Protein AF-A0A848L942-F1 (afdb_monomer_lite)

Secondary structure (DSSP, 8-state):
--PPPPPPPPPPPPPPP--------------------PPPP----------------------------------------PPPPPPPPPPPPPPPPPPPPHHHHHHHHHSPBTTB-S--HHHHHHHHHHHHH-TTHHHHHHHHHHTT-HHHHHHH--SHHHHHHHHHHHHHHS-HHHHHHHHHHHHHH-HHHHHHHHHHHTT--SPPPP---GGGGGGS-S-TTSTT-SHHHH---GGG----HHHHHHHHTT-HHHHHHTS-SS-S-HHHHHHHS-HHHHHHHHHHHHHSBP--S-GGGGTT-PPBHHHHHHHHHHHTTS-HHHHHHHHHHHHHT--HHHHHHHHHHHTTT---EETTTTEEHHHHHHTTTTTTTS-HHHHHT--HHHHHHHHTSHHHHHHHHHHHHHHHHHHHTTS-TTS-HHHHHH-TT--GGGGGS-GGGS-HHHHHHHHHHHHSSTTSS-PPTTHHHHHHHHHHHHHHHT-SPPP-

Foldseek 3Di:
DDDDDDDDDDDDDDDDFDDPPPDDDDDDDDDDDDDDDDDDDDDDDDDDDDDDDDDDDDDDDDDDDDDDDDDDDDDDDDDDDDDDDDDDDDPDPDPDDPDDDLLRLLCVQLDADPPRDARDPVSLVVNLVSCVPDPCNQVSLVVCVVVVNLLSNQVRNPDLVSNLSVLLSQLQRHDPVSNVSNQVSQVVVHLLSLQSNLCSVLPNQFAFDDDDCVVLVVLADPQLQAFLNACLQPVDFLVNAADPPVLVVCVVVPPVVSCSSQFFSDGDDLVVVVVVDDLVSLLSSLVSRFRDFWSAPCVVSCVNRGYTLVSLLCSLQVVLLEDSLLLSLQLSLVRRRDGNSNSNCQLVCQLVPHQWQHARNRHTLVNCLVLVQQVSRHPPVNSVPDDSNNSSNLCSTSNSVSNSSSSVLLVLLVVLLPDDPVLQVLLCVVQVQADSVCSVHRHVSGDLSVQLSSQQCSSHPRSPNDGDPCRSVSSSSSSVSNVVSCPDPDDD

Structure (mmCIF, N/CA/C/O backbone):
data_AF-A0A848L942-F1
#
_entry.id   AF-A0A848L942-F1
#
loop_
_atom_site.group_PDB
_atom_site.id
_atom_site.type_symbol
_atom_site.label_atom_id
_atom_site.label_alt_id
_atom_site.label_comp_id
_atom_site.label_asym_id
_atom_site.label_entity_id
_atom_site.label_seq_id
_atom_site.pdbx_PDB_ins_code
_atom_site.Cartn_x
_atom_site.Cartn_y
_atom_site.Cartn_z
_atom_site.occupancy
_atom_site.B_iso_or_equiv
_atom_site.auth_seq_id
_atom_site.auth_comp_id
_atom_site.auth_asym_id
_atom_site.auth_atom_id
_atom_site.pdbx_PDB_model_num
ATOM 1 N N . MET A 1 1 ? 39.544 2.926 -69.503 1.00 38.66 1 MET A N 1
ATOM 2 C CA . MET A 1 1 ? 38.314 3.565 -68.987 1.00 38.66 1 MET A CA 1
ATOM 3 C C . MET A 1 1 ? 37.320 2.468 -68.625 1.00 38.66 1 MET A C 1
ATOM 5 O O . MET A 1 1 ? 36.736 1.870 -69.515 1.00 38.66 1 MET A O 1
ATOM 9 N N . ARG A 1 2 ? 37.223 2.120 -67.337 1.00 27.94 2 ARG A N 1
ATOM 10 C CA . ARG A 1 2 ? 36.252 1.162 -66.784 1.00 27.94 2 ARG A CA 1
ATOM 11 C C . ARG A 1 2 ? 35.469 1.904 -65.707 1.00 27.94 2 ARG A C 1
ATOM 13 O O . ARG A 1 2 ? 36.078 2.445 -64.792 1.00 27.94 2 ARG A O 1
ATOM 20 N N . ILE A 1 3 ? 34.155 1.966 -65.875 1.00 29.98 3 ILE A N 1
ATOM 21 C CA . ILE A 1 3 ? 33.211 2.578 -64.941 1.00 29.98 3 ILE A CA 1
ATOM 22 C C . ILE A 1 3 ? 32.825 1.494 -63.932 1.00 29.98 3 ILE A C 1
ATOM 24 O O . ILE A 1 3 ? 32.291 0.457 -64.318 1.00 29.98 3 ILE A O 1
ATOM 28 N N . THR A 1 4 ? 33.135 1.707 -62.655 1.00 34.00 4 THR A N 1
ATOM 29 C CA . THR A 1 4 ? 32.689 0.867 -61.536 1.00 34.00 4 THR A CA 1
ATOM 30 C C . THR A 1 4 ? 31.561 1.576 -60.797 1.00 34.00 4 THR A C 1
ATOM 32 O O . THR A 1 4 ? 31.763 2.667 -60.268 1.00 34.00 4 THR A O 1
ATOM 35 N N . SER A 1 5 ? 30.380 0.958 -60.766 1.00 30.81 5 SER A N 1
ATOM 36 C CA . SER A 1 5 ? 29.227 1.397 -59.973 1.00 30.81 5 SER A CA 1
ATOM 37 C C . SER A 1 5 ? 29.474 1.219 -58.466 1.00 30.81 5 SER A C 1
ATOM 39 O O . SER A 1 5 ? 30.086 0.220 -58.076 1.00 30.81 5 SER A O 1
ATOM 41 N N . PRO A 1 6 ? 28.979 2.120 -57.598 1.00 35.72 6 PRO A N 1
ATOM 42 C CA . PRO A 1 6 ? 29.057 1.940 -56.153 1.00 35.72 6 PRO A CA 1
ATOM 43 C C . PRO A 1 6 ? 27.929 1.037 -55.626 1.00 35.72 6 PRO A C 1
ATOM 45 O O . PRO A 1 6 ? 26.775 1.138 -56.039 1.00 35.72 6 PRO A O 1
ATOM 48 N N . ARG A 1 7 ? 28.299 0.148 -54.695 1.00 34.59 7 ARG A N 1
ATOM 49 C CA . ARG A 1 7 ? 27.409 -0.718 -53.907 1.00 34.59 7 ARG A CA 1
ATOM 50 C C . ARG A 1 7 ? 26.598 0.102 -52.898 1.00 34.59 7 ARG A C 1
ATOM 52 O O . ARG A 1 7 ? 27.156 0.909 -52.161 1.00 34.59 7 ARG A O 1
ATOM 59 N N . THR A 1 8 ? 25.305 -0.186 -52.829 1.00 33.72 8 THR A N 1
ATOM 60 C CA . THR A 1 8 ? 24.359 0.255 -51.797 1.00 33.72 8 THR A CA 1
ATOM 61 C C . THR A 1 8 ? 24.663 -0.433 -50.456 1.00 33.72 8 THR A C 1
ATOM 63 O O . THR A 1 8 ? 24.925 -1.640 -50.466 1.00 33.72 8 THR A O 1
ATOM 66 N N . PRO A 1 9 ? 24.611 0.260 -49.303 1.00 33.66 9 PRO A N 1
ATOM 67 C CA . PRO A 1 9 ? 24.676 -0.397 -48.006 1.00 33.66 9 PRO A CA 1
ATOM 68 C C . PRO A 1 9 ? 23.317 -1.003 -47.638 1.00 33.66 9 PRO A C 1
ATOM 70 O O . PRO A 1 9 ? 22.269 -0.367 -47.744 1.00 33.66 9 PRO A O 1
ATOM 73 N N . THR A 1 10 ? 23.365 -2.260 -47.210 1.00 32.97 10 THR A N 1
ATOM 74 C CA . THR A 1 10 ? 22.269 -3.027 -46.620 1.00 32.97 10 THR A CA 1
ATOM 75 C C . THR A 1 10 ? 21.755 -2.367 -45.342 1.00 32.97 10 THR A C 1
ATOM 77 O O . THR A 1 10 ? 22.527 -2.045 -44.442 1.00 32.97 10 THR A O 1
ATOM 80 N N . SER A 1 11 ? 20.434 -2.193 -45.296 1.00 31.36 11 SER A N 1
ATOM 81 C CA . SER A 1 11 ? 19.639 -1.740 -44.155 1.00 31.36 11 SER A CA 1
ATOM 82 C C . SER A 1 11 ? 19.926 -2.588 -42.911 1.00 31.36 11 SER A C 1
ATOM 84 O O . SER A 1 11 ? 19.785 -3.810 -42.934 1.00 31.36 11 SER A O 1
ATOM 86 N N . GLY A 1 12 ? 20.366 -1.922 -41.841 1.00 28.55 12 GLY A N 1
ATOM 87 C CA . GLY A 1 12 ? 20.470 -2.500 -40.507 1.00 28.55 12 GLY A CA 1
ATOM 88 C C . GLY A 1 12 ? 19.081 -2.680 -39.900 1.00 28.55 12 GLY A C 1
ATOM 89 O O . GLY A 1 12 ? 18.244 -1.780 -39.972 1.00 28.55 12 GLY A O 1
ATOM 90 N N . ALA A 1 13 ? 18.852 -3.858 -39.328 1.00 29.73 13 ALA A N 1
ATOM 91 C CA . ALA A 1 13 ? 17.647 -4.197 -38.594 1.00 29.73 13 ALA A CA 1
ATOM 92 C C . ALA A 1 13 ? 17.473 -3.269 -37.380 1.00 29.73 13 ALA A C 1
ATOM 94 O O . ALA A 1 13 ? 18.386 -3.100 -36.573 1.00 29.73 13 ALA A O 1
ATOM 95 N N . ILE A 1 14 ? 16.287 -2.674 -37.271 1.00 29.91 14 ILE A N 1
ATOM 96 C CA . ILE A 1 14 ? 15.827 -1.930 -36.098 1.00 29.91 14 ILE A CA 1
ATOM 97 C C . ILE A 1 14 ? 15.456 -2.970 -35.025 1.00 29.91 14 ILE A C 1
ATOM 99 O O . ILE A 1 14 ? 14.676 -3.871 -35.340 1.00 29.91 14 ILE A O 1
ATOM 103 N N . PRO A 1 15 ? 15.982 -2.898 -33.788 1.00 29.86 15 PRO A N 1
ATOM 104 C CA . PRO A 1 15 ? 15.550 -3.792 -32.722 1.00 29.86 15 PRO A CA 1
ATOM 105 C C . PRO A 1 15 ? 14.092 -3.500 -32.344 1.00 29.86 15 PRO A C 1
ATOM 107 O O . PRO A 1 15 ? 13.698 -2.346 -32.159 1.00 29.86 15 PRO A O 1
ATOM 110 N N . SER A 1 16 ? 13.295 -4.566 -32.267 1.00 28.12 16 SER A N 1
ATOM 111 C CA . SER A 1 16 ? 11.893 -4.549 -31.855 1.00 28.12 16 SER A CA 1
ATOM 112 C C . SER A 1 16 ? 11.737 -3.919 -30.470 1.00 28.12 16 SER A C 1
ATOM 114 O O . SER A 1 16 ? 12.422 -4.304 -29.526 1.00 28.12 16 SER A O 1
ATOM 116 N N . ARG A 1 17 ? 10.829 -2.945 -30.364 1.00 30.34 17 ARG A N 1
ATOM 117 C CA . ARG A 1 17 ? 10.390 -2.339 -29.103 1.00 30.34 17 ARG A CA 1
ATOM 118 C C . ARG A 1 17 ? 9.562 -3.362 -28.318 1.00 30.34 17 ARG A C 1
ATOM 120 O O . ARG A 1 17 ? 8.595 -3.883 -28.863 1.00 30.34 17 ARG A O 1
ATOM 127 N N . GLU A 1 18 ? 9.919 -3.619 -27.062 1.00 33.38 18 GLU A N 1
ATOM 128 C CA . GLU A 1 18 ? 9.020 -4.255 -26.093 1.00 33.38 18 GLU A CA 1
ATOM 129 C C . GLU A 1 18 ? 7.966 -3.220 -25.674 1.00 33.38 18 GLU A C 1
ATOM 131 O O . GLU A 1 18 ? 8.236 -2.324 -24.877 1.00 33.38 18 GLU A O 1
ATOM 136 N N . SER A 1 19 ? 6.768 -3.304 -26.254 1.00 29.98 19 SER A N 1
ATOM 137 C CA . SER A 1 19 ? 5.558 -2.785 -25.623 1.00 29.98 19 SER A CA 1
ATOM 138 C C . SER A 1 19 ? 5.062 -3.837 -24.631 1.00 29.98 19 SER A C 1
ATOM 140 O O . SER A 1 19 ? 4.997 -5.025 -24.955 1.00 29.98 19 SER A O 1
ATOM 142 N N . LYS A 1 20 ? 4.687 -3.421 -23.415 1.00 42.94 20 LYS A N 1
ATOM 143 C CA . LYS A 1 20 ? 3.905 -4.251 -22.482 1.00 42.94 20 LYS A CA 1
ATOM 144 C C . LYS A 1 20 ? 2.461 -4.376 -23.001 1.00 42.94 20 LYS A C 1
ATOM 146 O O . LYS A 1 20 ? 1.516 -3.951 -22.345 1.00 42.94 20 LYS A O 1
ATOM 151 N N . ASP A 1 21 ? 2.280 -4.939 -24.195 1.00 28.84 21 ASP A N 1
ATOM 152 C CA . ASP A 1 21 ? 0.962 -5.292 -24.719 1.00 28.84 21 ASP A CA 1
ATOM 153 C C . ASP A 1 21 ? 0.519 -6.610 -24.087 1.00 28.84 21 ASP A C 1
ATOM 155 O O . ASP A 1 21 ? 0.788 -7.709 -24.576 1.00 28.84 21 ASP A O 1
ATOM 159 N N . ILE A 1 22 ? -0.186 -6.504 -22.963 1.00 30.95 22 ILE A N 1
ATOM 160 C CA . ILE A 1 22 ? -0.970 -7.616 -22.433 1.00 30.95 22 ILE A CA 1
ATOM 161 C C . ILE A 1 22 ? -2.201 -7.757 -23.332 1.00 30.95 22 ILE A C 1
ATOM 163 O O . ILE A 1 22 ? -3.232 -7.121 -23.116 1.00 30.95 22 ILE A O 1
ATOM 167 N N . THR A 1 23 ? -2.104 -8.603 -24.356 1.00 25.77 23 THR A N 1
ATOM 168 C CA . THR A 1 23 ? -3.260 -9.005 -25.167 1.00 25.77 23 THR A CA 1
ATOM 169 C C . THR A 1 23 ? -4.305 -9.713 -24.291 1.00 25.77 23 THR A C 1
ATOM 171 O O . THR A 1 23 ? -3.969 -10.722 -23.657 1.00 25.77 23 THR A O 1
ATOM 174 N N . PRO A 1 24 ? -5.573 -9.265 -24.261 1.00 28.75 24 PRO A N 1
ATOM 175 C CA . PRO A 1 24 ? -6.647 -10.023 -23.635 1.00 28.75 24 PRO A CA 1
ATOM 176 C C . PRO A 1 24 ? -7.012 -11.230 -24.509 1.00 28.75 24 PRO A C 1
ATOM 178 O O . PRO A 1 24 ? -7.315 -11.096 -25.692 1.00 28.75 24 PRO A O 1
ATOM 181 N N . ASN A 1 25 ? -6.992 -12.423 -23.915 1.00 28.73 25 ASN A N 1
ATOM 182 C CA . ASN A 1 25 ? -7.432 -13.653 -24.566 1.00 28.73 25 ASN A CA 1
ATOM 183 C C . ASN A 1 25 ? -8.971 -13.715 -24.518 1.00 28.73 25 ASN A C 1
ATOM 185 O O . ASN A 1 25 ? -9.550 -14.021 -23.473 1.00 28.73 25 ASN A O 1
ATOM 189 N N . SER A 1 26 ? -9.644 -13.383 -25.622 1.00 27.41 26 SER A N 1
ATOM 190 C CA . SER A 1 26 ? -11.090 -13.545 -25.775 1.00 27.41 26 SER A CA 1
ATOM 191 C C . SER A 1 26 ? -11.410 -15.000 -26.120 1.00 27.41 26 SER A C 1
ATOM 193 O O . SER A 1 26 ? -11.186 -15.465 -27.233 1.00 27.41 26 SER A O 1
ATOM 195 N N . THR A 1 27 ? -11.967 -15.730 -25.154 1.00 28.88 27 THR A N 1
ATOM 196 C CA . THR A 1 27 ? -12.647 -17.001 -25.440 1.00 28.88 27 THR A CA 1
ATOM 197 C C . THR A 1 27 ? -14.135 -16.684 -25.529 1.00 28.88 27 THR A C 1
ATOM 199 O O . THR A 1 27 ? -14.777 -16.410 -24.517 1.00 28.88 27 THR A O 1
ATOM 202 N N . THR A 1 28 ? -14.669 -16.629 -26.747 1.00 30.30 28 THR A N 1
ATOM 203 C CA . THR A 1 28 ? -16.097 -16.457 -27.017 1.00 30.30 28 THR A CA 1
ATOM 204 C C . THR A 1 28 ? -16.840 -17.746 -26.675 1.00 30.30 28 THR A C 1
ATOM 206 O O . THR A 1 28 ? -16.764 -18.734 -27.398 1.00 30.30 28 THR A O 1
ATOM 209 N N . GLY A 1 29 ? -17.551 -17.726 -25.547 1.00 28.45 29 GLY A N 1
ATOM 210 C CA . GLY A 1 29 ? -18.659 -18.633 -25.271 1.00 28.45 29 GLY A CA 1
ATOM 211 C C . GLY A 1 29 ? -19.936 -18.046 -25.864 1.00 28.45 29 GLY A C 1
ATOM 212 O O . GLY A 1 29 ? -20.387 -16.981 -25.452 1.00 28.45 29 GLY A O 1
ATOM 213 N N . GLU A 1 30 ? -20.461 -18.733 -26.865 1.00 29.89 30 GLU A N 1
ATOM 214 C CA . GLU A 1 30 ? -21.723 -18.484 -27.553 1.00 29.89 30 GLU A CA 1
ATOM 215 C C . GLU A 1 30 ? -22.900 -18.723 -26.585 1.00 29.89 30 GLU A C 1
ATOM 217 O O . GLU A 1 30 ? -23.051 -19.827 -26.061 1.00 29.89 30 GLU A O 1
ATOM 222 N N . VAL A 1 31 ? -23.716 -17.697 -26.314 1.00 33.66 31 VAL A N 1
ATOM 223 C CA . VAL A 1 31 ? -25.042 -17.856 -25.692 1.00 33.66 31 VAL A CA 1
ATOM 224 C C . VAL A 1 31 ? -26.017 -16.885 -26.352 1.00 33.66 31 VAL A C 1
ATOM 226 O O . VAL A 1 31 ? -25.844 -15.666 -26.303 1.00 33.66 31 VAL A O 1
ATOM 229 N N . ASP A 1 32 ? -27.038 -17.462 -26.976 1.00 29.61 32 ASP A N 1
ATOM 230 C CA . ASP A 1 32 ? -28.147 -16.787 -27.635 1.00 29.61 32 ASP A CA 1
ATOM 231 C C . ASP A 1 32 ? -29.039 -15.984 -26.671 1.00 29.61 32 ASP A C 1
ATOM 233 O O . ASP A 1 32 ? -29.473 -16.472 -25.630 1.00 29.61 32 ASP A O 1
ATOM 237 N N . GLY A 1 33 ? -29.398 -14.778 -27.122 1.00 30.16 33 GLY A N 1
ATOM 238 C CA . GLY A 1 33 ? -30.782 -14.296 -27.171 1.00 30.16 33 GLY A CA 1
ATOM 239 C C . GLY A 1 33 ? -31.478 -13.845 -25.881 1.00 30.16 33 GLY A C 1
ATOM 240 O O . GLY A 1 33 ? -32.120 -14.642 -25.211 1.00 30.16 33 GLY A O 1
ATOM 241 N N . ALA A 1 34 ? -31.560 -12.524 -25.672 1.00 30.39 34 ALA A N 1
ATOM 242 C CA . ALA A 1 34 ? -32.806 -11.859 -25.258 1.00 30.39 34 ALA A CA 1
ATOM 243 C C . ALA A 1 34 ? -32.746 -10.339 -25.503 1.00 30.39 34 ALA A C 1
ATOM 245 O O . ALA A 1 34 ? -31.807 -9.653 -25.113 1.00 30.39 34 ALA A O 1
ATOM 246 N N . GLN A 1 35 ? -33.782 -9.833 -26.169 1.00 31.67 35 GLN A N 1
ATOM 247 C CA . GLN A 1 35 ? -34.043 -8.429 -26.483 1.00 31.67 35 GLN A CA 1
ATOM 248 C C . GLN A 1 35 ? -34.415 -7.608 -25.236 1.00 31.67 35 GLN A C 1
ATOM 250 O O . GLN A 1 35 ? -35.121 -8.113 -24.366 1.00 31.67 35 GLN A O 1
ATOM 255 N N . GLY A 1 36 ? -34.102 -6.304 -25.237 1.00 30.22 36 GLY A N 1
ATOM 256 C CA . GLY A 1 36 ? -34.938 -5.320 -24.536 1.00 30.22 36 GLY A CA 1
ATOM 257 C C . GLY A 1 36 ? -34.248 -4.056 -24.012 1.00 30.22 36 GLY A C 1
ATOM 258 O O . GLY A 1 36 ? -33.551 -4.105 -23.010 1.00 30.22 36 GLY A O 1
ATOM 259 N N . GLY A 1 37 ? -34.582 -2.908 -24.616 1.00 30.02 37 GLY A N 1
ATOM 260 C CA . GLY A 1 37 ? -34.811 -1.650 -23.886 1.00 30.02 37 GLY A CA 1
ATOM 261 C C . GLY A 1 37 ? -33.633 -0.687 -23.705 1.00 30.02 37 GLY A C 1
ATOM 262 O O . GLY A 1 37 ? -32.889 -0.771 -22.736 1.00 30.02 37 GLY A O 1
ATOM 263 N N . ALA A 1 38 ? -33.549 0.323 -24.574 1.00 32.69 38 ALA A N 1
ATOM 264 C CA . ALA A 1 38 ? -32.736 1.521 -24.357 1.00 32.69 38 ALA A CA 1
ATOM 265 C C . ALA A 1 38 ? -33.410 2.485 -23.354 1.00 32.69 38 ALA A C 1
ATOM 267 O O . ALA A 1 38 ? -34.608 2.744 -23.501 1.00 32.69 38 ALA A O 1
ATOM 268 N N . PRO A 1 39 ? -32.674 3.096 -22.404 1.00 39.06 39 PRO A N 1
ATOM 269 C CA . PRO A 1 39 ? -33.159 4.253 -21.666 1.00 39.06 39 PRO A CA 1
ATOM 270 C C . PRO A 1 39 ? -32.547 5.568 -22.178 1.00 39.06 39 PRO A C 1
ATOM 272 O O . PRO A 1 39 ? -31.338 5.731 -22.319 1.00 39.06 39 PRO A O 1
ATOM 275 N N . THR A 1 40 ? -33.440 6.521 -22.428 1.00 37.06 40 THR A N 1
ATOM 276 C CA . THR A 1 40 ? -33.212 7.947 -22.707 1.00 37.06 40 THR A CA 1
ATOM 277 C C . THR A 1 40 ? -32.487 8.691 -21.571 1.00 37.06 40 THR A C 1
ATOM 279 O O . THR A 1 40 ? -32.704 8.360 -20.402 1.00 37.06 40 THR A O 1
ATOM 282 N N . PRO A 1 41 ? -31.715 9.756 -21.872 1.00 34.84 41 PRO A N 1
ATOM 283 C CA . PRO A 1 41 ? -30.955 10.513 -20.879 1.00 34.84 41 PRO A CA 1
ATOM 284 C C . PRO A 1 41 ? -31.831 11.512 -20.103 1.00 34.84 41 PRO A C 1
ATOM 286 O O . PRO A 1 41 ? -32.735 12.135 -20.663 1.00 34.84 41 PRO A O 1
ATOM 289 N N . ARG A 1 42 ? -31.532 11.699 -18.811 1.00 32.25 42 ARG A N 1
ATOM 290 C CA . ARG A 1 42 ? -32.052 12.798 -17.978 1.00 32.25 42 ARG A CA 1
ATOM 291 C C . ARG A 1 42 ? -30.967 13.861 -17.738 1.00 32.25 42 ARG A C 1
ATOM 293 O O . ARG A 1 42 ? -29.787 13.523 -17.779 1.00 32.25 42 ARG A O 1
ATOM 300 N N . PRO A 1 43 ? -31.364 15.131 -17.537 1.00 32.66 43 PRO A N 1
ATOM 301 C CA . PRO A 1 43 ? -30.491 16.288 -17.701 1.00 32.66 43 PRO A CA 1
ATOM 302 C C . PRO A 1 43 ? -29.625 16.588 -16.473 1.00 32.66 43 PRO A C 1
ATOM 304 O O . PRO A 1 43 ? -29.968 16.243 -15.343 1.00 32.66 43 PRO A O 1
ATOM 307 N N . ALA A 1 44 ? -28.512 17.269 -16.748 1.00 31.22 44 ALA A N 1
ATOM 308 C CA . ALA A 1 44 ? -27.552 17.791 -15.788 1.00 31.22 44 ALA A CA 1
ATOM 309 C C . ALA A 1 44 ? -28.179 18.842 -14.859 1.00 31.22 44 ALA A C 1
ATOM 311 O O . ALA A 1 44 ? -28.912 19.722 -15.309 1.00 31.22 44 ALA A O 1
ATOM 312 N N . THR A 1 45 ? -27.848 18.763 -13.572 1.00 29.44 45 THR A N 1
ATOM 313 C CA . THR A 1 45 ? -28.100 19.821 -12.591 1.00 29.44 45 THR A CA 1
ATOM 314 C C . THR A 1 45 ? -26.783 20.485 -12.217 1.00 29.44 45 THR A C 1
ATOM 316 O O . THR A 1 45 ? -25.863 19.818 -11.744 1.00 29.44 45 THR A O 1
ATOM 319 N N . ASP A 1 46 ? -26.740 21.797 -12.439 1.00 27.56 46 ASP A N 1
ATOM 320 C CA . ASP A 1 46 ? -25.718 22.737 -11.993 1.00 27.56 46 ASP A CA 1
ATOM 321 C C . ASP A 1 46 ? -25.462 22.645 -10.484 1.00 27.56 46 ASP A C 1
ATOM 323 O O . ASP A 1 46 ? -26.396 22.609 -9.681 1.00 27.56 46 ASP A O 1
ATOM 327 N N . PHE A 1 47 ? -24.188 22.694 -10.096 1.00 26.14 47 PHE A N 1
ATOM 328 C CA . PHE A 1 47 ? -23.779 22.968 -8.722 1.00 26.14 47 PHE A CA 1
ATOM 329 C C . PHE A 1 47 ? -22.715 24.070 -8.729 1.00 26.14 47 PHE A C 1
ATOM 331 O O . PHE A 1 47 ? -21.557 23.850 -9.082 1.00 26.14 47 PHE A O 1
ATOM 338 N N . SER A 1 48 ? -23.134 25.285 -8.366 1.00 24.11 48 SER A N 1
ATOM 339 C CA . SER A 1 48 ? -22.247 26.406 -8.054 1.00 24.11 48 SER A CA 1
ATOM 340 C C . SER A 1 48 ? -21.593 26.190 -6.689 1.00 24.11 48 SER A C 1
ATOM 342 O O . SER A 1 48 ? -22.281 25.920 -5.708 1.00 24.11 48 SER A O 1
ATOM 344 N N . VAL A 1 49 ? -20.274 26.374 -6.613 1.00 27.62 49 VAL A N 1
ATOM 345 C CA . VAL A 1 49 ? -19.530 26.463 -5.350 1.00 27.62 49 VAL A CA 1
ATOM 346 C C . VAL A 1 49 ? -19.032 27.894 -5.198 1.00 27.62 49 VAL A C 1
ATOM 348 O O . VAL A 1 49 ? -18.203 28.366 -5.973 1.00 27.62 49 VAL A O 1
ATOM 351 N N . SER A 1 50 ? -19.569 28.591 -4.202 1.00 25.66 50 SER A N 1
ATOM 352 C CA . SER A 1 50 ? -19.115 29.901 -3.750 1.00 25.66 50 SER A CA 1
ATOM 353 C C . SER A 1 50 ? -18.136 29.755 -2.584 1.00 25.66 50 SER A C 1
ATOM 355 O O . SER A 1 50 ? -18.472 29.129 -1.585 1.00 25.66 50 SER A O 1
ATOM 357 N N . GLY A 1 51 ? -16.962 30.368 -2.766 1.00 25.22 51 GLY A N 1
ATOM 358 C CA . GLY A 1 51 ? -16.097 31.052 -1.796 1.00 25.22 51 GLY A CA 1
ATOM 359 C C . GLY A 1 51 ? -15.976 30.537 -0.361 1.00 25.22 51 GLY A C 1
ATOM 360 O O . GLY A 1 51 ? -16.935 30.581 0.400 1.00 25.22 51 GLY A O 1
ATOM 361 N N . PHE A 1 52 ? -14.740 30.244 0.049 1.00 26.81 52 PHE A N 1
ATOM 362 C CA . PHE A 1 52 ? -14.314 30.473 1.428 1.00 26.81 52 PHE A CA 1
ATOM 363 C C . PHE A 1 52 ? -12.948 31.158 1.470 1.00 26.81 52 PHE A C 1
ATOM 365 O O . PHE A 1 52 ? -12.024 30.798 0.742 1.00 26.81 52 PHE A O 1
ATOM 372 N N . GLU A 1 53 ? -12.915 32.197 2.296 1.00 28.64 53 GLU A N 1
ATOM 373 C CA . GLU A 1 53 ? -11.862 33.178 2.512 1.00 28.64 53 GLU A CA 1
ATOM 374 C C . GLU A 1 53 ? -10.629 32.600 3.223 1.00 28.64 53 GLU A C 1
ATOM 376 O O . GLU A 1 53 ? -10.715 31.717 4.077 1.00 28.64 53 GLU A O 1
ATOM 381 N N . GLU A 1 54 ? -9.474 33.169 2.879 1.00 26.53 54 GLU A N 1
ATOM 382 C CA . GLU A 1 54 ? -8.215 33.073 3.613 1.00 26.53 54 GLU A CA 1
ATOM 383 C C . GLU A 1 54 ? -8.251 33.892 4.916 1.00 26.53 54 GLU A C 1
ATOM 385 O O . GLU A 1 54 ? -8.945 34.907 4.980 1.00 26.53 54 GLU A O 1
ATOM 390 N N . THR A 1 55 ? -7.408 33.512 5.896 1.00 27.41 55 THR A N 1
ATOM 391 C CA . THR A 1 55 ? -6.474 34.348 6.719 1.00 27.41 55 THR A CA 1
ATOM 392 C C . THR A 1 55 ? -6.207 33.708 8.122 1.00 27.41 55 THR A C 1
ATOM 394 O O . THR A 1 55 ? -6.819 32.689 8.435 1.00 27.41 55 THR A O 1
ATOM 397 N N . PRO A 1 56 ? -5.183 34.119 8.923 1.00 37.69 56 PRO A N 1
ATOM 398 C CA . PRO A 1 56 ? -3.954 33.322 9.063 1.00 37.69 56 PRO A CA 1
ATOM 399 C C . PRO A 1 56 ? -3.473 33.147 10.537 1.00 37.69 56 PRO A C 1
ATOM 401 O O . PRO A 1 56 ? -4.094 33.620 11.481 1.00 37.69 56 PRO A O 1
ATOM 404 N N . SER A 1 57 ? -2.257 32.595 10.696 1.00 26.64 57 SER A N 1
ATOM 405 C CA . SER A 1 57 ? -1.317 32.820 11.820 1.00 26.64 57 SER A CA 1
ATOM 406 C C . SER A 1 57 ? -1.530 32.057 13.140 1.00 26.64 57 SER A C 1
ATOM 408 O O . SER A 1 57 ? -2.511 32.251 13.845 1.00 26.64 57 SER A O 1
ATOM 410 N N . ALA A 1 58 ? -0.508 31.298 13.562 1.00 27.80 58 ALA A N 1
ATOM 411 C CA . ALA A 1 58 ? 0.345 31.703 14.690 1.00 27.80 58 ALA A CA 1
ATOM 412 C C . ALA A 1 58 ? 1.453 30.671 14.968 1.00 27.80 58 ALA A C 1
ATOM 414 O O . ALA A 1 58 ? 1.208 29.506 15.268 1.00 27.80 58 ALA A O 1
ATOM 415 N N . ALA A 1 59 ? 2.693 31.154 14.932 1.00 27.48 59 ALA A N 1
ATOM 416 C CA . ALA A 1 59 ? 3.864 30.499 15.489 1.00 27.48 59 ALA A CA 1
ATOM 417 C C . ALA A 1 59 ? 3.809 30.492 17.027 1.00 27.48 59 ALA A C 1
ATOM 419 O O . ALA A 1 59 ? 3.389 31.484 17.627 1.00 27.48 59 ALA A O 1
ATOM 420 N N . ARG A 1 60 ? 4.325 29.434 17.671 1.00 31.02 60 ARG A N 1
ATOM 421 C CA . ARG A 1 60 ? 4.873 29.534 19.033 1.00 31.02 60 ARG A CA 1
ATOM 422 C C . ARG A 1 60 ? 5.927 28.463 19.346 1.00 31.02 60 ARG A C 1
ATOM 424 O O . ARG A 1 60 ? 5.692 27.262 19.318 1.00 31.02 60 ARG A O 1
ATOM 431 N N . THR A 1 61 ? 7.091 29.017 19.643 1.00 27.11 61 THR A N 1
ATOM 432 C CA . THR A 1 61 ? 8.323 28.572 20.294 1.00 27.11 61 THR A CA 1
ATOM 433 C C . THR A 1 61 ? 8.139 27.559 21.433 1.00 27.11 61 THR A C 1
ATOM 435 O O . THR A 1 61 ? 7.312 27.780 22.313 1.00 27.11 61 THR A O 1
ATOM 438 N N . TRP A 1 62 ? 8.998 26.535 21.495 1.00 27.12 62 TRP A N 1
ATOM 439 C CA . TRP A 1 62 ? 9.257 25.761 22.718 1.00 27.12 62 TRP A CA 1
ATOM 440 C C . TRP A 1 62 ? 10.732 25.863 23.101 1.00 27.12 62 TRP A C 1
ATOM 442 O O . TRP A 1 62 ? 11.626 25.561 22.310 1.00 27.12 62 TRP A O 1
ATOM 452 N N . ALA A 1 63 ? 10.961 26.342 24.323 1.00 29.66 63 ALA A N 1
ATOM 453 C CA . ALA A 1 63 ? 12.261 26.485 24.952 1.00 29.66 63 ALA A CA 1
ATOM 454 C C . ALA A 1 63 ? 12.587 25.262 25.822 1.00 29.66 63 ALA A C 1
ATOM 456 O O . ALA A 1 63 ? 11.712 24.644 26.425 1.00 29.66 63 ALA A O 1
ATOM 457 N N . ARG A 1 64 ? 13.886 24.963 25.863 1.00 31.53 64 ARG A N 1
ATOM 458 C CA . ARG A 1 64 ? 14.578 23.962 26.681 1.00 31.53 64 ARG A CA 1
ATOM 459 C C . ARG A 1 64 ? 14.258 24.090 28.173 1.00 31.53 64 ARG A C 1
ATOM 461 O O . ARG A 1 64 ? 14.313 25.195 28.700 1.00 31.53 64 ARG A O 1
ATOM 468 N N . PHE A 1 65 ? 14.142 22.953 28.856 1.00 30.83 65 PHE A N 1
ATOM 469 C CA . PHE A 1 65 ? 14.625 22.804 30.229 1.00 30.83 65 PHE A CA 1
ATOM 470 C C . PHE A 1 65 ? 15.244 21.415 30.407 1.00 30.83 65 PHE A C 1
ATOM 472 O O . PHE A 1 65 ? 14.568 20.392 30.352 1.00 30.83 65 PHE A O 1
ATOM 479 N N . SER A 1 66 ? 16.561 21.415 30.571 1.00 33.72 66 SER A N 1
ATOM 480 C CA . SER A 1 66 ? 17.396 20.317 31.045 1.00 33.72 66 SER A CA 1
ATOM 481 C C . SER A 1 66 ? 17.631 20.509 32.543 1.00 33.72 66 SER A C 1
ATOM 483 O O . SER A 1 66 ? 17.912 21.626 32.978 1.00 33.72 66 SER A O 1
ATOM 485 N N . GLY A 1 67 ? 17.531 19.430 33.316 1.00 30.81 67 GLY A N 1
ATOM 486 C CA . GLY A 1 67 ? 17.804 19.417 34.750 1.00 30.81 67 GLY A CA 1
ATOM 487 C C . GLY A 1 67 ? 18.123 18.002 35.220 1.00 30.81 67 GLY A C 1
ATOM 488 O O . GLY A 1 67 ? 17.223 17.240 35.552 1.00 30.81 67 GLY A O 1
ATOM 489 N N . GLU A 1 68 ? 19.411 17.669 35.191 1.00 32.62 68 GLU A N 1
ATOM 490 C CA . GLU A 1 68 ? 20.043 16.533 35.872 1.00 32.62 68 GLU A CA 1
ATOM 491 C C . GLU A 1 68 ? 19.930 16.715 37.401 1.00 32.62 68 GLU A C 1
ATOM 493 O O . GLU A 1 68 ? 19.973 17.841 37.894 1.00 32.62 68 GLU A O 1
ATOM 498 N N . THR A 1 69 ? 19.731 15.673 38.214 1.00 36.81 69 THR A N 1
ATOM 499 C CA . THR A 1 69 ? 20.748 14.893 38.978 1.00 36.81 69 THR A CA 1
ATOM 500 C C . THR A 1 69 ? 20.036 14.282 40.226 1.00 36.81 69 THR A C 1
ATOM 502 O O . THR A 1 69 ? 18.856 14.564 40.430 1.00 36.81 69 THR A O 1
ATOM 505 N N . PRO A 1 70 ? 20.691 13.531 41.138 1.00 46.81 70 PRO A N 1
ATOM 506 C CA . PRO A 1 70 ? 21.224 12.176 41.000 1.00 46.81 70 PRO A CA 1
ATOM 507 C C . PRO A 1 70 ? 20.691 11.223 42.106 1.00 46.81 70 PRO A C 1
ATOM 509 O O . PRO A 1 70 ? 19.956 11.615 43.010 1.00 46.81 70 PRO A O 1
ATOM 512 N N . GLY A 1 71 ? 21.074 9.946 42.025 1.00 34.38 71 GLY A N 1
ATOM 513 C CA . GLY A 1 71 ? 20.622 8.877 42.918 1.00 34.38 71 GLY A CA 1
ATOM 514 C C . GLY A 1 71 ? 21.092 8.944 44.375 1.00 34.38 71 GLY A C 1
ATOM 515 O O . GLY A 1 71 ? 22.084 9.585 44.708 1.00 34.38 71 GLY A O 1
ATOM 516 N N . LEU A 1 72 ? 20.397 8.176 45.220 1.00 33.31 72 LEU A N 1
ATOM 517 C CA . LEU A 1 72 ? 20.854 7.725 46.534 1.00 33.31 72 LEU A CA 1
ATOM 518 C C . LEU A 1 72 ? 20.350 6.294 46.775 1.00 33.31 72 LEU A C 1
ATOM 520 O O . LEU A 1 72 ? 19.188 6.058 47.095 1.00 33.31 72 LEU A O 1
ATOM 524 N N . THR A 1 73 ? 21.253 5.334 46.607 1.00 39.34 73 THR A N 1
ATOM 525 C CA . THR A 1 73 ? 21.164 3.981 47.162 1.00 39.34 73 THR A CA 1
ATOM 526 C C . THR A 1 73 ? 21.610 4.011 48.620 1.00 39.34 73 THR A C 1
ATOM 528 O O . THR A 1 73 ? 22.744 4.396 48.901 1.00 39.34 73 THR A O 1
ATOM 531 N N . LEU A 1 74 ? 20.761 3.544 49.535 1.00 37.34 74 LEU A N 1
ATOM 532 C CA . LEU A 1 74 ? 21.153 3.179 50.895 1.00 37.34 74 LEU A CA 1
ATOM 533 C C . LEU A 1 74 ? 20.592 1.795 51.217 1.00 37.34 74 LEU A C 1
ATOM 535 O O . LEU A 1 74 ? 19.392 1.609 51.403 1.00 37.34 74 LEU A O 1
ATOM 539 N N . ALA A 1 75 ? 21.505 0.828 51.253 1.00 41.16 75 ALA A N 1
ATOM 540 C CA . ALA A 1 75 ? 21.327 -0.441 51.931 1.00 41.16 75 ALA A CA 1
ATOM 541 C C . ALA A 1 75 ? 21.486 -0.219 53.442 1.00 41.16 75 ALA A C 1
ATOM 543 O O . ALA A 1 75 ? 22.410 0.474 53.868 1.00 41.16 75 ALA A O 1
ATOM 544 N N . ALA A 1 76 ? 20.619 -0.833 54.245 1.00 39.47 76 ALA A N 1
ATOM 545 C CA . ALA A 1 76 ? 20.859 -1.027 55.668 1.00 39.47 76 ALA A CA 1
ATOM 546 C C . ALA A 1 76 ? 20.193 -2.325 56.141 1.00 39.47 76 ALA A C 1
ATOM 548 O O . ALA A 1 76 ? 18.973 -2.482 56.107 1.00 39.47 76 ALA A O 1
ATOM 549 N N . GLU A 1 77 ? 21.043 -3.250 56.574 1.00 38.38 77 GLU A N 1
ATOM 550 C CA . GLU A 1 77 ? 20.729 -4.394 57.422 1.00 38.38 77 GLU A CA 1
ATOM 551 C C . GLU A 1 77 ? 20.080 -3.944 58.743 1.00 38.38 77 GLU A C 1
ATOM 553 O O . GLU A 1 77 ? 20.520 -2.952 59.325 1.00 38.38 77 GLU A O 1
ATOM 558 N N . ARG A 1 78 ? 19.148 -4.737 59.300 1.00 35.91 78 ARG A N 1
ATOM 559 C CA . ARG A 1 78 ? 19.357 -5.456 60.579 1.00 35.91 78 ARG A CA 1
ATOM 560 C C . ARG A 1 78 ? 18.095 -6.116 61.157 1.00 35.91 78 ARG A C 1
ATOM 562 O O . ARG A 1 78 ? 17.056 -5.494 61.314 1.00 35.91 78 ARG A O 1
ATOM 569 N N . ALA A 1 79 ? 18.351 -7.343 61.614 1.00 39.78 79 ALA A N 1
ATOM 570 C CA . ALA A 1 79 ? 17.976 -7.949 62.895 1.00 39.78 79 ALA A CA 1
ATOM 571 C C . ALA A 1 79 ? 16.508 -8.310 63.190 1.00 39.78 79 ALA A C 1
ATOM 573 O O . ALA A 1 79 ? 15.651 -7.478 63.471 1.00 39.78 79 ALA A O 1
ATOM 574 N N . ALA A 1 80 ? 16.308 -9.627 63.271 1.00 45.88 80 ALA A N 1
ATOM 575 C CA . ALA A 1 80 ? 15.206 -10.296 63.937 1.00 45.88 80 ALA A CA 1
ATOM 576 C C . ALA A 1 80 ? 15.218 -10.040 65.458 1.00 45.88 80 ALA A C 1
ATOM 578 O O . ALA A 1 80 ? 16.256 -10.166 66.111 1.00 45.88 80 ALA A O 1
ATOM 579 N N . GLY A 1 81 ? 14.041 -9.742 66.010 1.00 40.25 81 GLY A N 1
ATOM 580 C CA . GLY A 1 81 ? 13.739 -9.711 67.442 1.00 40.25 81 GLY A CA 1
ATOM 581 C C . GLY A 1 81 ? 12.450 -10.502 67.734 1.00 40.25 81 GLY A C 1
ATOM 582 O O . GLY A 1 81 ? 11.629 -10.660 66.829 1.00 40.25 81 GLY A O 1
ATOM 583 N N . PRO A 1 82 ? 12.287 -11.055 68.950 1.00 55.16 82 PRO A N 1
ATOM 584 C CA . PRO A 1 82 ? 11.359 -12.150 69.234 1.00 55.16 82 PRO A CA 1
ATOM 585 C C . PRO A 1 82 ? 9.907 -11.712 69.478 1.00 55.16 82 PRO A C 1
ATOM 587 O O . PRO A 1 82 ? 9.619 -10.579 69.859 1.00 55.16 82 PRO A O 1
ATOM 590 N N . ALA A 1 83 ? 9.003 -12.674 69.270 1.00 47.19 83 ALA A N 1
ATOM 591 C CA . ALA A 1 83 ? 7.552 -12.559 69.342 1.00 47.19 83 ALA A CA 1
ATOM 592 C C . ALA A 1 83 ? 7.024 -12.166 70.736 1.00 47.19 83 ALA A C 1
ATOM 594 O O . ALA A 1 83 ? 7.275 -12.852 71.728 1.00 47.19 83 ALA A O 1
ATOM 595 N N . GLY A 1 84 ? 6.233 -11.090 70.779 1.00 53.16 84 GLY A N 1
ATOM 596 C CA . GLY A 1 84 ? 5.348 -10.747 71.894 1.00 53.16 84 GLY A CA 1
ATOM 597 C C . GLY A 1 84 ? 3.946 -11.367 71.733 1.00 53.16 84 GLY A C 1
ATOM 598 O O . GLY A 1 84 ? 3.572 -11.756 70.625 1.00 53.16 84 GLY A O 1
ATOM 599 N N . PRO A 1 85 ? 3.165 -11.484 72.823 1.00 56.97 85 PRO A N 1
ATOM 600 C CA . PRO A 1 85 ? 1.879 -12.180 72.837 1.00 56.97 85 PRO A CA 1
ATOM 601 C C . PRO A 1 85 ? 0.766 -11.405 72.113 1.00 56.97 85 PRO A C 1
ATOM 603 O O . PRO A 1 85 ? 0.716 -10.176 72.132 1.00 56.97 85 PRO A O 1
ATOM 606 N N . ALA A 1 86 ? -0.133 -12.166 71.484 1.00 47.59 86 ALA A N 1
ATOM 607 C CA . ALA A 1 86 ? -1.219 -11.701 70.629 1.00 47.59 86 ALA A CA 1
ATOM 608 C C . ALA A 1 86 ? -2.208 -10.768 71.354 1.00 47.59 86 ALA A C 1
ATOM 610 O O . ALA A 1 86 ? -2.895 -11.172 72.292 1.00 47.59 86 ALA A O 1
ATOM 611 N N . GLY A 1 87 ? -2.300 -9.525 70.874 1.00 55.84 87 GLY A N 1
ATOM 612 C CA . GLY A 1 87 ? -3.401 -8.616 71.186 1.00 55.84 87 GLY A CA 1
ATOM 613 C C . GLY A 1 87 ? -4.695 -9.002 70.446 1.00 55.84 87 GLY A C 1
ATOM 614 O O . GLY A 1 87 ? -4.644 -9.753 69.468 1.00 55.84 87 GLY A O 1
ATOM 615 N N . PRO A 1 88 ? -5.859 -8.508 70.904 1.00 53.78 88 PRO A N 1
ATOM 616 C CA . PRO A 1 88 ? -7.163 -8.839 70.335 1.00 53.78 88 PRO A CA 1
ATOM 617 C C . PRO A 1 88 ? -7.242 -8.450 68.855 1.00 53.78 88 PRO A C 1
ATOM 619 O O . PRO A 1 88 ? -6.824 -7.362 68.459 1.00 53.78 88 PRO A O 1
ATOM 622 N N . ALA A 1 89 ? -7.766 -9.378 68.053 1.00 49.91 89 ALA A N 1
ATOM 623 C CA . ALA A 1 89 ? -7.853 -9.289 66.603 1.00 49.91 89 ALA A CA 1
ATOM 624 C C . ALA A 1 89 ? -8.486 -7.965 66.148 1.00 49.91 89 ALA A C 1
ATOM 626 O O . ALA A 1 89 ? -9.619 -7.644 66.511 1.00 49.91 89 ALA A O 1
ATOM 627 N N . ALA A 1 90 ? -7.746 -7.216 65.328 1.00 53.69 90 ALA A N 1
ATOM 628 C CA . ALA A 1 90 ? -8.286 -6.077 64.605 1.00 53.69 90 ALA A CA 1
ATOM 629 C C . ALA A 1 90 ? -9.479 -6.540 63.740 1.00 53.69 90 ALA A C 1
ATOM 631 O O . ALA A 1 90 ? -9.414 -7.630 63.159 1.00 53.69 90 ALA A O 1
ATOM 632 N N . PRO A 1 91 ? -10.563 -5.749 63.646 1.00 51.19 91 PRO A N 1
ATOM 633 C CA . PRO A 1 91 ? -11.698 -6.077 62.793 1.00 51.19 91 PRO A CA 1
ATOM 634 C C . PRO A 1 91 ? -11.213 -6.298 61.359 1.00 51.19 91 PRO A C 1
ATOM 636 O O . PRO A 1 91 ? -10.502 -5.461 60.800 1.00 51.19 91 PRO A O 1
ATOM 639 N N . GLN A 1 92 ? -11.564 -7.453 60.785 1.00 51.94 92 GLN A N 1
ATOM 640 C CA . GLN A 1 92 ? -11.225 -7.760 59.402 1.00 51.94 92 GLN A CA 1
ATOM 641 C C . GLN A 1 92 ? -11.813 -6.677 58.486 1.00 51.94 92 GLN A C 1
ATOM 643 O O . GLN A 1 92 ? -12.986 -6.330 58.648 1.00 51.94 92 GLN A O 1
ATOM 648 N N . PRO A 1 93 ? -11.031 -6.128 57.539 1.00 55.28 93 PRO A N 1
ATOM 649 C CA . PRO A 1 93 ? -11.566 -5.195 56.562 1.00 55.28 93 PRO A CA 1
ATOM 650 C C . PRO A 1 93 ? -12.683 -5.894 55.785 1.00 55.28 93 PRO A C 1
ATOM 652 O O . PRO A 1 93 ? -12.487 -6.995 55.268 1.00 55.28 93 PRO A O 1
ATOM 655 N N . SER A 1 94 ? -13.860 -5.265 55.735 1.00 60.28 94 SER A N 1
ATOM 656 C CA . SER A 1 94 ? -14.978 -5.716 54.907 1.00 60.28 94 SER A CA 1
ATOM 657 C C . SER A 1 94 ? -14.482 -6.031 53.489 1.00 60.28 94 SER A C 1
ATOM 659 O O . SER A 1 94 ? -13.671 -5.262 52.963 1.00 60.28 94 SER A O 1
ATOM 661 N N . PRO A 1 95 ? -14.938 -7.130 52.858 1.00 57.59 95 PRO A N 1
ATOM 662 C CA . PRO A 1 95 ? -14.523 -7.468 51.503 1.00 57.59 95 PRO A CA 1
ATOM 663 C C . PRO A 1 95 ? -14.809 -6.279 50.583 1.00 57.59 95 PRO A C 1
ATOM 665 O O . PRO A 1 95 ? -15.931 -5.770 50.548 1.00 57.59 95 PRO A O 1
ATOM 668 N N . ALA A 1 96 ? -13.770 -5.805 49.891 1.00 55.50 96 ALA A N 1
ATOM 669 C CA . ALA A 1 96 ? -13.896 -4.736 48.913 1.00 55.50 96 ALA A CA 1
ATOM 670 C C . ALA A 1 96 ? -15.007 -5.103 47.920 1.00 55.50 96 ALA A C 1
ATOM 672 O O . ALA A 1 96 ? -15.072 -6.247 47.462 1.00 55.50 96 ALA A O 1
ATOM 673 N N . ALA A 1 97 ? -15.892 -4.148 47.624 1.00 56.81 97 ALA A N 1
ATOM 674 C CA . ALA A 1 97 ? -16.943 -4.343 46.634 1.00 56.81 97 ALA A CA 1
ATOM 675 C C . ALA A 1 97 ? -16.329 -4.905 45.336 1.00 56.81 97 ALA A C 1
ATOM 677 O O . ALA A 1 97 ? -15.239 -4.462 44.953 1.00 56.81 97 ALA A O 1
ATOM 678 N N . PRO A 1 98 ? -16.979 -5.882 44.675 1.00 66.62 98 PRO A N 1
ATOM 679 C CA . PRO A 1 98 ? -16.441 -6.479 43.463 1.00 66.62 98 PRO A CA 1
ATOM 680 C C . PRO A 1 98 ? -16.170 -5.375 42.441 1.00 66.62 98 PRO A C 1
ATOM 682 O O . PRO A 1 98 ? -17.059 -4.601 42.086 1.00 66.62 98 PRO A O 1
ATOM 685 N N . GLN A 1 99 ? -14.912 -5.269 42.019 1.00 79.38 99 GLN A N 1
ATOM 686 C CA . GLN A 1 99 ? -14.475 -4.258 41.071 1.00 79.38 99 GLN A CA 1
ATOM 687 C C . GLN A 1 99 ? -15.209 -4.493 39.742 1.00 79.38 99 GLN A C 1
ATOM 689 O O . GLN A 1 99 ? -15.075 -5.556 39.138 1.00 79.38 99 GLN A O 1
ATOM 694 N N . GLN A 1 100 ? -16.027 -3.525 39.320 1.00 86.19 100 GLN A N 1
ATOM 695 C CA . GLN A 1 100 ? -16.824 -3.604 38.091 1.00 86.19 100 GLN A CA 1
ATOM 696 C C . GLN A 1 100 ? -15.916 -3.860 36.874 1.00 86.19 100 GLN A C 1
ATOM 698 O O . GLN A 1 100 ? -14.862 -3.227 36.747 1.00 86.19 100 GLN A O 1
ATOM 703 N N . SER A 1 101 ? -16.320 -4.777 35.984 1.00 95.50 101 SER A N 1
ATOM 704 C CA . SER A 1 101 ? -15.561 -5.110 34.770 1.00 95.50 101 SER A CA 1
ATOM 705 C C . SER A 1 101 ? -15.430 -3.895 33.844 1.00 95.50 101 SER A C 1
ATOM 707 O O . SER A 1 101 ? -16.278 -2.995 33.839 1.00 95.50 101 SER A O 1
ATOM 709 N N . THR A 1 102 ? -14.373 -3.857 33.024 1.00 97.56 102 THR A N 1
ATOM 710 C CA . THR A 1 102 ? -14.211 -2.811 31.999 1.00 97.56 102 THR A CA 1
ATOM 711 C C . THR A 1 102 ? -15.421 -2.772 31.066 1.00 97.56 102 THR A C 1
ATOM 713 O O . THR A 1 102 ? -15.928 -1.688 30.784 1.00 97.56 102 THR A O 1
ATOM 716 N N . ALA A 1 103 ? -15.928 -3.934 30.639 1.00 97.56 103 ALA A N 1
ATOM 717 C CA . ALA A 1 103 ? -17.110 -4.035 29.786 1.00 97.56 103 ALA A CA 1
ATOM 718 C C . ALA A 1 103 ? -18.353 -3.411 30.434 1.00 97.56 103 ALA A C 1
ATOM 720 O O . ALA A 1 103 ? -19.042 -2.636 29.777 1.00 97.56 103 ALA A O 1
ATOM 721 N N . ALA A 1 104 ? -18.605 -3.670 31.721 1.00 97.25 104 ALA A N 1
ATOM 722 C CA . ALA A 1 104 ? -19.735 -3.081 32.435 1.00 97.25 104 ALA A CA 1
ATOM 723 C C . ALA A 1 104 ? -19.621 -1.550 32.553 1.00 97.25 104 ALA A C 1
ATOM 725 O O . ALA A 1 104 ? -20.618 -0.851 32.394 1.00 97.25 104 ALA A O 1
ATOM 726 N N . ARG A 1 105 ? -18.411 -1.013 32.767 1.00 97.25 105 ARG A N 1
ATOM 727 C CA . ARG A 1 105 ? -18.174 0.445 32.789 1.00 97.25 105 ARG A CA 1
ATOM 728 C C . ARG A 1 105 ? -18.341 1.082 31.410 1.00 97.25 105 ARG A C 1
ATOM 730 O O . ARG A 1 105 ? -18.901 2.165 31.295 1.00 97.25 105 ARG A O 1
ATOM 737 N N . VAL A 1 106 ? -17.860 0.418 30.359 1.00 97.56 106 VAL A N 1
ATOM 738 C CA . VAL A 1 106 ? -18.065 0.866 28.973 1.00 97.56 106 VAL A CA 1
ATOM 739 C C . VAL A 1 106 ? -19.550 0.845 28.630 1.00 97.56 106 VAL A C 1
ATOM 741 O O . VAL A 1 106 ? -20.044 1.816 28.072 1.00 97.56 106 VAL A O 1
ATOM 744 N N . GLN A 1 107 ? -20.266 -0.219 29.001 1.00 96.75 107 GLN A N 1
ATOM 745 C CA . GLN A 1 107 ? -21.705 -0.346 28.799 1.00 96.75 107 GLN A CA 1
ATOM 746 C C . GLN A 1 107 ? -22.474 0.802 29.456 1.00 96.75 107 GLN A C 1
ATOM 748 O O . GLN A 1 107 ? -23.360 1.355 28.813 1.00 96.75 107 GLN A O 1
ATOM 753 N N . GLU A 1 108 ? -22.135 1.179 30.689 1.00 95.44 108 GLU A N 1
ATOM 754 C CA . GLU A 1 108 ? -22.744 2.320 31.382 1.00 95.44 108 GLU A CA 1
ATOM 755 C C . GLU A 1 108 ? -22.560 3.625 30.595 1.00 95.44 108 GLU A C 1
ATOM 757 O O . GLU A 1 108 ? -23.541 4.305 30.317 1.00 95.44 108 GLU A O 1
ATOM 762 N N . LEU A 1 109 ? -21.336 3.910 30.136 1.00 96.12 109 LEU A N 1
ATOM 763 C CA . LEU A 1 109 ? -21.006 5.135 29.394 1.00 96.12 109 LEU A CA 1
ATOM 764 C C . LEU A 1 109 ? -21.638 5.227 28.003 1.00 96.12 109 LEU A C 1
ATOM 766 O O . LEU A 1 109 ? -21.772 6.322 27.468 1.00 96.12 109 LEU A O 1
ATOM 770 N N . ILE A 1 110 ? -21.957 4.094 27.373 1.00 95.81 110 ILE A N 1
ATOM 771 C CA . ILE A 1 110 ? -22.546 4.088 26.027 1.00 95.81 110 ILE A CA 1
ATOM 772 C C . ILE A 1 110 ? -24.052 3.837 26.037 1.00 95.81 110 ILE A C 1
ATOM 774 O O . ILE A 1 110 ? -24.649 3.813 24.963 1.00 95.81 110 ILE A O 1
ATOM 778 N N . SER A 1 111 ? -24.670 3.574 27.189 1.00 93.25 111 SER A N 1
ATOM 779 C CA . SER A 1 111 ? -26.110 3.307 27.292 1.00 93.25 111 SER A CA 1
ATOM 780 C C . SER A 1 111 ? -26.904 4.605 27.367 1.00 93.25 111 SER A C 1
ATOM 782 O O . SER A 1 111 ? -26.492 5.547 28.023 1.00 93.25 111 SER A O 1
ATOM 784 N N . TYR A 1 112 ? -28.068 4.642 26.717 1.00 89.56 112 TYR A N 1
ATOM 785 C CA . TYR A 1 112 ? -28.950 5.807 26.775 1.00 89.56 112 TYR A CA 1
ATOM 786 C C . TYR A 1 112 ? -29.807 5.802 28.040 1.00 89.56 112 TYR A C 1
ATOM 788 O O . TYR A 1 112 ? -30.347 4.765 28.434 1.00 89.56 112 TYR A O 1
ATOM 796 N N . GLY A 1 113 ? -29.971 6.981 28.635 1.00 81.00 113 GLY A N 1
ATOM 797 C CA . GLY A 1 113 ? -30.918 7.250 29.710 1.00 81.00 113 GLY A CA 1
ATOM 798 C C . GLY A 1 113 ? -32.197 7.916 29.199 1.00 81.00 113 GLY A C 1
ATOM 799 O O . GLY A 1 113 ? -32.294 8.338 28.050 1.00 81.00 113 GLY A O 1
ATOM 800 N N . VAL A 1 114 ? -33.189 8.084 30.079 1.00 72.69 114 VAL A N 1
ATOM 801 C CA . VAL A 1 114 ? -34.459 8.765 29.741 1.00 72.69 114 VAL A CA 1
ATOM 802 C C . VAL A 1 114 ? -34.225 10.200 29.246 1.00 72.69 114 VAL A C 1
ATOM 804 O O . VAL A 1 114 ? -34.965 10.683 28.394 1.00 72.69 114 VAL A O 1
ATOM 807 N N . THR A 1 115 ? -33.171 10.855 29.734 1.00 75.38 115 THR A N 1
ATOM 808 C CA . THR A 1 115 ? -32.783 12.230 29.382 1.00 75.38 115 THR A CA 1
ATOM 809 C C . THR A 1 115 ? -31.469 12.317 28.605 1.00 75.38 115 THR A C 1
ATOM 811 O O . THR A 1 115 ? -31.009 13.423 28.341 1.00 75.38 115 THR A O 1
ATOM 814 N N . ASP A 1 116 ? -30.854 11.181 28.271 1.00 78.81 116 ASP A N 1
ATOM 815 C CA . ASP A 1 116 ? -29.532 11.124 27.648 1.00 78.81 116 ASP A CA 1
ATOM 816 C C . ASP A 1 116 ? -29.550 10.199 26.430 1.00 78.81 116 ASP A C 1
ATOM 818 O O . ASP A 1 116 ? -29.544 8.973 26.547 1.00 78.81 116 ASP A O 1
ATOM 822 N N . TRP A 1 117 ? -29.686 10.808 25.253 1.00 85.00 117 TRP A N 1
ATOM 823 C CA . TRP A 1 117 ? -29.919 10.105 23.990 1.00 85.00 117 TRP A CA 1
ATOM 824 C C . TRP A 1 117 ? -28.688 10.139 23.070 1.00 85.00 117 TRP A C 1
ATOM 826 O O . TRP A 1 117 ? -28.788 9.756 21.903 1.00 85.00 117 TRP A O 1
ATOM 836 N N . ALA A 1 118 ? -27.530 10.609 23.554 1.00 91.19 118 ALA A N 1
ATOM 837 C CA . ALA A 1 118 ? -26.313 10.710 22.754 1.00 91.19 118 ALA A CA 1
ATOM 838 C C . ALA A 1 118 ? -25.047 10.590 23.610 1.00 91.19 118 ALA A C 1
ATOM 840 O O . ALA A 1 118 ? -24.878 11.325 24.570 1.00 91.19 118 ALA A O 1
ATOM 841 N N . VAL A 1 119 ? -24.104 9.745 23.179 1.00 93.69 119 VAL A N 1
ATOM 842 C CA . VAL A 1 119 ? -22.799 9.620 23.842 1.00 93.69 119 VAL A CA 1
ATOM 843 C C . VAL A 1 119 ? -21.922 10.812 23.462 1.00 93.69 119 VAL A C 1
ATOM 845 O O . VAL A 1 119 ? -21.516 10.971 22.305 1.00 93.69 119 VAL A O 1
ATOM 848 N N . THR A 1 120 ? -21.617 11.652 24.440 1.00 95.25 120 THR A N 1
ATOM 849 C CA . THR A 1 120 ? -20.818 12.867 24.287 1.00 95.25 120 THR A CA 1
ATOM 850 C C . THR A 1 120 ? -19.360 12.561 23.938 1.00 95.25 120 THR A C 1
ATOM 852 O O . THR A 1 120 ? -18.838 11.472 24.178 1.00 95.25 120 THR A O 1
ATOM 855 N N . SER A 1 121 ? -18.640 13.555 23.410 1.00 95.62 121 SER A N 1
ATOM 856 C CA . SER A 1 121 ? -17.201 13.414 23.133 1.00 95.62 121 SER A CA 1
ATOM 857 C C . SER A 1 121 ? -16.379 13.111 24.403 1.00 95.62 121 SER A C 1
ATOM 859 O O . SER A 1 121 ? -15.407 12.351 24.354 1.00 95.62 121 SER A O 1
ATOM 861 N N . ALA A 1 122 ? -16.806 13.634 25.561 1.00 96.75 122 ALA A N 1
ATOM 862 C CA . ALA A 1 122 ? -16.182 13.355 26.854 1.00 96.75 122 ALA A CA 1
ATOM 863 C C . ALA A 1 122 ? -16.368 11.888 27.283 1.00 96.75 122 ALA A C 1
ATOM 865 O O . ALA A 1 122 ? -15.402 11.240 27.688 1.00 96.75 122 ALA A O 1
ATOM 866 N N . GLU A 1 123 ? -17.570 11.331 27.124 1.00 97.19 123 GLU A N 1
ATOM 867 C CA . GLU A 1 123 ? -17.839 9.916 27.411 1.00 97.19 123 GLU A CA 1
ATOM 868 C C . GLU A 1 123 ? -17.094 8.995 26.447 1.00 97.19 123 GLU A C 1
ATOM 870 O O . GLU A 1 123 ? -16.486 8.021 26.883 1.00 97.19 123 GLU A O 1
ATOM 875 N N . GLN A 1 124 ? -17.039 9.331 25.153 1.00 97.88 124 GLN A N 1
ATOM 876 C CA . GLN A 1 124 ? -16.235 8.584 24.177 1.00 97.88 124 GLN A CA 1
ATOM 877 C C . GLN A 1 124 ? -14.744 8.582 24.558 1.00 97.88 124 GLN A C 1
ATOM 879 O O . GLN A 1 124 ? -14.095 7.535 24.523 1.00 97.88 124 GLN A O 1
ATOM 884 N N . SER A 1 125 ? -14.211 9.725 25.005 1.00 97.88 125 SER A N 1
ATOM 885 C CA . SER A 1 125 ? -12.837 9.827 25.520 1.00 97.88 125 SER A CA 1
ATOM 886 C C . SER A 1 125 ? -12.623 8.938 26.750 1.00 97.88 125 SER A C 1
ATOM 888 O O . SER A 1 125 ? -11.585 8.281 26.883 1.00 97.88 125 SER A O 1
ATOM 890 N N . GLN A 1 126 ? -13.611 8.880 27.647 1.00 98.00 126 GLN A N 1
ATOM 891 C CA . GLN A 1 126 ? -13.575 8.031 28.834 1.00 98.00 126 GLN A CA 1
ATOM 892 C C . GLN A 1 126 ? -13.634 6.541 28.472 1.00 98.00 126 GLN A C 1
ATOM 894 O O . GLN A 1 126 ? -12.841 5.766 29.008 1.00 98.00 126 GLN A O 1
ATOM 899 N N . VAL A 1 127 ? -14.491 6.144 27.527 1.00 98.31 127 VAL A N 1
ATOM 900 C CA . VAL A 1 127 ? -14.543 4.780 26.973 1.00 98.31 127 VAL A CA 1
ATOM 901 C C . VAL A 1 127 ? -13.174 4.376 26.431 1.00 98.31 127 VAL A C 1
ATOM 903 O O . VAL A 1 127 ? -12.643 3.337 26.821 1.00 98.31 127 VAL A O 1
ATOM 906 N N . LEU A 1 128 ? -12.549 5.212 25.599 1.00 98.19 128 LEU A N 1
ATOM 907 C CA . LEU A 1 128 ? -11.217 4.927 25.060 1.00 98.19 128 LEU A CA 1
ATOM 908 C C . LEU A 1 128 ? -10.153 4.825 26.153 1.00 98.19 128 LEU A C 1
ATOM 910 O O . LEU A 1 128 ? -9.296 3.948 26.085 1.00 98.19 128 LEU A O 1
ATOM 914 N N . SER A 1 129 ? -10.216 5.674 27.180 1.00 98.19 129 SER A N 1
ATOM 915 C CA . SER A 1 129 ? -9.312 5.598 28.332 1.00 98.19 129 SER A CA 1
ATOM 916 C C . SER A 1 129 ? -9.428 4.257 29.068 1.00 98.19 129 SER A C 1
ATOM 918 O O . SER A 1 129 ? -8.409 3.633 29.376 1.00 98.19 129 SER A O 1
ATOM 920 N N . LEU A 1 130 ? -10.656 3.768 29.278 1.00 98.25 130 LEU A N 1
ATOM 921 C CA . LEU A 1 130 ? -10.915 2.461 29.889 1.00 98.25 130 LEU A CA 1
ATOM 922 C C . LEU A 1 130 ? -10.347 1.317 29.048 1.00 98.25 130 LEU A C 1
ATOM 924 O O . LEU A 1 130 ? -9.596 0.493 29.566 1.00 98.25 130 LEU A O 1
ATOM 928 N N . LEU A 1 131 ? -10.650 1.298 27.748 1.00 98.12 131 LEU A N 1
ATOM 929 C CA . LEU A 1 131 ? -10.164 0.262 26.833 1.00 98.12 131 LEU A CA 1
ATOM 930 C C . LEU A 1 131 ? -8.634 0.299 26.693 1.00 98.12 131 LEU A C 1
ATOM 932 O O . LEU A 1 131 ? -7.983 -0.745 26.600 1.00 98.12 131 LEU A O 1
ATOM 936 N N . ARG A 1 132 ? -8.019 1.487 26.737 1.00 97.44 132 ARG A N 1
ATOM 937 C CA . ARG A 1 132 ? -6.558 1.649 26.710 1.00 97.44 132 ARG A CA 1
ATOM 938 C C . ARG A 1 132 ? -5.899 1.028 27.941 1.00 97.44 132 ARG A C 1
ATOM 940 O O . ARG A 1 132 ? -4.898 0.332 27.802 1.00 97.44 132 ARG A O 1
ATOM 947 N N . ALA A 1 133 ? -6.479 1.237 29.121 1.00 97.69 133 ALA A N 1
ATOM 948 C CA . ALA A 1 133 ? -5.978 0.690 30.382 1.00 97.69 133 ALA A CA 1
ATOM 949 C C . ALA A 1 133 ? -6.261 -0.815 30.567 1.00 97.69 133 ALA A C 1
ATOM 951 O O . ALA A 1 133 ? -5.668 -1.450 31.441 1.00 97.69 133 ALA A O 1
ATOM 952 N N . ASP A 1 134 ? -7.151 -1.393 29.759 1.00 97.81 134 ASP A N 1
ATOM 953 C CA . ASP A 1 134 ? -7.587 -2.777 29.899 1.00 97.81 134 ASP A CA 1
ATOM 954 C C . ASP A 1 134 ? -6.504 -3.790 29.501 1.00 97.81 134 ASP A C 1
ATOM 956 O O . ASP A 1 134 ? -6.087 -3.863 28.346 1.00 97.81 134 ASP A O 1
ATOM 960 N N . ARG A 1 135 ? -6.067 -4.622 30.448 1.00 97.19 135 ARG A N 1
ATOM 961 C CA . ARG A 1 135 ? -5.080 -5.684 30.191 1.00 97.19 135 ARG A CA 1
ATOM 962 C C . ARG A 1 135 ? -5.672 -6.901 29.476 1.00 97.19 135 ARG A C 1
ATOM 964 O O . ARG A 1 135 ? -4.908 -7.691 28.933 1.00 97.19 135 ARG A O 1
ATOM 971 N N . ASN A 1 136 ? -6.996 -7.057 29.467 1.00 97.62 136 ASN A N 1
ATOM 972 C CA . ASN A 1 136 ? -7.707 -8.167 28.839 1.00 97.62 136 ASN A CA 1
ATOM 973 C C . ASN A 1 136 ? -8.774 -7.656 27.857 1.00 97.62 136 ASN A C 1
ATOM 975 O O . ASN A 1 136 ? -9.949 -8.019 27.937 1.00 97.62 136 ASN A O 1
ATOM 979 N N . LEU A 1 137 ? -8.349 -6.830 26.896 1.00 98.38 137 LEU A N 1
ATOM 980 C CA . LEU A 1 137 ? -9.254 -6.236 25.911 1.00 98.38 137 LEU A CA 1
ATOM 981 C C . LEU A 1 137 ? -10.061 -7.296 25.135 1.00 98.38 137 LEU A C 1
ATOM 983 O O . LEU A 1 137 ? -11.248 -7.097 24.893 1.00 98.38 137 LEU A O 1
ATOM 987 N N . SER A 1 138 ? -9.462 -8.447 24.800 1.00 98.62 138 SER A N 1
ATOM 988 C CA . SER A 1 138 ? -10.188 -9.563 24.172 1.00 98.62 138 SER A CA 1
ATOM 989 C C . SER A 1 138 ? -11.332 -10.091 25.043 1.00 98.62 138 SER A C 1
ATOM 991 O O . SER A 1 138 ? -12.403 -10.403 24.528 1.00 98.62 138 SER A O 1
ATOM 993 N N . GLY A 1 139 ? -11.122 -10.219 26.358 1.00 98.38 139 GLY A N 1
ATOM 994 C CA . GLY A 1 139 ? -12.171 -10.602 27.305 1.00 98.38 139 GLY A CA 1
ATOM 995 C C . GLY A 1 139 ? -13.307 -9.583 27.333 1.00 98.38 139 GLY A C 1
ATOM 996 O O . GLY A 1 139 ? -14.466 -9.962 27.184 1.00 98.38 139 GLY A O 1
ATOM 997 N N . THR A 1 140 ? -12.965 -8.296 27.401 1.00 98.56 140 THR A N 1
ATOM 998 C CA . THR A 1 140 ? -13.932 -7.190 27.357 1.00 98.56 140 THR A CA 1
ATOM 999 C C . THR A 1 140 ? -14.749 -7.179 26.067 1.00 98.56 140 THR A C 1
ATOM 1001 O O . THR A 1 140 ? -15.962 -6.999 26.124 1.00 98.56 140 THR A O 1
ATOM 1004 N N . VAL A 1 141 ? -14.139 -7.438 24.905 1.00 98.62 141 VAL A N 1
ATOM 1005 C CA . VAL A 1 141 ? -14.872 -7.563 23.630 1.00 98.62 141 VAL A CA 1
ATOM 1006 C C . VAL A 1 141 ? -15.883 -8.709 23.671 1.00 98.62 141 VAL A C 1
ATOM 1008 O O . VAL A 1 141 ? -17.023 -8.523 23.251 1.00 98.62 141 VAL A O 1
ATOM 1011 N N . ARG A 1 142 ? -15.501 -9.879 24.200 1.00 98.62 142 ARG A N 1
ATOM 1012 C CA . ARG A 1 142 ? -16.414 -11.030 24.316 1.00 98.62 142 ARG A CA 1
ATOM 1013 C C . ARG A 1 142 ? -17.576 -10.753 25.267 1.00 98.62 142 ARG A C 1
ATOM 1015 O O . ARG A 1 142 ? -18.699 -11.132 24.955 1.00 98.62 142 ARG A O 1
ATOM 1022 N N . GLU A 1 143 ? -17.323 -10.076 26.385 1.00 98.44 143 GLU A N 1
ATOM 1023 C CA . GLU A 1 143 ? -18.361 -9.685 27.350 1.00 98.44 143 GLU A CA 1
ATOM 1024 C C . GLU A 1 143 ? -19.319 -8.637 26.756 1.00 98.44 143 GLU A C 1
ATOM 1026 O O . GLU A 1 143 ? -20.540 -8.769 26.850 1.00 98.44 143 GLU A O 1
ATOM 1031 N N . LEU A 1 144 ? -18.794 -7.632 26.045 1.00 98.44 144 LEU A N 1
ATOM 1032 C CA . LEU A 1 144 ? -19.623 -6.679 25.301 1.00 98.44 144 LEU A CA 1
ATOM 1033 C C . LEU A 1 144 ? -20.454 -7.379 24.220 1.00 98.44 144 LEU A C 1
ATOM 1035 O O . LEU A 1 144 ? -21.614 -7.020 24.020 1.00 98.44 144 LEU A O 1
ATOM 1039 N N . GLN A 1 145 ? -19.896 -8.381 23.540 1.00 98.06 145 GLN A N 1
ATOM 1040 C CA . GLN A 1 145 ? -20.630 -9.183 22.564 1.00 98.06 145 GLN A CA 1
ATOM 1041 C C . GLN A 1 145 ? -21.744 -10.004 23.227 1.00 98.06 145 GLN A C 1
ATOM 1043 O O . GLN A 1 145 ? -22.874 -9.969 22.743 1.00 98.06 145 GLN A O 1
ATOM 1048 N N . SER A 1 146 ? -21.478 -10.701 24.341 1.00 97.88 146 SER A N 1
ATOM 1049 C CA . SER A 1 146 ? -22.501 -11.487 25.053 1.00 97.88 146 SER A CA 1
ATOM 1050 C C . SER A 1 146 ? -23.636 -10.624 25.599 1.00 97.88 146 SER A C 1
ATOM 1052 O O . SER A 1 146 ? -24.773 -11.082 25.683 1.00 97.88 146 SER A O 1
ATOM 1054 N N . ASN A 1 147 ? -23.342 -9.362 25.915 1.00 97.25 147 ASN A N 1
ATOM 1055 C CA . ASN A 1 147 ? -24.322 -8.391 26.395 1.00 97.25 147 ASN A CA 1
ATOM 1056 C C . ASN A 1 147 ? -25.032 -7.634 25.255 1.00 97.25 147 ASN A C 1
ATOM 1058 O O . ASN A 1 147 ? -25.815 -6.730 25.529 1.00 97.25 147 ASN A O 1
ATOM 1062 N N . ASN A 1 148 ? -24.777 -7.975 23.983 1.00 97.19 148 ASN A N 1
ATOM 1063 C CA . ASN A 1 148 ? -25.278 -7.266 22.794 1.00 97.19 148 ASN A CA 1
ATOM 1064 C C . ASN A 1 148 ? -24.884 -5.773 22.732 1.00 97.19 148 ASN A C 1
ATOM 1066 O O . ASN A 1 148 ? -25.558 -4.965 22.094 1.00 97.19 148 ASN A O 1
ATOM 1070 N N . MET A 1 149 ? -23.772 -5.401 23.369 1.00 97.81 149 MET A N 1
ATOM 1071 C CA . MET A 1 149 ? -23.271 -4.027 23.449 1.00 97.81 149 MET A CA 1
ATOM 1072 C C . MET A 1 149 ? -22.118 -3.732 22.484 1.00 97.81 149 MET A C 1
ATOM 1074 O O . MET A 1 149 ? -21.802 -2.563 22.278 1.00 97.81 149 MET A O 1
ATOM 1078 N N . LEU A 1 150 ? -21.502 -4.741 21.854 1.00 98.19 150 LEU A N 1
ATOM 1079 C CA . LEU A 1 150 ? -20.389 -4.514 20.920 1.00 98.19 150 LEU A CA 1
ATOM 1080 C C . LEU A 1 150 ? -20.810 -3.668 19.708 1.00 98.19 150 LEU A C 1
ATOM 1082 O O . LEU A 1 150 ? -20.131 -2.703 19.366 1.00 98.19 150 LEU A O 1
ATOM 1086 N N . GLY A 1 151 ? -21.961 -3.968 19.099 1.00 97.25 151 GLY A N 1
ATOM 1087 C CA . GLY A 1 151 ? -22.501 -3.147 18.011 1.00 97.25 151 GLY A CA 1
ATOM 1088 C C . GLY A 1 151 ? -22.769 -1.708 18.454 1.00 97.25 151 GLY A C 1
ATOM 1089 O O . GLY A 1 151 ? -22.353 -0.773 17.778 1.00 97.25 151 GLY A O 1
ATOM 1090 N N . ALA A 1 152 ? -23.362 -1.531 19.639 1.00 96.94 152 ALA A N 1
ATOM 1091 C CA . ALA A 1 152 ? -23.609 -0.212 20.212 1.00 96.94 152 ALA A CA 1
ATOM 1092 C C . ALA A 1 152 ? -22.311 0.568 20.475 1.00 96.94 152 ALA A 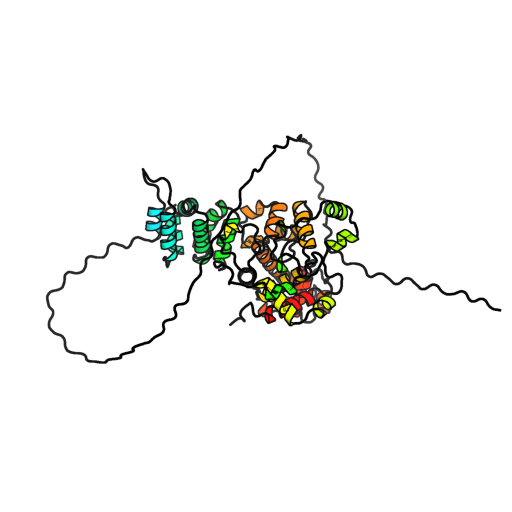C 1
ATOM 1094 O O . ALA A 1 152 ? -22.276 1.766 20.216 1.00 96.94 152 ALA A O 1
ATOM 1095 N N . LEU A 1 153 ? -21.238 -0.086 20.933 1.00 97.94 153 LEU A N 1
ATOM 1096 C CA . LEU A 1 153 ? -19.927 0.547 21.104 1.00 97.94 153 LEU A CA 1
ATOM 1097 C C . LEU A 1 153 ? -19.420 1.123 19.773 1.00 97.94 153 LEU A C 1
ATOM 1099 O O . LEU A 1 153 ? -19.023 2.286 19.716 1.00 97.94 153 LEU A O 1
ATOM 1103 N N . MET A 1 154 ? -19.475 0.329 18.703 1.00 97.69 154 MET A N 1
ATOM 1104 C CA . MET A 1 154 ? -19.003 0.733 17.372 1.00 97.69 154 MET A CA 1
ATOM 1105 C C . MET A 1 154 ? -19.858 1.857 16.772 1.00 97.69 154 MET A C 1
ATOM 1107 O O . MET A 1 154 ? -19.335 2.796 16.166 1.00 97.69 154 MET A O 1
ATOM 1111 N N . ASP A 1 155 ? -21.172 1.791 16.981 1.00 96.06 155 ASP A N 1
ATOM 1112 C CA . ASP A 1 155 ? -22.119 2.757 16.433 1.00 96.06 155 ASP A CA 1
ATOM 1113 C C . ASP A 1 155 ? -22.073 4.094 17.207 1.00 96.06 155 ASP A C 1
ATOM 1115 O O . ASP A 1 155 ? -22.138 5.159 16.588 1.00 96.06 155 ASP A O 1
ATOM 1119 N N . ARG A 1 156 ? -21.893 4.058 18.538 1.00 97.00 156 ARG A N 1
ATOM 1120 C CA . ARG A 1 156 ? -21.983 5.232 19.433 1.00 97.00 156 ARG A CA 1
ATOM 1121 C C . ARG A 1 156 ? -20.655 5.933 19.715 1.00 97.00 156 ARG A C 1
ATOM 1123 O O . ARG A 1 156 ? -20.668 7.121 20.023 1.00 97.00 156 ARG A O 1
ATOM 1130 N N . VAL A 1 157 ? -19.511 5.262 19.567 1.00 97.06 157 VAL A N 1
ATOM 1131 C CA . VAL A 1 157 ? -18.219 5.961 19.444 1.00 97.06 157 VAL A CA 1
ATOM 1132 C C . VAL A 1 157 ? -18.133 6.490 18.017 1.00 97.06 157 VAL A C 1
ATOM 1134 O O . VAL A 1 157 ? -17.651 5.817 17.103 1.00 97.06 157 VAL A O 1
ATOM 1137 N N . SER A 1 158 ? -18.734 7.660 17.812 1.00 95.00 158 SER A N 1
ATOM 1138 C CA . SER A 1 158 ? -19.031 8.216 16.493 1.00 95.00 158 SER A CA 1
ATOM 1139 C C . SER A 1 158 ? -18.144 9.380 16.082 1.00 95.00 158 SER A C 1
ATOM 1141 O O . SER A 1 158 ? -18.109 9.696 14.893 1.00 95.00 158 SER A O 1
ATOM 1143 N N . ASP A 1 159 ? -17.422 10.007 17.017 1.00 95.12 159 ASP A N 1
ATOM 1144 C CA . ASP A 1 159 ? -16.411 10.997 16.655 1.00 95.12 159 ASP A CA 1
ATOM 1145 C C . ASP A 1 159 ? -15.343 10.324 15.768 1.00 95.12 159 ASP A C 1
ATOM 1147 O O . ASP A 1 159 ? -14.810 9.281 16.157 1.00 95.12 159 ASP A O 1
ATOM 1151 N N . PRO A 1 160 ? -15.013 10.864 14.578 1.00 93.19 160 PRO A N 1
ATOM 1152 C CA . PRO A 1 160 ? -14.083 10.206 13.662 1.00 93.19 160 PRO A CA 1
ATOM 1153 C C . PRO A 1 160 ? -12.695 9.939 14.260 1.00 93.19 160 PRO A C 1
ATOM 1155 O O . PRO A 1 160 ? -12.070 8.928 13.931 1.00 93.19 160 PRO A O 1
ATOM 1158 N N . GLY A 1 161 ? -12.201 10.823 15.133 1.00 93.19 161 GLY A N 1
ATOM 1159 C CA . GLY A 1 161 ? -10.927 10.646 15.826 1.00 93.19 161 GLY A CA 1
ATOM 1160 C C . GLY A 1 161 ? -10.997 9.499 16.830 1.00 93.19 161 GLY A C 1
ATOM 1161 O O . GLY A 1 161 ? -10.164 8.590 16.784 1.00 93.19 161 GLY A O 1
ATOM 1162 N N . HIS A 1 162 ? -12.029 9.494 17.673 1.00 96.06 162 HIS A N 1
ATOM 1163 C CA . HIS A 1 162 ? -12.242 8.434 18.659 1.00 96.06 162 HIS A CA 1
ATOM 1164 C C . HIS A 1 162 ? -12.542 7.077 18.025 1.00 96.06 162 HIS A C 1
ATOM 1166 O O . HIS A 1 162 ? -11.992 6.061 18.447 1.00 96.06 162 HIS A O 1
ATOM 1172 N N . ARG A 1 163 ? -13.372 7.045 16.980 1.00 96.50 163 ARG A N 1
ATOM 1173 C CA . ARG A 1 163 ? -13.690 5.825 16.236 1.00 96.50 163 ARG A CA 1
ATOM 1174 C C . ARG A 1 163 ? -12.442 5.220 15.614 1.00 96.50 163 ARG A C 1
ATOM 1176 O O . ARG A 1 163 ? -12.276 4.006 15.663 1.00 96.50 163 ARG A O 1
ATOM 1183 N N . ARG A 1 164 ? -11.536 6.044 15.079 1.00 95.12 164 ARG A N 1
ATOM 1184 C CA . ARG A 1 164 ? -10.260 5.552 14.547 1.00 95.12 164 ARG A CA 1
ATOM 1185 C C . ARG A 1 164 ? -9.417 4.899 15.624 1.00 95.12 164 ARG A C 1
ATOM 1187 O O . ARG A 1 164 ? -8.929 3.791 15.419 1.00 95.12 164 ARG A O 1
ATOM 1194 N N . GLU A 1 165 ? -9.251 5.584 16.753 1.00 95.38 165 GLU A N 1
ATOM 1195 C CA . GLU A 1 165 ? -8.497 5.031 17.873 1.00 95.38 165 GLU A CA 1
ATOM 1196 C C . GLU A 1 165 ? -9.117 3.711 18.342 1.00 95.38 165 GLU A C 1
ATOM 1198 O O . GLU A 1 165 ? -8.391 2.737 18.534 1.00 95.38 165 GLU A O 1
ATOM 1203 N N . LEU A 1 166 ? -10.449 3.647 18.443 1.00 97.88 166 LEU A N 1
ATOM 1204 C CA . LEU A 1 166 ? -11.172 2.427 18.780 1.00 97.88 166 LEU A CA 1
ATOM 1205 C C . LEU A 1 166 ? -10.845 1.293 17.800 1.00 97.88 166 LEU A C 1
ATOM 1207 O O . LEU A 1 166 ? -10.389 0.239 18.236 1.00 97.88 166 LEU A O 1
ATOM 1211 N N . VAL A 1 167 ? -11.038 1.486 16.488 1.00 97.94 167 VAL A N 1
ATOM 1212 C CA . VAL A 1 167 ? -10.832 0.400 15.511 1.00 97.94 167 VAL A CA 1
ATOM 1213 C C . VAL A 1 167 ? -9.373 -0.046 15.432 1.00 97.94 167 VAL A C 1
ATOM 1215 O O . VAL A 1 167 ? -9.116 -1.246 15.378 1.00 97.94 167 VAL A O 1
ATOM 1218 N N . GLN A 1 168 ? -8.411 0.881 15.497 1.00 96.50 168 GLN A N 1
ATOM 1219 C CA . GLN A 1 168 ? -6.987 0.538 15.514 1.00 96.50 168 GLN A CA 1
ATOM 1220 C C . GLN A 1 168 ? -6.623 -0.241 16.781 1.00 96.50 168 GLN A C 1
ATOM 1222 O O . GLN A 1 168 ? -5.909 -1.239 16.706 1.00 96.50 168 GLN A O 1
ATOM 1227 N N . MET A 1 169 ? -7.132 0.183 17.942 1.00 97.38 169 MET A N 1
ATOM 1228 C CA . MET A 1 169 ? -6.885 -0.482 19.220 1.00 97.38 169 MET A CA 1
ATOM 1229 C C . MET A 1 169 ? -7.477 -1.890 19.241 1.00 97.38 169 MET A C 1
ATOM 1231 O O . MET A 1 169 ? -6.802 -2.825 19.672 1.00 97.38 169 MET A O 1
ATOM 1235 N N . LEU A 1 170 ? -8.710 -2.049 18.751 1.00 98.38 170 LEU A N 1
ATOM 1236 C CA . LEU A 1 170 ? -9.353 -3.354 18.619 1.00 98.38 170 LEU A CA 1
ATOM 1237 C C . LEU A 1 170 ? -8.562 -4.254 17.666 1.00 98.38 170 LEU A C 1
ATOM 1239 O O . LEU A 1 170 ? -8.305 -5.402 18.013 1.00 98.38 170 LEU A O 1
ATOM 1243 N N . GLY A 1 171 ? -8.106 -3.737 16.523 1.00 97.69 171 GLY A N 1
ATOM 1244 C CA . GLY A 1 171 ? -7.239 -4.477 15.605 1.00 97.69 171 GLY A CA 1
ATOM 1245 C C . GLY A 1 171 ? -5.938 -4.940 16.267 1.00 97.69 171 GLY A C 1
ATOM 1246 O O . GLY A 1 171 ? -5.606 -6.120 16.210 1.00 97.69 171 GLY A O 1
ATOM 1247 N N . ALA A 1 172 ? -5.234 -4.029 16.942 1.00 97.31 172 ALA A N 1
ATOM 1248 C CA . ALA A 1 172 ? -3.892 -4.257 17.479 1.00 97.31 172 ALA A CA 1
ATOM 1249 C C . ALA A 1 172 ? -3.838 -5.132 18.739 1.00 97.31 172 ALA A C 1
ATOM 1251 O O . ALA A 1 172 ? -2.856 -5.838 18.960 1.00 97.31 172 ALA A O 1
ATOM 1252 N N . ARG A 1 173 ? -4.845 -5.042 19.616 1.00 98.00 173 ARG A N 1
ATOM 1253 C CA . ARG A 1 173 ? -4.754 -5.563 20.995 1.00 98.00 173 ARG A CA 1
ATOM 1254 C C . ARG A 1 173 ? -5.710 -6.707 21.302 1.00 98.00 173 ARG A C 1
ATOM 1256 O O . ARG A 1 173 ? -5.726 -7.178 22.438 1.00 98.00 173 ARG A O 1
ATOM 1263 N N . THR A 1 174 ? -6.506 -7.146 20.330 1.00 98.25 174 THR A N 1
ATOM 1264 C CA . THR A 1 174 ? -7.384 -8.307 20.504 1.00 98.25 174 THR A CA 1
ATOM 1265 C C . THR A 1 174 ? -6.843 -9.538 19.778 1.00 98.25 174 THR A C 1
ATOM 1267 O O . THR A 1 174 ? -6.137 -9.447 18.769 1.00 98.25 174 THR A O 1
ATOM 1270 N N . ASP A 1 175 ? -7.146 -10.712 20.325 1.00 97.75 175 ASP A N 1
ATOM 1271 C CA . ASP A 1 175 ? -6.821 -12.000 19.708 1.00 97.75 175 ASP A CA 1
ATOM 1272 C C . ASP A 1 175 ? -7.734 -12.303 18.507 1.00 97.75 175 ASP A C 1
ATOM 1274 O O . ASP A 1 175 ? -8.722 -11.608 18.268 1.00 97.75 175 ASP A O 1
ATOM 1278 N N . ASP A 1 176 ? -7.414 -13.347 17.736 1.00 97.00 176 ASP A N 1
ATOM 1279 C CA . ASP A 1 176 ? -8.148 -13.690 16.508 1.00 97.00 176 ASP A CA 1
ATOM 1280 C C . ASP A 1 176 ? -9.646 -13.937 16.754 1.00 97.00 176 ASP A C 1
ATOM 1282 O O . ASP A 1 176 ? -10.491 -13.537 15.950 1.00 97.00 176 ASP A O 1
ATOM 1286 N N . SER A 1 177 ? -9.989 -14.550 17.891 1.00 97.94 177 SER A N 1
ATOM 1287 C CA . SER A 1 177 ? -11.376 -14.839 18.255 1.00 97.94 177 SER A CA 1
ATOM 1288 C C . SER A 1 177 ? -12.154 -13.550 18.519 1.00 97.94 177 SER A C 1
ATOM 1290 O O . SER A 1 177 ? -13.221 -13.360 17.937 1.00 97.94 177 SER A O 1
ATOM 1292 N N . ALA A 1 178 ? -11.622 -12.634 19.328 1.00 98.25 178 ALA A N 1
ATOM 1293 C CA . ALA A 1 178 ? -12.255 -11.340 19.571 1.00 98.25 178 ALA A CA 1
ATOM 1294 C C . ALA A 1 178 ? -12.288 -10.470 18.300 1.00 98.25 178 ALA A C 1
ATOM 1296 O O . ALA A 1 178 ? -13.317 -9.857 18.012 1.00 98.25 178 ALA A O 1
ATOM 1297 N N . ARG A 1 179 ? -11.228 -10.481 17.477 1.00 97.50 179 ARG A N 1
ATOM 1298 C CA . ARG A 1 179 ? -11.213 -9.781 16.180 1.00 97.50 179 ARG A CA 1
ATOM 1299 C C . ARG A 1 179 ? -12.336 -10.248 15.264 1.00 97.50 179 ARG A C 1
ATOM 1301 O O . ARG A 1 179 ? -13.020 -9.404 14.694 1.00 97.50 179 ARG A O 1
ATOM 1308 N N . SER A 1 180 ? -12.581 -11.557 15.184 1.00 97.50 180 SER A N 1
ATOM 1309 C CA . SER A 1 180 ? -13.661 -12.108 14.353 1.00 97.50 180 SER A CA 1
ATOM 1310 C C . SER A 1 180 ? -15.056 -11.596 14.743 1.00 97.50 180 SER A C 1
ATOM 1312 O O . SER A 1 180 ? -15.915 -11.457 13.876 1.00 97.50 180 SER A O 1
ATOM 1314 N N . MET A 1 181 ? -15.271 -11.249 16.020 1.00 98.44 181 MET A N 1
ATOM 1315 C CA . MET A 1 181 ? -16.521 -10.643 16.500 1.00 98.44 181 MET A CA 1
ATOM 1316 C C . MET A 1 181 ? -16.634 -9.165 16.105 1.00 98.44 181 MET A C 1
ATOM 1318 O O . MET A 1 181 ? -17.726 -8.678 15.831 1.00 98.44 181 MET A O 1
ATOM 1322 N N . VAL A 1 182 ? -15.510 -8.446 16.048 1.00 98.31 182 VAL A N 1
ATOM 1323 C CA . VAL A 1 182 ? -15.450 -7.019 15.691 1.00 98.31 182 VAL A CA 1
ATOM 1324 C C . VAL A 1 182 ? -15.586 -6.803 14.179 1.00 98.31 182 VAL A C 1
ATOM 1326 O O . VAL A 1 182 ? -16.209 -5.828 13.755 1.00 98.31 182 VAL A O 1
ATOM 1329 N N . THR A 1 183 ? -15.043 -7.708 13.357 1.00 97.69 183 THR A N 1
ATOM 1330 C CA . THR A 1 183 ? -14.972 -7.561 11.892 1.00 97.69 183 THR A CA 1
ATOM 1331 C C . THR A 1 183 ? -16.310 -7.209 11.226 1.00 97.69 183 THR A C 1
ATOM 1333 O O . THR A 1 183 ? -16.325 -6.244 10.458 1.00 97.69 183 THR A O 1
ATOM 1336 N N . PRO A 1 184 ? -17.447 -7.878 11.516 1.00 97.69 184 PRO A N 1
ATOM 1337 C CA . PRO A 1 184 ? -18.727 -7.518 10.905 1.00 97.69 184 PRO A CA 1
ATOM 1338 C C . PRO A 1 184 ? -19.166 -6.089 11.237 1.00 97.69 184 PRO A C 1
ATOM 1340 O O . PRO A 1 184 ? -19.745 -5.407 10.395 1.00 97.69 184 PRO A O 1
ATOM 1343 N N . HIS A 1 185 ? -18.874 -5.605 12.449 1.00 98.12 185 HIS A N 1
ATOM 1344 C CA . HIS A 1 185 ? -19.218 -4.243 12.843 1.00 98.12 185 HIS A CA 1
ATOM 1345 C C . HIS A 1 185 ? -18.351 -3.208 12.130 1.00 98.12 185 HIS A C 1
ATOM 1347 O O . HIS A 1 185 ? -18.886 -2.196 11.691 1.00 98.12 185 HIS A O 1
ATOM 1353 N N . VAL A 1 186 ? -17.053 -3.477 11.964 1.00 98.06 186 VAL A N 1
ATOM 1354 C CA . VAL A 1 186 ? -16.139 -2.597 11.220 1.00 98.06 186 VAL A CA 1
ATOM 1355 C C . VAL A 1 186 ? -16.522 -2.525 9.743 1.00 98.06 186 VAL A C 1
ATOM 1357 O O . VAL A 1 186 ? -16.588 -1.428 9.197 1.00 98.06 186 VAL A O 1
ATOM 1360 N N . ALA A 1 187 ? -16.855 -3.655 9.115 1.00 97.06 187 ALA A N 1
ATOM 1361 C CA . ALA A 1 187 ? -17.266 -3.690 7.710 1.00 97.06 187 ALA A CA 1
ATOM 1362 C C . ALA A 1 187 ? -18.509 -2.823 7.435 1.00 97.06 187 ALA A C 1
ATOM 1364 O O . ALA A 1 187 ? -18.566 -2.122 6.429 1.00 97.06 187 ALA A O 1
ATOM 1365 N N . ARG A 1 188 ? -19.478 -2.776 8.364 1.00 96.62 188 ARG A N 1
ATOM 1366 C CA . ARG A 1 188 ? -20.651 -1.883 8.249 1.00 96.62 188 ARG A CA 1
ATOM 1367 C C . ARG A 1 188 ? -20.296 -0.393 8.268 1.00 96.62 188 ARG A C 1
ATOM 1369 O O . ARG A 1 188 ? -21.101 0.412 7.811 1.00 96.62 188 ARG A O 1
ATOM 1376 N N . LEU A 1 189 ? -19.138 -0.016 8.815 1.00 95.94 189 LEU A N 1
ATOM 1377 C CA . LEU A 1 189 ? -18.695 1.379 8.858 1.00 95.94 189 LEU A CA 1
ATOM 1378 C C . LEU A 1 189 ? -18.078 1.831 7.524 1.00 95.94 189 LEU A C 1
ATOM 1380 O O . LEU A 1 189 ? -18.068 3.032 7.249 1.00 95.94 189 LEU A O 1
ATOM 1384 N N . GLY A 1 190 ? -17.570 0.898 6.712 1.00 95.62 190 GLY A N 1
ATOM 1385 C CA . GLY A 1 190 ? -16.989 1.149 5.390 1.00 95.62 190 GLY A CA 1
ATOM 1386 C C . GLY A 1 190 ? -15.496 0.823 5.273 1.00 95.62 190 GLY A C 1
ATOM 1387 O O . GLY A 1 190 ? -14.794 0.624 6.270 1.00 95.62 190 GLY A O 1
ATOM 1388 N N . ALA A 1 191 ? -15.012 0.815 4.027 1.00 96.12 191 ALA A N 1
ATOM 1389 C CA . ALA A 1 191 ? -13.671 0.375 3.633 1.00 96.12 191 ALA A CA 1
ATOM 1390 C C . ALA A 1 191 ? -12.540 1.054 4.420 1.00 96.12 191 ALA A C 1
ATOM 1392 O O . ALA A 1 191 ? -11.600 0.399 4.867 1.00 96.12 191 ALA A O 1
ATOM 1393 N N . GLN A 1 192 ? -12.654 2.360 4.663 1.00 95.94 192 GLN A N 1
ATOM 1394 C CA . GLN A 1 192 ? -11.638 3.114 5.386 1.00 95.94 192 GLN A CA 1
ATOM 1395 C C . GLN A 1 192 ? -11.469 2.647 6.838 1.00 95.94 192 GLN A C 1
ATOM 1397 O O . GLN A 1 192 ? -10.367 2.702 7.379 1.00 95.94 192 GLN A O 1
ATOM 1402 N N . TRP A 1 193 ? -12.529 2.151 7.480 1.00 97.50 193 TRP A N 1
ATOM 1403 C CA . TRP A 1 193 ? -12.449 1.634 8.848 1.00 97.50 193 TRP A CA 1
ATOM 1404 C C . TRP A 1 193 ? -11.929 0.202 8.883 1.00 97.50 193 TRP A C 1
ATOM 1406 O O . TRP A 1 193 ? -11.182 -0.140 9.798 1.00 97.50 193 TRP A O 1
ATOM 1416 N N . GLU A 1 194 ? -12.266 -0.609 7.878 1.00 98.19 194 GLU A N 1
ATOM 1417 C CA . GLU A 1 194 ? -11.670 -1.936 7.684 1.00 98.19 194 GLU A CA 1
ATOM 1418 C C . GLU A 1 194 ? -10.159 -1.836 7.501 1.00 98.19 194 GLU A C 1
ATOM 1420 O O . GLU A 1 194 ? -9.406 -2.528 8.187 1.00 98.19 194 GLU A O 1
ATOM 1425 N N . MET A 1 195 ? -9.715 -0.898 6.665 1.00 98.00 195 MET A N 1
ATOM 1426 C CA . MET A 1 195 ? -8.305 -0.593 6.478 1.00 98.00 195 MET A CA 1
ATOM 1427 C C . MET A 1 195 ? -7.638 -0.201 7.799 1.00 98.00 195 MET A C 1
ATOM 1429 O O . MET A 1 195 ? -6.628 -0.791 8.165 1.00 98.00 195 MET A O 1
ATOM 1433 N N . GLN A 1 196 ? -8.204 0.743 8.560 1.00 97.75 196 GLN A N 1
ATOM 1434 C CA . GLN A 1 196 ? -7.621 1.170 9.840 1.00 97.75 196 GLN A CA 1
ATOM 1435 C C . GLN A 1 196 ? -7.583 0.040 10.883 1.00 97.75 196 GLN A C 1
ATOM 1437 O O . GLN A 1 196 ? -6.597 -0.097 11.608 1.00 97.75 196 GLN A O 1
ATOM 1442 N N . PHE A 1 197 ? -8.618 -0.800 10.938 1.00 98.50 197 PHE A N 1
ATOM 1443 C CA . PHE A 1 197 ? -8.645 -1.989 11.790 1.00 98.50 197 PHE A CA 1
ATOM 1444 C C . PHE A 1 197 ? -7.547 -2.990 11.404 1.00 98.50 197 PHE A C 1
ATOM 1446 O O . PHE A 1 197 ? -6.818 -3.474 12.271 1.00 98.50 197 PHE A O 1
ATOM 1453 N N . ASN A 1 198 ? -7.390 -3.276 10.109 1.00 98.38 198 ASN A N 1
ATOM 1454 C CA . ASN A 1 198 ? -6.400 -4.232 9.614 1.00 98.38 198 ASN A CA 1
ATOM 1455 C C . ASN A 1 198 ? -4.962 -3.705 9.711 1.00 98.38 198 ASN A C 1
ATOM 1457 O O . ASN A 1 198 ? -4.072 -4.461 10.092 1.00 98.38 198 ASN A O 1
ATOM 1461 N N . LEU A 1 199 ? -4.734 -2.409 9.489 1.00 98.00 199 LEU A N 1
ATOM 1462 C CA . LEU A 1 199 ? -3.452 -1.764 9.778 1.00 98.00 199 LEU A CA 1
ATOM 1463 C C . LEU A 1 199 ? -3.107 -1.867 11.269 1.00 98.00 199 LEU A C 1
ATOM 1465 O O . LEU A 1 199 ? -1.990 -2.252 11.611 1.00 98.00 199 LEU A O 1
ATOM 1469 N N . GLY A 1 200 ? -4.080 -1.633 12.158 1.00 96.94 200 GLY A N 1
ATOM 1470 C CA . GLY A 1 200 ? -3.920 -1.860 13.596 1.00 96.94 200 GLY A CA 1
ATOM 1471 C C . GLY A 1 200 ? -3.541 -3.308 13.919 1.00 96.94 200 GLY A C 1
ATOM 1472 O O . GLY A 1 200 ? -2.564 -3.540 14.628 1.00 96.94 200 GLY A O 1
ATOM 1473 N N . ARG A 1 201 ? -4.247 -4.282 13.328 1.00 97.62 201 ARG A N 1
ATOM 1474 C CA . ARG A 1 201 ? -3.954 -5.727 13.438 1.00 97.62 201 ARG A CA 1
ATOM 1475 C C . ARG A 1 201 ? -2.526 -6.083 13.031 1.00 97.62 201 ARG A C 1
ATOM 1477 O O . ARG A 1 201 ? -1.958 -7.022 13.579 1.00 97.62 201 ARG A O 1
ATOM 1484 N N . MET A 1 202 ? -1.947 -5.340 12.096 1.00 97.12 202 MET A N 1
ATOM 1485 C CA . MET A 1 202 ? -0.593 -5.563 11.584 1.00 97.12 202 MET A CA 1
ATOM 1486 C C . MET A 1 202 ? 0.466 -4.666 12.249 1.00 97.12 202 MET A C 1
ATOM 1488 O O . MET A 1 202 ? 1.636 -4.711 11.870 1.00 97.12 202 MET A O 1
ATOM 1492 N N . GLY A 1 203 ? 0.080 -3.876 13.257 1.00 96.00 203 GLY A N 1
ATOM 1493 C CA . GLY A 1 203 ? 0.985 -3.037 14.049 1.00 96.00 203 GLY A CA 1
ATOM 1494 C C . GLY A 1 203 ? 1.242 -1.633 13.491 1.00 96.00 203 GLY A C 1
ATOM 1495 O O . GLY A 1 203 ? 2.082 -0.912 14.025 1.00 96.00 203 GLY A O 1
ATOM 1496 N N . VAL A 1 204 ? 0.520 -1.199 12.457 1.00 96.75 204 VAL A N 1
ATOM 1497 C CA . VAL A 1 204 ? 0.647 0.146 11.875 1.00 96.75 204 VAL A CA 1
ATOM 1498 C C . VAL A 1 204 ? -0.306 1.110 12.590 1.00 96.75 204 VAL A C 1
ATOM 1500 O O . VAL A 1 204 ? -1.407 1.395 12.124 1.00 96.75 204 VAL A O 1
ATOM 1503 N N . THR A 1 205 ? 0.106 1.600 13.763 1.00 93.06 205 THR A N 1
ATOM 1504 C CA . THR A 1 205 ? -0.720 2.482 14.624 1.00 93.06 205 THR A CA 1
ATOM 1505 C C . THR A 1 205 ? -0.092 3.851 14.914 1.00 93.06 205 THR A C 1
ATOM 1507 O O . THR A 1 205 ? -0.686 4.703 15.586 1.00 93.06 205 THR A O 1
ATOM 1510 N N . SER A 1 206 ? 1.142 4.083 14.476 1.00 93.81 206 SER A N 1
ATOM 1511 C CA . SER A 1 206 ? 1.882 5.325 14.710 1.00 93.81 206 SER A CA 1
ATOM 1512 C C . SER A 1 206 ? 1.994 6.163 13.439 1.00 93.81 206 SER A C 1
ATOM 1514 O O . SER A 1 206 ? 1.906 5.657 12.325 1.00 93.81 206 SER A O 1
ATOM 1516 N N . ALA A 1 207 ? 2.164 7.471 13.632 1.00 96.44 207 ALA A N 1
ATOM 1517 C CA . ALA A 1 207 ? 2.505 8.373 12.542 1.00 96.44 207 ALA A CA 1
ATOM 1518 C C . ALA A 1 207 ? 3.933 8.097 12.049 1.00 96.44 207 ALA A C 1
ATOM 1520 O O . ALA A 1 207 ? 4.752 7.542 12.791 1.00 96.44 207 ALA A O 1
ATOM 1521 N N . ALA A 1 208 ? 4.233 8.559 10.838 1.00 97.06 208 ALA A N 1
ATOM 1522 C CA . ALA A 1 208 ? 5.582 8.594 10.307 1.00 97.06 208 ALA A CA 1
ATOM 1523 C C . ALA A 1 208 ? 6.515 9.337 11.281 1.00 97.06 208 ALA A C 1
ATOM 1525 O O . ALA A 1 208 ? 6.156 10.413 11.780 1.00 97.06 208 ALA A O 1
ATOM 1526 N N . PRO A 1 209 ? 7.727 8.816 11.537 1.00 96.38 209 PRO A N 1
ATOM 1527 C CA . PRO A 1 209 ? 8.774 9.604 12.169 1.00 96.38 209 PRO A CA 1
ATOM 1528 C C . PRO A 1 209 ? 9.029 10.900 11.378 1.00 96.38 209 PRO A C 1
ATOM 1530 O O . PRO A 1 209 ? 8.920 10.889 10.148 1.00 96.38 209 PRO A O 1
ATOM 1533 N N . PRO A 1 210 ? 9.397 12.016 12.037 1.00 96.12 210 PRO A N 1
ATOM 1534 C CA . PRO A 1 210 ? 9.750 13.244 11.334 1.00 96.12 210 PRO A CA 1
ATOM 1535 C C . PRO A 1 210 ? 10.840 13.003 10.284 1.00 96.12 210 PRO A C 1
ATOM 1537 O O . PRO A 1 210 ? 11.879 12.414 10.583 1.00 96.12 210 PRO A O 1
ATOM 1540 N N . PHE A 1 211 ? 10.620 13.493 9.063 1.00 96.75 211 PHE A N 1
ATOM 1541 C CA . PHE A 1 211 ? 11.546 13.324 7.947 1.00 96.75 211 PHE A CA 1
ATOM 1542 C C . PHE A 1 211 ? 11.734 14.638 7.183 1.00 96.75 211 PHE A C 1
ATOM 1544 O O . PHE A 1 211 ? 10.767 15.291 6.792 1.00 96.75 211 PHE A O 1
ATOM 1551 N N . ASN A 1 212 ? 12.991 15.038 6.976 1.00 96.62 212 ASN A N 1
ATOM 1552 C CA . ASN A 1 212 ? 13.332 16.241 6.225 1.00 96.62 212 ASN A CA 1
ATOM 1553 C C . ASN A 1 212 ? 13.658 15.881 4.771 1.00 96.62 212 ASN A C 1
ATOM 1555 O O . ASN A 1 212 ? 14.753 15.410 4.479 1.00 96.62 212 ASN A O 1
ATOM 1559 N N . VAL A 1 213 ? 12.732 16.178 3.860 1.00 96.19 213 VAL A N 1
ATOM 1560 C CA . VAL A 1 213 ? 12.896 15.936 2.415 1.00 96.19 213 VAL A CA 1
ATOM 1561 C C . VAL A 1 213 ? 13.894 16.885 1.739 1.00 96.19 213 VAL A C 1
ATOM 1563 O O . VAL A 1 213 ? 14.333 16.622 0.624 1.00 96.19 213 VAL A O 1
ATOM 1566 N N . GLY A 1 214 ? 14.263 18.002 2.380 1.00 96.94 214 GLY A N 1
ATOM 1567 C CA . GLY A 1 214 ? 15.086 19.063 1.787 1.00 96.94 214 GLY A CA 1
ATOM 1568 C C . GLY A 1 214 ? 16.388 18.570 1.136 1.00 96.94 214 GLY A C 1
ATOM 1569 O O . GLY A 1 214 ? 16.598 18.864 -0.041 1.00 96.94 214 GLY A O 1
ATOM 1570 N N . PRO A 1 215 ? 17.228 17.786 1.840 1.00 97.25 215 PRO A N 1
ATOM 1571 C CA . PRO A 1 215 ? 18.470 17.231 1.294 1.00 97.25 215 PRO A CA 1
ATOM 1572 C C . PRO A 1 215 ? 18.287 16.276 0.106 1.00 97.25 215 PRO A C 1
ATOM 1574 O O . PRO A 1 215 ? 19.237 16.050 -0.637 1.00 97.25 215 PRO A O 1
ATOM 1577 N N . PHE A 1 216 ? 17.085 15.727 -0.079 1.00 97.75 216 PHE A N 1
ATOM 1578 C CA . PHE A 1 216 ? 16.773 14.756 -1.128 1.00 97.75 216 PHE A CA 1
ATOM 1579 C C . PHE A 1 216 ? 16.178 15.403 -2.382 1.00 97.75 216 PHE A C 1
ATOM 1581 O O . PHE A 1 216 ? 16.117 14.757 -3.421 1.00 97.75 216 PHE A O 1
ATOM 1588 N N . ARG A 1 217 ? 15.776 16.682 -2.324 1.00 95.25 217 ARG A N 1
ATOM 1589 C CA . ARG A 1 217 ? 15.196 17.402 -3.474 1.00 95.25 217 ARG A CA 1
ATOM 1590 C C . ARG A 1 217 ? 16.036 17.320 -4.756 1.00 95.25 217 ARG A C 1
ATOM 1592 O O . ARG A 1 217 ? 15.430 17.135 -5.802 1.00 95.25 217 ARG A O 1
ATOM 1599 N N . PRO A 1 218 ? 17.383 17.405 -4.722 1.00 97.12 218 PRO A N 1
ATOM 1600 C CA . PRO A 1 218 ? 18.188 17.282 -5.939 1.00 97.12 218 PRO A CA 1
ATOM 1601 C C . PRO A 1 218 ? 18.092 15.916 -6.639 1.00 97.12 218 PRO A C 1
ATOM 1603 O O . PRO A 1 218 ? 18.494 15.814 -7.792 1.00 97.12 218 PRO A O 1
ATOM 1606 N N . LEU A 1 219 ? 17.579 14.880 -5.962 1.00 96.44 219 LEU A N 1
ATOM 1607 C CA . LEU A 1 219 ? 17.395 13.538 -6.529 1.00 96.44 219 LEU A CA 1
ATOM 1608 C C . LEU A 1 219 ? 16.136 13.426 -7.395 1.00 96.44 219 LEU A C 1
ATOM 1610 O O . LEU A 1 219 ? 16.003 12.457 -8.137 1.00 96.44 219 LEU A O 1
ATOM 1614 N N . VAL A 1 220 ? 15.208 14.381 -7.277 1.00 97.56 220 VAL A N 1
ATOM 1615 C CA . VAL A 1 220 ? 13.938 14.391 -8.006 1.00 97.56 220 VAL A CA 1
ATOM 1616 C C . VAL A 1 220 ? 13.993 15.500 -9.045 1.00 97.56 220 VAL A C 1
ATOM 1618 O O . VAL A 1 220 ? 14.076 16.684 -8.717 1.00 97.56 220 VAL A O 1
ATOM 1621 N N . SER A 1 221 ? 13.968 15.112 -10.317 1.00 97.38 221 SER A N 1
ATOM 1622 C CA . SER A 1 221 ? 13.964 16.064 -11.425 1.00 97.38 221 SER A CA 1
ATOM 1623 C C . SER A 1 221 ? 12.672 16.888 -11.448 1.00 97.38 221 SER A C 1
ATOM 1625 O O . SER A 1 221 ? 11.595 16.392 -11.128 1.00 97.38 221 SER A O 1
ATOM 1627 N N . ASN A 1 222 ? 12.767 18.140 -11.902 1.00 96.50 222 ASN A N 1
ATOM 1628 C CA . ASN A 1 222 ? 11.593 18.971 -12.189 1.00 96.50 222 ASN A CA 1
ATOM 1629 C C . ASN A 1 222 ? 10.947 18.638 -13.548 1.00 96.50 222 ASN A C 1
ATOM 1631 O O . ASN A 1 222 ? 9.875 19.159 -13.850 1.00 96.50 222 ASN A O 1
ATOM 1635 N N . ASN A 1 223 ? 11.599 17.824 -14.387 1.00 97.62 223 ASN A N 1
ATOM 1636 C CA . ASN A 1 223 ? 11.011 17.346 -15.635 1.00 97.62 223 ASN A CA 1
ATOM 1637 C C . ASN A 1 223 ? 10.009 16.218 -15.322 1.00 97.62 223 ASN A C 1
ATOM 1639 O O . ASN A 1 223 ? 10.452 15.170 -14.849 1.00 97.62 223 ASN A O 1
ATOM 1643 N N . PRO A 1 224 ? 8.703 16.377 -15.607 1.00 97.56 224 PRO A N 1
ATOM 1644 C CA . PRO A 1 224 ? 7.701 15.364 -15.283 1.00 97.56 224 PRO A CA 1
ATOM 1645 C C . PRO A 1 224 ? 7.812 14.078 -16.120 1.00 97.56 224 PRO A C 1
ATOM 1647 O O . PRO A 1 224 ? 7.143 13.100 -15.805 1.00 97.56 224 PRO A O 1
ATOM 1650 N N . GLU A 1 225 ? 8.647 14.072 -17.161 1.00 97.50 225 GLU A N 1
ATOM 1651 C CA . GLU A 1 225 ? 8.965 12.901 -17.992 1.00 97.50 225 GLU A CA 1
ATOM 1652 C C . GLU A 1 225 ? 10.195 12.134 -17.483 1.00 97.50 225 GLU A C 1
ATOM 1654 O O . GLU A 1 225 ? 10.549 11.099 -18.033 1.00 97.50 225 GLU A O 1
ATOM 1659 N N . ALA A 1 226 ? 10.910 12.651 -16.478 1.00 97.75 226 ALA A N 1
ATOM 1660 C CA . ALA A 1 226 ? 12.156 12.039 -16.033 1.00 97.75 226 ALA A CA 1
ATOM 1661 C C . ALA A 1 226 ? 11.918 10.813 -15.126 1.00 97.75 226 ALA A C 1
ATOM 1663 O O . ALA A 1 226 ? 10.920 10.778 -14.397 1.00 97.75 226 ALA A O 1
ATOM 1664 N N . PRO A 1 227 ? 12.867 9.855 -15.095 1.00 98.25 227 PRO A N 1
ATOM 1665 C CA . PRO A 1 227 ? 12.856 8.745 -14.145 1.00 98.25 227 PRO A CA 1
ATOM 1666 C C . PRO A 1 227 ? 12.784 9.227 -12.696 1.00 98.25 227 PRO A C 1
ATOM 1668 O O . PRO A 1 227 ? 13.352 10.270 -12.359 1.00 98.25 227 PRO A O 1
ATOM 1671 N N . PHE A 1 228 ? 12.145 8.441 -11.829 1.00 98.38 228 PHE A N 1
ATOM 1672 C CA . PHE A 1 228 ? 12.027 8.726 -10.398 1.00 98.38 228 PHE A CA 1
ATOM 1673 C C . PHE A 1 228 ? 11.392 10.100 -10.102 1.00 98.38 228 PHE A C 1
ATOM 1675 O O . PHE A 1 228 ? 11.865 10.864 -9.260 1.00 98.38 228 PHE A O 1
ATOM 1682 N N . THR A 1 229 ? 10.303 10.426 -10.808 1.00 98.56 229 THR A N 1
ATOM 1683 C CA . THR A 1 229 ? 9.496 11.645 -10.564 1.00 98.56 229 THR A CA 1
ATOM 1684 C C . THR A 1 229 ? 8.030 11.365 -10.220 1.00 98.56 229 THR A C 1
ATOM 1686 O O . THR A 1 229 ? 7.297 12.290 -9.851 1.00 98.56 229 THR A O 1
ATOM 1689 N N . GLY A 1 230 ? 7.611 10.096 -10.277 1.00 98.25 230 GLY A N 1
ATOM 1690 C CA . GLY A 1 230 ? 6.280 9.644 -9.872 1.00 98.25 230 GLY A CA 1
ATOM 1691 C C . GLY A 1 230 ? 5.988 9.795 -8.371 1.00 98.25 230 GLY A C 1
ATOM 1692 O O . GLY A 1 230 ? 6.712 10.458 -7.614 1.00 98.25 230 GLY A O 1
ATOM 1693 N N . ALA A 1 231 ? 4.895 9.192 -7.916 1.00 97.88 231 ALA A N 1
ATOM 1694 C CA . ALA A 1 231 ? 4.371 9.300 -6.556 1.00 97.88 231 ALA A CA 1
ATOM 1695 C C . ALA A 1 231 ? 5.378 8.828 -5.497 1.00 97.88 231 ALA A C 1
ATOM 1697 O O . ALA A 1 231 ? 5.503 9.447 -4.436 1.00 97.88 231 ALA A O 1
ATOM 1698 N N . GLY A 1 232 ? 6.162 7.789 -5.789 1.00 97.62 232 GLY A N 1
ATOM 1699 C CA . GLY A 1 232 ? 7.213 7.275 -4.913 1.00 97.62 232 GLY A CA 1
ATOM 1700 C C . GLY A 1 232 ? 8.297 8.307 -4.600 1.00 97.62 232 GLY A C 1
ATOM 1701 O O . GLY A 1 232 ? 8.722 8.428 -3.453 1.00 97.62 232 GLY A O 1
ATOM 1702 N N . ALA A 1 233 ? 8.701 9.111 -5.578 1.00 98.00 233 ALA A N 1
ATOM 1703 C CA . ALA A 1 233 ? 9.712 10.144 -5.375 1.00 98.00 233 ALA A CA 1
ATOM 1704 C C . ALA A 1 233 ? 9.113 11.444 -4.817 1.00 98.00 233 ALA A C 1
ATOM 1706 O O . ALA A 1 233 ? 9.637 12.022 -3.867 1.00 98.00 233 ALA A O 1
ATOM 1707 N N . SER A 1 234 ? 7.997 11.886 -5.399 1.00 97.62 234 SER A N 1
ATOM 1708 C CA . SER A 1 234 ? 7.411 13.211 -5.160 1.00 97.62 234 SER A CA 1
ATOM 1709 C C . SER A 1 234 ? 6.444 13.290 -3.975 1.00 97.62 234 SER A C 1
ATOM 1711 O O . SER A 1 234 ? 6.161 14.389 -3.501 1.00 97.62 234 SER A O 1
ATOM 1713 N N . GLY A 1 235 ? 5.873 12.160 -3.547 1.00 96.56 235 GLY A N 1
ATOM 1714 C CA . GLY A 1 235 ? 4.772 12.108 -2.578 1.00 96.56 235 GLY A CA 1
ATOM 1715 C C . GLY A 1 235 ? 3.418 12.594 -3.125 1.00 96.56 235 GLY A C 1
ATOM 1716 O O . GLY A 1 235 ? 2.405 12.500 -2.430 1.00 96.56 235 GLY A O 1
ATOM 1717 N N . VAL A 1 236 ? 3.370 13.091 -4.367 1.00 97.69 236 VAL A N 1
ATOM 1718 C CA . VAL A 1 236 ? 2.146 13.596 -5.005 1.00 97.69 236 VAL A CA 1
ATOM 1719 C C . VAL A 1 236 ? 1.305 12.423 -5.490 1.00 97.69 236 VAL A C 1
ATOM 1721 O O . VAL A 1 236 ? 1.767 11.623 -6.305 1.00 97.69 236 VAL A O 1
ATOM 1724 N N . ASN A 1 237 ? 0.067 12.341 -5.005 1.00 97.88 237 ASN A N 1
ATOM 1725 C CA . ASN A 1 237 ? -0.824 11.230 -5.314 1.00 97.88 237 ASN A CA 1
ATOM 1726 C C . ASN A 1 237 ? -1.210 11.223 -6.810 1.00 97.88 237 ASN A C 1
ATOM 1728 O O . ASN A 1 237 ? -1.545 12.292 -7.334 1.00 97.88 237 ASN A O 1
ATOM 1732 N N . PRO A 1 238 ? -1.257 10.062 -7.496 1.00 97.62 238 PRO A N 1
ATOM 1733 C CA . PRO A 1 238 ? -1.723 9.988 -8.882 1.00 97.62 238 PRO A CA 1
ATOM 1734 C C . PRO A 1 238 ? -3.115 10.600 -9.101 1.00 97.62 238 PRO A C 1
ATOM 1736 O O . PRO A 1 238 ? -3.351 11.216 -10.138 1.00 97.62 238 PRO A O 1
ATOM 1739 N N . THR A 1 239 ? -4.016 10.548 -8.107 1.00 97.56 239 THR A N 1
ATOM 1740 C CA . THR A 1 239 ? -5.360 11.145 -8.213 1.00 97.56 239 THR A CA 1
ATOM 1741 C C . THR A 1 239 ? -5.365 12.671 -8.267 1.00 97.56 239 THR A C 1
ATOM 1743 O O . THR A 1 239 ? -6.391 13.271 -8.577 1.00 97.56 239 THR A O 1
ATOM 1746 N N . GLN A 1 240 ? -4.252 13.313 -7.910 1.00 97.50 240 GLN A N 1
ATOM 1747 C CA . GLN A 1 240 ? -4.079 14.768 -7.944 1.00 97.50 240 GLN A CA 1
ATOM 1748 C C . GLN A 1 240 ? -3.444 15.237 -9.258 1.00 97.50 240 GLN A C 1
ATOM 1750 O O . GLN A 1 240 ? -3.291 16.438 -9.478 1.00 97.50 240 GLN A O 1
ATOM 1755 N N . ARG A 1 241 ? -3.053 14.300 -10.127 1.00 96.12 241 ARG A N 1
ATOM 1756 C CA . ARG A 1 241 ? -2.439 14.580 -11.420 1.00 96.12 241 ARG A CA 1
ATOM 1757 C C . ARG A 1 241 ? -3.493 14.536 -12.522 1.00 96.12 241 ARG A C 1
ATOM 1759 O O . ARG A 1 241 ? -4.515 13.864 -12.416 1.00 96.12 241 ARG A O 1
ATOM 1766 N N . GLY A 1 242 ? -3.233 15.265 -13.600 1.00 95.50 242 GLY A N 1
ATOM 1767 C CA . GLY A 1 242 ? -4.096 15.295 -14.772 1.00 95.50 242 GLY A CA 1
ATOM 1768 C C . GLY A 1 242 ? -3.275 15.281 -16.049 1.00 95.50 242 GLY A C 1
ATOM 1769 O O . GLY A 1 242 ? -2.165 15.802 -16.090 1.00 95.50 242 GLY A O 1
ATOM 1770 N N . VAL A 1 243 ? -3.849 14.702 -17.098 1.00 97.19 243 VAL A N 1
ATOM 1771 C CA . VAL A 1 243 ? -3.313 14.775 -18.460 1.00 97.19 243 VAL A CA 1
ATOM 1772 C C . VAL A 1 243 ? -4.013 15.941 -19.169 1.00 97.19 243 VAL A C 1
ATOM 1774 O O . VAL A 1 243 ? -5.245 15.987 -19.135 1.00 97.19 243 VAL A O 1
ATOM 1777 N N . PRO A 1 244 ? -3.315 16.893 -19.808 1.00 97.50 244 PRO A N 1
ATOM 1778 C CA . PRO A 1 244 ? -3.956 17.941 -20.604 1.00 97.50 244 PRO A CA 1
ATOM 1779 C C . PRO A 1 244 ? -4.884 17.364 -21.685 1.00 97.50 244 PRO A C 1
ATOM 1781 O O . PRO A 1 244 ? -4.574 16.336 -22.278 1.00 97.50 244 PRO A O 1
ATOM 1784 N N . LEU A 1 245 ? -6.010 18.023 -21.991 1.00 95.31 245 LEU A N 1
ATOM 1785 C CA . LEU A 1 245 ? -6.988 17.510 -22.974 1.00 95.31 245 LEU A CA 1
ATOM 1786 C C . LEU A 1 245 ? -6.379 17.265 -24.364 1.00 95.31 245 LEU A C 1
ATOM 1788 O O . LEU A 1 245 ? -6.751 16.306 -25.038 1.00 95.31 245 LEU A O 1
ATOM 1792 N N . THR A 1 246 ? -5.433 18.109 -24.782 1.00 97.00 246 THR A N 1
ATOM 1793 C CA . THR A 1 246 ? -4.693 17.939 -26.041 1.00 97.00 246 THR A CA 1
ATOM 1794 C C . THR A 1 246 ? -3.886 16.648 -26.043 1.00 97.00 246 THR A C 1
ATOM 1796 O O . THR A 1 246 ? -3.955 15.891 -27.008 1.00 97.00 246 THR A O 1
ATOM 1799 N N . ASP A 1 247 ? -3.193 16.366 -24.940 1.00 97.50 247 ASP A N 1
ATOM 1800 C CA . ASP A 1 247 ? -2.388 15.159 -24.774 1.00 97.50 247 ASP A CA 1
ATOM 1801 C C . ASP A 1 247 ? -3.289 13.924 -24.644 1.00 97.50 247 ASP A C 1
ATOM 1803 O O . ASP A 1 247 ? -2.995 12.897 -25.238 1.00 97.50 247 ASP A O 1
ATOM 1807 N N . GLN A 1 248 ? -4.442 14.018 -23.972 1.00 96.06 248 GLN A N 1
ATOM 1808 C CA . GLN A 1 248 ? -5.425 12.926 -23.936 1.00 96.06 248 GLN A CA 1
ATOM 1809 C C . GLN A 1 248 ? -5.923 12.556 -25.340 1.00 96.06 248 GLN A C 1
ATOM 1811 O O . GLN A 1 248 ? -6.024 11.376 -25.671 1.00 96.06 248 GLN A O 1
ATOM 1816 N N . PHE A 1 249 ? -6.231 13.553 -26.176 1.00 95.19 249 PHE A N 1
ATOM 1817 C CA . PHE A 1 249 ? -6.640 13.319 -27.561 1.00 95.19 249 PHE A CA 1
ATOM 1818 C C . PHE A 1 249 ? -5.500 12.730 -28.401 1.00 95.19 249 PHE A C 1
ATOM 1820 O O . PHE A 1 249 ? -5.735 11.849 -29.223 1.00 95.19 249 PHE A O 1
ATOM 1827 N N . GLN A 1 250 ? -4.265 13.185 -28.189 1.00 97.19 250 GLN A N 1
ATOM 1828 C CA . GLN A 1 250 ? -3.081 12.647 -28.860 1.00 97.19 250 GLN A CA 1
ATOM 1829 C C . GLN A 1 250 ? -2.771 11.206 -28.435 1.00 97.19 250 GLN A C 1
ATOM 1831 O O . GLN A 1 250 ? -2.483 10.388 -29.301 1.00 97.19 250 GLN A O 1
ATOM 1836 N N . LEU A 1 251 ? -2.912 10.871 -27.149 1.00 95.56 251 LEU A N 1
ATOM 1837 C CA . LEU A 1 251 ? -2.806 9.501 -26.637 1.00 95.56 251 LEU A CA 1
ATOM 1838 C C . LEU A 1 251 ? -3.879 8.596 -27.243 1.00 95.56 251 LEU A C 1
ATOM 1840 O O . LEU A 1 251 ? -3.569 7.494 -27.676 1.00 95.56 251 LEU A O 1
ATOM 1844 N N . TRP A 1 252 ? -5.123 9.076 -27.348 1.00 93.06 252 TRP A N 1
ATOM 1845 C CA . TRP A 1 252 ? -6.195 8.339 -28.029 1.00 93.06 252 TRP A CA 1
ATOM 1846 C C . TRP A 1 252 ? -5.892 8.089 -29.517 1.00 93.06 252 TRP A C 1
ATOM 1848 O O . TRP A 1 252 ? -6.318 7.084 -30.074 1.00 93.06 252 TRP A O 1
ATOM 1858 N N . ARG A 1 253 ? -5.139 8.988 -30.161 1.00 95.88 253 ARG A N 1
ATOM 1859 C CA . ARG A 1 253 ? -4.659 8.831 -31.544 1.00 95.88 253 ARG A CA 1
ATOM 1860 C C . ARG A 1 253 ? -3.331 8.084 -31.663 1.00 95.88 253 ARG A C 1
ATOM 1862 O O . ARG A 1 253 ? -2.815 8.010 -32.776 1.00 95.88 253 ARG A O 1
ATOM 1869 N N . GLU A 1 2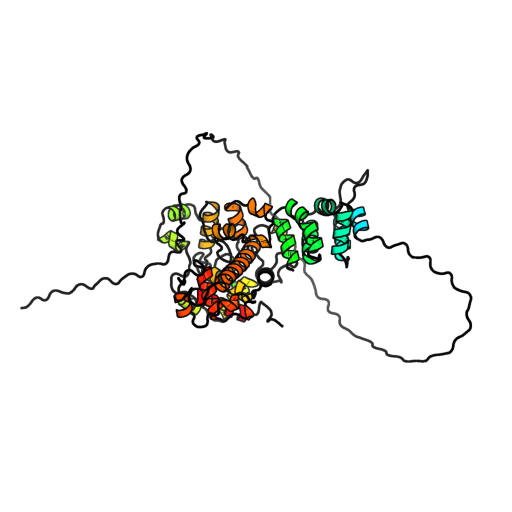54 ? -2.779 7.596 -30.554 1.00 95.12 254 GLU A N 1
A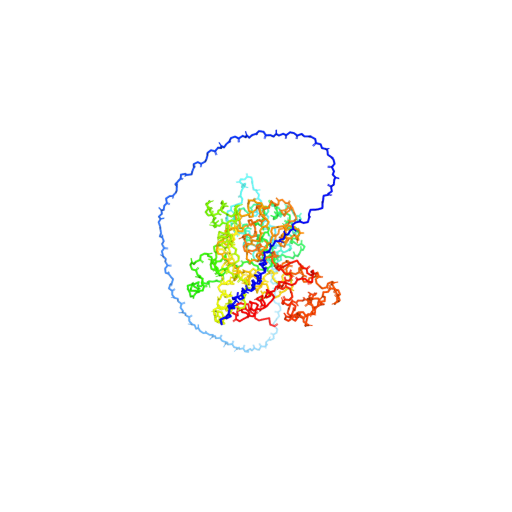TOM 1870 C CA . GLU A 1 254 ? -1.477 6.925 -30.495 1.00 95.12 254 GLU A CA 1
ATOM 1871 C C . GLU A 1 254 ? -0.337 7.769 -31.101 1.00 95.12 254 GLU A C 1
ATOM 1873 O O . GLU A 1 254 ? 0.581 7.248 -31.737 1.00 95.12 254 GLU A O 1
ATOM 1878 N N . ASP A 1 255 ? -0.387 9.095 -30.919 1.00 97.69 255 ASP A N 1
ATOM 1879 C CA . ASP A 1 255 ? 0.668 9.998 -31.383 1.00 97.69 255 ASP A CA 1
ATOM 1880 C C . ASP A 1 255 ? 2.031 9.585 -30.787 1.00 97.69 255 ASP A C 1
ATOM 1882 O O . ASP A 1 255 ? 2.179 9.607 -29.563 1.00 97.69 255 ASP A O 1
ATOM 1886 N N . PRO A 1 256 ? 3.051 9.247 -31.602 1.00 96.88 256 PRO A N 1
ATOM 1887 C CA . PRO A 1 256 ? 4.279 8.637 -31.092 1.00 96.88 256 PRO A CA 1
ATOM 1888 C C . PRO A 1 256 ? 5.029 9.486 -30.063 1.00 96.88 256 PRO A C 1
ATOM 1890 O O . PRO A 1 256 ? 5.565 8.943 -29.097 1.00 96.88 256 PRO A O 1
ATOM 1893 N N . ALA A 1 257 ? 5.069 10.807 -30.258 1.00 96.69 257 ALA A N 1
ATOM 1894 C CA . ALA A 1 257 ? 5.756 11.712 -29.344 1.00 96.69 257 ALA A CA 1
ATOM 1895 C C . ALA A 1 257 ? 5.018 11.786 -28.005 1.00 96.69 257 ALA A C 1
ATOM 1897 O O . ALA A 1 257 ? 5.630 11.705 -26.945 1.00 96.69 257 ALA A O 1
ATOM 1898 N N . THR A 1 258 ? 3.693 11.895 -28.038 1.00 97.12 258 THR A N 1
ATOM 1899 C CA . THR A 1 258 ? 2.875 11.940 -26.826 1.00 97.12 258 THR A CA 1
ATOM 1900 C C . THR A 1 258 ? 2.879 10.609 -26.095 1.00 97.12 258 THR A C 1
ATOM 1902 O O . THR A 1 258 ? 3.109 10.596 -24.893 1.00 97.12 258 THR A O 1
ATOM 1905 N N . THR A 1 259 ? 2.734 9.485 -26.792 1.00 96.00 259 THR A N 1
ATOM 1906 C CA . THR A 1 259 ? 2.860 8.158 -26.177 1.00 96.00 259 THR A CA 1
ATOM 1907 C C . THR A 1 259 ? 4.200 8.015 -25.459 1.00 96.00 259 THR A C 1
ATOM 1909 O O . THR A 1 259 ? 4.223 7.589 -24.308 1.00 96.00 259 THR A O 1
ATOM 1912 N N . GLN A 1 260 ? 5.306 8.453 -26.070 1.00 95.31 260 GLN A N 1
ATOM 1913 C CA . GLN A 1 260 ? 6.622 8.426 -25.428 1.00 95.31 260 GLN A CA 1
ATOM 1914 C C . GLN A 1 260 ? 6.689 9.292 -24.156 1.00 95.31 260 GLN A C 1
ATOM 1916 O O . GLN A 1 260 ? 7.226 8.829 -23.157 1.00 95.31 260 GLN A O 1
ATOM 1921 N N . ARG A 1 261 ? 6.107 10.502 -24.155 1.00 96.38 261 ARG A N 1
ATOM 1922 C CA . ARG A 1 261 ? 6.084 11.415 -22.987 1.00 96.38 261 ARG A CA 1
ATOM 1923 C C . ARG A 1 261 ? 5.348 10.862 -21.759 1.00 96.38 261 ARG A C 1
ATOM 1925 O O . ARG A 1 261 ? 5.544 11.377 -20.660 1.00 96.38 261 ARG A O 1
ATOM 1932 N N . TYR A 1 262 ? 4.466 9.881 -21.949 1.00 97.44 262 TYR A N 1
ATOM 1933 C CA . TYR A 1 262 ? 3.634 9.276 -20.897 1.00 97.44 262 TYR A CA 1
ATOM 1934 C C . TYR A 1 262 ? 3.922 7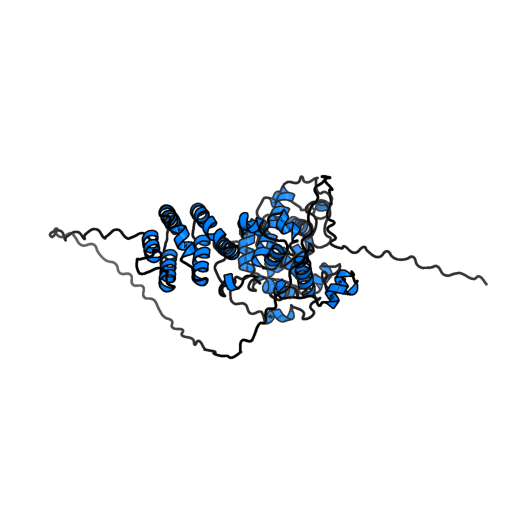.776 -20.687 1.00 97.44 262 TYR A C 1
ATOM 1936 O O . TYR A 1 262 ? 3.164 7.088 -19.998 1.00 97.44 262 TYR A O 1
ATOM 1944 N N . SER A 1 263 ? 4.984 7.257 -21.301 1.00 95.06 263 SER A N 1
ATOM 1945 C CA . SER A 1 263 ? 5.469 5.887 -21.095 1.00 95.06 263 SER A CA 1
ATOM 1946 C C . SER A 1 263 ? 6.642 5.871 -20.114 1.00 95.06 263 SER A C 1
ATOM 1948 O O . SER A 1 263 ? 7.128 6.931 -19.713 1.00 95.06 263 SER A O 1
ATOM 1950 N N . ASN A 1 264 ? 7.113 4.666 -19.797 1.00 94.19 264 ASN A N 1
ATOM 1951 C CA . ASN A 1 264 ? 8.305 4.410 -19.001 1.00 94.19 264 ASN A CA 1
ATOM 1952 C C . ASN A 1 264 ? 9.471 5.336 -19.414 1.00 94.19 264 ASN A C 1
ATOM 1954 O O . ASN A 1 264 ? 9.848 5.377 -20.596 1.00 94.19 264 ASN A O 1
ATOM 1958 N N . PRO A 1 265 ? 10.055 6.084 -18.465 1.00 95.00 265 PRO A N 1
ATOM 1959 C CA . PRO A 1 265 ? 11.061 7.095 -18.741 1.00 95.00 265 PRO A CA 1
ATOM 1960 C C . PRO A 1 265 ? 12.463 6.518 -18.972 1.00 95.00 265 PRO A C 1
ATOM 1962 O O . PRO A 1 265 ? 13.351 7.263 -19.395 1.00 95.00 265 PRO A O 1
ATOM 1965 N N . ILE A 1 266 ? 12.692 5.221 -18.719 1.00 92.69 266 ILE A N 1
ATOM 1966 C CA . ILE A 1 266 ? 13.956 4.534 -19.015 1.00 92.69 266 ILE A CA 1
ATOM 1967 C C . ILE A 1 266 ? 13.757 3.587 -20.213 1.00 92.69 266 ILE A C 1
ATOM 1969 O O . ILE A 1 266 ? 13.613 2.375 -20.049 1.00 92.69 266 ILE A O 1
ATOM 1973 N N . PRO A 1 267 ? 13.768 4.095 -21.460 1.00 77.88 267 PRO A N 1
ATOM 1974 C CA . PRO A 1 267 ? 13.631 3.235 -22.624 1.00 77.88 267 PRO A CA 1
ATOM 1975 C C . PRO A 1 267 ? 14.886 2.370 -22.815 1.00 77.88 267 PRO A C 1
ATOM 1977 O O . PRO A 1 267 ? 15.972 2.868 -23.120 1.00 77.88 267 PRO A O 1
ATOM 1980 N N . GLY A 1 268 ? 14.723 1.052 -22.707 1.00 82.12 268 GLY A N 1
ATOM 1981 C CA . GLY A 1 268 ? 15.747 0.071 -23.065 1.00 82.12 268 GLY A CA 1
ATOM 1982 C C . GLY A 1 268 ? 16.713 -0.270 -21.929 1.00 82.12 268 GLY A C 1
ATOM 1983 O O . GLY A 1 268 ? 16.494 -1.237 -21.207 1.00 82.12 268 GLY A O 1
ATOM 1984 N N . ASP A 1 269 ? 17.830 0.454 -21.812 1.00 88.62 269 ASP A N 1
ATOM 1985 C CA . ASP A 1 269 ? 18.957 0.033 -20.965 1.00 88.62 269 ASP A CA 1
ATOM 1986 C C . ASP A 1 269 ? 18.835 0.517 -19.508 1.00 88.62 269 ASP A C 1
ATOM 1988 O O . ASP A 1 269 ? 19.389 1.544 -19.104 1.00 88.62 269 ASP A O 1
ATOM 1992 N N . LEU A 1 270 ? 18.147 -0.283 -18.692 1.00 94.81 270 LEU A N 1
ATOM 1993 C CA . LEU A 1 270 ? 18.032 -0.088 -17.241 1.00 94.81 270 LEU A CA 1
ATOM 1994 C C . LEU A 1 270 ? 19.400 -0.039 -16.535 1.00 94.81 270 LEU A C 1
ATOM 1996 O O . LEU A 1 270 ? 19.562 0.652 -15.526 1.00 94.81 270 LEU A O 1
ATOM 2000 N N . SER A 1 271 ? 20.408 -0.745 -17.062 1.00 92.75 271 SER A N 1
ATOM 2001 C CA . SER A 1 271 ? 21.753 -0.758 -16.475 1.00 92.75 271 SER A CA 1
ATOM 2002 C C . SER A 1 271 ? 22.467 0.569 -16.716 1.00 92.75 271 SER A C 1
ATOM 2004 O O . SER A 1 271 ? 23.138 1.070 -15.815 1.00 92.75 271 SER A O 1
ATOM 2006 N N . ALA A 1 272 ? 22.294 1.180 -17.892 1.00 94.38 272 ALA A N 1
ATOM 2007 C CA . ALA A 1 272 ? 22.826 2.511 -18.179 1.00 94.38 272 ALA A CA 1
ATOM 2008 C C . ALA A 1 272 ? 22.261 3.569 -17.220 1.00 94.38 272 ALA A C 1
ATOM 2010 O O . ALA A 1 272 ? 23.023 4.395 -16.715 1.00 94.38 272 ALA A O 1
ATOM 2011 N N . TYR A 1 273 ? 20.961 3.507 -16.902 1.00 95.94 273 TYR A N 1
ATOM 2012 C CA . TYR A 1 273 ? 20.366 4.378 -15.886 1.00 95.94 273 TYR A CA 1
ATOM 2013 C C . TYR A 1 273 ? 21.016 4.167 -14.514 1.00 95.94 273 TYR A C 1
ATOM 2015 O O . TYR A 1 273 ? 21.502 5.130 -13.923 1.00 95.94 273 TYR A O 1
ATOM 2023 N N . LEU A 1 274 ? 21.116 2.925 -14.027 1.00 96.38 274 LEU A N 1
ATOM 2024 C CA . LEU A 1 274 ? 21.760 2.649 -12.736 1.00 96.38 274 LEU A CA 1
ATOM 2025 C C . LEU A 1 274 ? 23.224 3.103 -12.692 1.00 96.38 274 LEU A C 1
ATOM 2027 O O . LEU A 1 274 ? 23.674 3.577 -11.652 1.00 96.38 274 LEU A O 1
ATOM 2031 N N . ASN A 1 275 ? 23.952 2.980 -13.803 1.00 96.06 275 ASN A N 1
ATOM 2032 C CA . ASN A 1 275 ? 25.347 3.411 -13.923 1.00 96.06 275 ASN A CA 1
ATOM 2033 C C . ASN A 1 275 ? 25.508 4.938 -13.973 1.00 96.06 275 ASN A C 1
ATOM 2035 O O . ASN A 1 275 ? 26.595 5.441 -13.694 1.00 96.06 275 ASN A O 1
ATOM 2039 N N . SER A 1 276 ? 24.449 5.676 -14.316 1.00 96.12 276 SER A N 1
ATOM 2040 C CA . SER A 1 276 ? 24.436 7.142 -14.256 1.00 96.12 276 SER A CA 1
ATOM 2041 C C . SER A 1 276 ? 24.274 7.690 -12.834 1.00 96.12 276 SER A C 1
ATOM 2043 O O . SER A 1 276 ? 24.590 8.854 -12.589 1.00 96.12 276 SER A O 1
ATOM 2045 N N . LEU A 1 277 ? 23.819 6.857 -11.893 1.00 97.19 277 LEU A N 1
ATOM 2046 C CA . LEU A 1 277 ? 23.621 7.220 -10.494 1.00 97.19 277 LEU A CA 1
ATOM 2047 C C . LEU A 1 277 ? 24.806 6.760 -9.645 1.00 97.19 277 LEU A C 1
ATOM 2049 O O . LEU A 1 277 ? 25.270 5.623 -9.756 1.00 97.19 277 LEU A O 1
ATOM 2053 N N . SER A 1 278 ? 25.265 7.614 -8.729 1.00 97.56 278 SER A N 1
ATOM 2054 C CA . SER A 1 278 ? 26.234 7.167 -7.728 1.00 97.56 278 SER A CA 1
ATOM 2055 C C . SER A 1 278 ? 25.574 6.186 -6.745 1.00 97.56 278 SER A C 1
ATOM 2057 O O . SER A 1 278 ? 24.372 6.300 -6.486 1.00 97.56 278 SER A O 1
ATOM 2059 N N . PRO A 1 279 ? 26.325 5.256 -6.121 1.00 97.50 279 PRO A N 1
ATOM 2060 C CA . PRO A 1 279 ? 25.773 4.383 -5.080 1.00 97.50 279 PRO A CA 1
ATOM 2061 C C . PRO A 1 279 ? 25.082 5.157 -3.944 1.00 97.50 279 PRO A C 1
ATOM 2063 O O . PRO A 1 279 ? 24.061 4.718 -3.424 1.00 97.50 279 PRO A O 1
ATOM 2066 N N . THR A 1 280 ? 25.603 6.341 -3.605 1.00 97.38 280 THR A N 1
ATOM 2067 C CA . THR A 1 280 ? 25.008 7.246 -2.613 1.00 97.38 280 THR A CA 1
ATOM 2068 C C . THR A 1 280 ? 23.676 7.823 -3.083 1.00 97.38 280 THR A C 1
ATOM 2070 O O . THR A 1 280 ? 22.743 7.918 -2.292 1.00 97.38 280 THR A O 1
ATOM 2073 N N . ASP A 1 281 ? 23.553 8.217 -4.352 1.00 98.25 281 ASP A N 1
ATOM 2074 C CA . ASP A 1 281 ? 22.277 8.716 -4.875 1.00 98.25 281 ASP A CA 1
ATOM 2075 C C . ASP A 1 281 ? 21.234 7.605 -4.878 1.00 98.25 281 ASP A C 1
ATOM 2077 O O . ASP A 1 281 ? 20.099 7.828 -4.468 1.00 98.25 281 ASP A O 1
ATOM 2081 N N . ARG A 1 282 ? 21.630 6.383 -5.248 1.00 98.50 282 ARG A N 1
ATOM 2082 C CA . ARG A 1 282 ? 20.740 5.221 -5.238 1.00 98.50 282 ARG A CA 1
ATOM 2083 C C . ARG A 1 282 ? 20.227 4.874 -3.840 1.00 98.50 282 ARG A C 1
ATOM 2085 O O . ARG A 1 282 ? 19.024 4.655 -3.688 1.00 98.50 282 ARG A O 1
ATOM 2092 N N . SER A 1 283 ? 21.090 4.867 -2.821 1.00 98.19 283 SER A N 1
ATOM 2093 C CA . SER A 1 283 ? 20.662 4.627 -1.435 1.00 98.19 283 SER A CA 1
ATOM 2094 C C . SER A 1 283 ? 19.815 5.779 -0.885 1.00 98.19 283 SER A C 1
ATOM 2096 O O . SER A 1 283 ? 18.836 5.545 -0.178 1.00 98.19 283 SER A O 1
ATOM 2098 N N . ARG A 1 284 ? 20.107 7.029 -1.267 1.00 98.38 284 ARG A N 1
ATOM 2099 C CA . ARG A 1 284 ? 19.276 8.185 -0.898 1.00 98.38 284 ARG A CA 1
ATOM 2100 C C . ARG A 1 284 ? 17.921 8.204 -1.601 1.00 98.38 284 ARG A C 1
ATOM 2102 O O . ARG A 1 284 ? 16.956 8.673 -1.004 1.00 98.38 284 ARG A O 1
ATOM 2109 N N . GLN A 1 285 ? 17.815 7.698 -2.832 1.00 98.75 285 GLN A N 1
ATOM 2110 C CA . GLN A 1 285 ? 16.519 7.477 -3.483 1.00 98.75 285 GLN A CA 1
ATOM 2111 C C . GLN A 1 285 ? 15.680 6.483 -2.673 1.00 98.75 285 GLN A C 1
ATOM 2113 O O . GLN A 1 285 ? 14.508 6.755 -2.418 1.00 98.75 285 GLN A O 1
ATOM 2118 N N . ALA A 1 286 ? 16.280 5.378 -2.213 1.00 98.75 286 ALA A N 1
ATOM 2119 C CA . ALA A 1 286 ? 15.605 4.420 -1.339 1.00 98.75 286 ALA A CA 1
ATOM 2120 C C . ALA A 1 286 ? 15.162 5.072 -0.018 1.00 98.75 286 ALA A C 1
ATOM 2122 O O . ALA A 1 286 ? 14.013 4.923 0.394 1.00 98.75 286 ALA A O 1
ATOM 2123 N N . GLU A 1 287 ? 16.029 5.864 0.616 1.00 98.56 287 GLU A N 1
ATOM 2124 C CA . GLU A 1 287 ? 15.693 6.572 1.853 1.00 98.56 287 GLU A CA 1
ATOM 2125 C C . GLU A 1 287 ? 14.541 7.576 1.666 1.00 98.56 287 GLU A C 1
ATOM 2127 O O . GLU A 1 287 ? 13.586 7.566 2.448 1.00 98.56 287 GLU A O 1
ATOM 2132 N N . LEU A 1 288 ? 14.595 8.404 0.614 1.00 98.69 288 LEU A N 1
ATOM 2133 C CA . LEU A 1 288 ? 13.515 9.325 0.250 1.00 98.69 288 LEU A CA 1
ATOM 2134 C C . LEU A 1 288 ? 12.207 8.566 0.019 1.00 98.69 288 LEU A C 1
ATOM 2136 O O . LEU A 1 288 ? 11.161 8.973 0.524 1.00 98.69 288 LEU A O 1
ATOM 2140 N N . PHE A 1 289 ? 12.256 7.475 -0.742 1.00 98.62 289 PHE A N 1
ATOM 2141 C CA . PHE A 1 289 ? 11.088 6.655 -1.033 1.00 98.62 289 PHE A CA 1
ATOM 2142 C C . PHE A 1 289 ? 10.455 6.106 0.254 1.00 98.62 289 PHE A C 1
ATOM 2144 O O . PHE A 1 289 ? 9.250 6.253 0.437 1.00 98.62 289 PHE A O 1
ATOM 2151 N N . LEU A 1 290 ? 11.254 5.535 1.160 1.00 98.75 290 LEU A N 1
ATOM 2152 C CA . LEU A 1 290 ? 10.777 4.798 2.333 1.00 98.75 290 LEU A CA 1
ATOM 2153 C C . LEU A 1 290 ? 10.346 5.680 3.510 1.00 98.75 290 LEU A C 1
ATOM 2155 O O . LEU A 1 290 ? 9.390 5.345 4.216 1.00 98.75 290 LEU A O 1
ATOM 2159 N N . ARG A 1 291 ? 11.058 6.784 3.767 1.00 98.50 291 ARG A N 1
ATOM 2160 C CA . ARG A 1 291 ? 10.827 7.619 4.959 1.00 98.50 291 ARG A CA 1
ATOM 2161 C C . ARG A 1 291 ? 9.684 8.618 4.798 1.00 98.50 291 ARG A C 1
ATOM 2163 O O . ARG A 1 291 ? 9.208 9.147 5.802 1.00 98.50 291 ARG A O 1
ATOM 2170 N N . GLN A 1 292 ? 9.228 8.877 3.574 1.00 97.56 292 GLN A N 1
ATOM 2171 C CA . GLN A 1 292 ? 8.058 9.723 3.349 1.00 97.56 292 GLN A CA 1
ATOM 2172 C C . GLN A 1 292 ? 6.783 9.096 3.951 1.00 97.56 292 GLN A C 1
ATOM 2174 O O . GLN A 1 292 ? 6.639 7.866 3.942 1.00 97.56 292 GLN A O 1
ATOM 2179 N N . PRO A 1 293 ? 5.845 9.920 4.460 1.00 98.19 293 PRO A N 1
ATOM 2180 C CA . PRO A 1 293 ? 4.484 9.479 4.740 1.00 98.19 293 PRO A CA 1
ATOM 2181 C C . PRO A 1 293 ? 3.845 8.852 3.499 1.00 98.19 293 PRO A C 1
ATOM 2183 O O . PRO A 1 293 ? 4.144 9.261 2.375 1.00 98.19 293 PRO A O 1
ATOM 2186 N N . ILE A 1 294 ? 2.950 7.888 3.696 1.00 98.56 294 ILE A N 1
ATOM 2187 C CA . ILE A 1 294 ? 2.156 7.344 2.593 1.00 98.56 294 ILE A CA 1
ATOM 2188 C C . ILE A 1 294 ? 1.313 8.440 1.923 1.00 98.56 294 ILE A C 1
ATOM 2190 O O . ILE A 1 294 ? 0.738 9.309 2.585 1.00 98.56 294 ILE A O 1
ATOM 2194 N N . SER A 1 295 ? 1.206 8.369 0.601 1.00 97.88 295 SER A N 1
ATOM 2195 C CA . SER A 1 295 ? 0.235 9.125 -0.183 1.00 97.88 295 SER A CA 1
ATOM 2196 C C . SER A 1 295 ? -1.075 8.340 -0.230 1.00 97.88 295 SER A C 1
ATOM 2198 O O . SER A 1 295 ? -1.219 7.394 -0.999 1.00 97.88 295 SER A O 1
ATOM 2200 N N . THR A 1 296 ? -2.018 8.701 0.637 1.00 97.44 296 THR A N 1
ATOM 2201 C CA . THR A 1 296 ? -3.302 7.997 0.785 1.00 97.44 296 THR A CA 1
ATOM 2202 C C . THR A 1 296 ? -4.449 8.767 0.132 1.00 97.44 296 THR A C 1
ATOM 2204 O O . THR A 1 296 ? -4.484 10.001 0.174 1.00 97.44 296 THR A O 1
ATOM 2207 N N . VAL A 1 297 ? -5.423 8.047 -0.430 1.00 96.81 297 VAL A N 1
ATOM 2208 C CA . VAL A 1 297 ? -6.676 8.636 -0.942 1.00 96.81 297 VAL A CA 1
ATOM 2209 C C . VAL A 1 297 ? -7.688 8.956 0.157 1.00 96.81 297 VAL A C 1
ATOM 2211 O O . VAL A 1 297 ? -8.682 9.630 -0.122 1.00 96.81 297 VAL A O 1
ATOM 2214 N N . ASP A 1 298 ? -7.424 8.520 1.393 1.00 94.44 298 ASP A N 1
ATOM 2215 C CA . ASP A 1 298 ? -8.262 8.753 2.567 1.00 94.44 298 ASP A CA 1
ATOM 2216 C C . ASP A 1 298 ? -7.447 9.375 3.731 1.00 94.44 298 ASP A C 1
ATOM 2218 O O . ASP A 1 298 ? -7.428 8.841 4.844 1.00 94.44 298 ASP A O 1
ATOM 2222 N N . PRO A 1 299 ? -6.793 10.544 3.555 1.00 94.19 299 PRO A N 1
ATOM 2223 C CA . PRO A 1 299 ? -5.929 11.143 4.586 1.00 94.19 299 PRO A CA 1
ATOM 2224 C C . PRO A 1 299 ? -6.684 11.487 5.877 1.00 94.19 299 PRO A C 1
ATOM 2226 O O . PRO A 1 299 ? -6.142 11.394 6.985 1.00 94.19 299 PRO A O 1
ATOM 2229 N N . ALA A 1 300 ? -7.971 11.826 5.756 1.00 91.38 300 ALA A N 1
ATOM 2230 C CA . ALA A 1 300 ? -8.855 12.048 6.894 1.00 91.38 300 ALA A CA 1
ATOM 2231 C C . ALA A 1 300 ? -8.983 10.797 7.775 1.00 91.38 300 ALA A C 1
ATOM 2233 O O . ALA A 1 300 ? -9.168 10.925 8.983 1.00 91.38 300 ALA A O 1
ATOM 2234 N N . SER A 1 301 ? -8.798 9.597 7.224 1.00 91.88 301 SER A N 1
ATOM 2235 C CA . SER A 1 301 ? -8.816 8.330 7.958 1.00 91.88 301 SER A CA 1
ATOM 2236 C C . SER A 1 301 ? -7.591 8.114 8.833 1.00 91.88 301 SER A C 1
ATOM 2238 O O . SER A 1 301 ? -7.566 7.107 9.523 1.00 91.88 301 SER A O 1
ATOM 2240 N N . TYR A 1 302 ? -6.646 9.061 8.905 1.00 92.75 302 TYR A N 1
ATOM 2241 C CA . TYR A 1 302 ? -5.488 9.025 9.810 1.00 92.75 302 TYR A CA 1
ATOM 2242 C C . TYR A 1 302 ? -5.460 10.167 10.852 1.00 92.75 302 TYR A C 1
ATOM 2244 O O . TYR A 1 302 ? -4.662 10.110 11.782 1.00 92.75 302 TYR A O 1
ATOM 2252 N N . ALA A 1 303 ? -6.304 11.208 10.722 1.00 88.19 303 ALA A N 1
ATOM 2253 C CA . ALA A 1 303 ? -6.230 12.496 11.455 1.00 88.19 303 ALA A CA 1
ATOM 2254 C C . ALA A 1 303 ? -4.794 12.971 11.711 1.00 88.19 303 ALA A C 1
ATOM 2256 O O . ALA A 1 303 ? -4.361 13.145 12.851 1.00 88.19 303 ALA A O 1
ATOM 2257 N N . GLY A 1 304 ? -4.035 13.126 10.629 1.00 87.69 304 GLY A N 1
ATOM 2258 C CA . GLY A 1 304 ? -2.660 13.617 10.683 1.00 87.69 304 GLY A CA 1
ATOM 2259 C C . GLY A 1 304 ? -1.626 12.591 11.152 1.00 87.69 304 GLY A C 1
ATOM 2260 O O . GLY A 1 304 ? -0.435 12.852 11.024 1.00 87.69 304 GLY A O 1
ATOM 2261 N N . ARG A 1 305 ? -2.030 11.405 11.627 1.00 91.81 305 ARG A N 1
ATOM 2262 C CA . ARG A 1 305 ? -1.120 10.313 12.015 1.00 91.81 305 ARG A CA 1
ATOM 2263 C C . ARG A 1 305 ? -0.841 9.361 10.854 1.00 91.81 305 ARG A C 1
ATOM 2265 O O . ARG A 1 305 ? -1.017 8.153 10.978 1.00 91.81 305 ARG A O 1
ATOM 2272 N N . ILE A 1 306 ? -0.455 9.919 9.713 1.00 96.75 306 ILE A N 1
ATOM 2273 C CA . ILE A 1 306 ? -0.172 9.150 8.498 1.00 96.75 306 ILE A CA 1
ATOM 2274 C C . ILE A 1 306 ? 1.156 8.394 8.697 1.00 96.75 306 ILE A C 1
ATOM 2276 O O . ILE A 1 306 ? 2.144 9.048 9.039 1.00 96.75 306 ILE A O 1
ATOM 2280 N N . PRO A 1 307 ? 1.203 7.057 8.540 1.00 98.19 307 PRO A N 1
ATOM 2281 C CA . PRO A 1 307 ? 2.430 6.275 8.688 1.00 98.19 307 PRO A CA 1
ATOM 2282 C C . PRO A 1 307 ? 3.404 6.539 7.533 1.00 98.19 307 PRO A C 1
ATOM 2284 O O . PRO A 1 307 ? 3.012 7.018 6.468 1.00 98.19 307 PRO A O 1
ATOM 2287 N N . SER A 1 308 ? 4.680 6.210 7.722 1.00 98.62 308 SER A N 1
ATOM 2288 C CA . SER A 1 308 ? 5.644 6.173 6.623 1.00 98.62 308 SER A CA 1
ATOM 2289 C C . SER A 1 308 ? 5.415 4.948 5.744 1.00 98.62 308 SER A C 1
ATOM 2291 O O . SER A 1 308 ? 4.863 3.937 6.188 1.00 98.62 308 SER A O 1
ATOM 2293 N N . ARG A 1 309 ? 5.893 5.002 4.500 1.00 98.81 309 ARG A N 1
ATOM 2294 C CA . ARG A 1 309 ? 5.900 3.822 3.624 1.00 98.81 309 ARG A CA 1
ATOM 2295 C C . ARG A 1 309 ? 6.684 2.673 4.235 1.00 98.81 309 ARG A C 1
ATOM 2297 O O . ARG A 1 309 ? 6.213 1.549 4.158 1.00 98.81 309 ARG A O 1
ATOM 2304 N N . ALA A 1 310 ? 7.809 2.943 4.902 1.00 98.75 310 ALA A N 1
ATOM 2305 C CA . ALA A 1 310 ? 8.575 1.917 5.610 1.00 98.75 310 ALA A CA 1
ATOM 2306 C C . ALA A 1 310 ? 7.714 1.143 6.625 1.00 98.75 310 ALA A C 1
ATOM 2308 O O . ALA A 1 310 ? 7.723 -0.082 6.612 1.00 98.75 310 ALA A O 1
ATOM 2309 N N . GLN A 1 311 ? 6.905 1.832 7.439 1.00 98.62 311 GLN A N 1
ATOM 2310 C CA . GLN A 1 311 ? 6.027 1.174 8.419 1.00 98.62 311 GLN A CA 1
ATOM 2311 C C . GLN A 1 311 ? 4.987 0.265 7.750 1.00 98.62 311 GLN A C 1
ATOM 2313 O O . GLN A 1 311 ? 4.699 -0.825 8.242 1.00 98.62 311 GLN A O 1
ATOM 2318 N N . VAL A 1 312 ? 4.424 0.704 6.621 1.00 98.81 312 VAL A N 1
ATOM 2319 C CA . VAL A 1 312 ? 3.425 -0.076 5.875 1.00 98.81 312 VAL A CA 1
ATOM 2320 C C . VAL A 1 312 ? 4.068 -1.245 5.123 1.00 98.81 312 VAL A C 1
ATOM 2322 O O . VAL A 1 312 ? 3.525 -2.346 5.144 1.00 98.81 312 VAL A O 1
ATOM 2325 N N . ILE A 1 313 ? 5.238 -1.037 4.512 1.00 98.88 313 ILE A N 1
ATOM 2326 C CA . ILE A 1 313 ? 6.034 -2.074 3.839 1.00 98.88 313 ILE A CA 1
ATOM 2327 C C . ILE A 1 313 ? 6.432 -3.163 4.831 1.00 98.88 313 ILE A C 1
ATOM 2329 O O . ILE A 1 313 ? 6.252 -4.337 4.533 1.00 98.88 313 ILE A O 1
ATOM 2333 N N . GLU A 1 314 ? 6.904 -2.799 6.023 1.00 98.62 314 GLU A N 1
ATOM 2334 C CA . GLU A 1 314 ? 7.270 -3.765 7.061 1.00 98.62 314 GLU A CA 1
ATOM 2335 C C . GLU A 1 314 ? 6.080 -4.635 7.480 1.00 98.62 314 GLU A C 1
ATOM 2337 O O . GLU A 1 314 ? 6.189 -5.861 7.557 1.00 98.62 314 GLU A O 1
ATOM 2342 N N . ALA A 1 315 ? 4.916 -4.018 7.686 1.00 98.56 315 ALA A N 1
ATOM 2343 C CA . ALA A 1 315 ? 3.692 -4.737 8.011 1.00 98.56 315 ALA A CA 1
ATOM 2344 C C . ALA A 1 315 ? 3.244 -5.675 6.878 1.00 98.56 315 ALA A C 1
ATOM 2346 O O . ALA A 1 315 ? 2.925 -6.840 7.133 1.00 98.56 315 ALA A O 1
ATOM 2347 N N . ALA A 1 316 ? 3.252 -5.194 5.632 1.00 98.81 316 ALA A N 1
ATOM 2348 C CA . ALA A 1 316 ? 2.854 -5.971 4.463 1.00 98.81 316 ALA A CA 1
ATOM 2349 C C . ALA A 1 316 ? 3.806 -7.143 4.190 1.00 98.81 316 ALA A C 1
ATOM 2351 O O . ALA A 1 316 ? 3.349 -8.249 3.894 1.00 98.81 316 ALA A O 1
ATOM 2352 N N . ALA A 1 317 ? 5.112 -6.919 4.333 1.00 98.69 317 ALA A N 1
ATOM 2353 C CA . ALA A 1 317 ? 6.145 -7.925 4.139 1.00 98.69 317 ALA A CA 1
ATOM 2354 C C . ALA A 1 317 ? 6.055 -9.033 5.197 1.00 98.69 317 ALA A C 1
ATOM 2356 O O . ALA A 1 317 ? 5.967 -10.213 4.850 1.00 98.69 317 ALA A O 1
ATOM 2357 N N . ARG A 1 318 ? 5.924 -8.659 6.480 1.00 98.25 318 ARG A N 1
ATOM 2358 C CA . ARG A 1 318 ? 5.711 -9.608 7.584 1.00 98.25 318 ARG A CA 1
ATOM 2359 C C . ARG A 1 318 ? 4.452 -10.448 7.376 1.00 98.25 318 ARG A C 1
ATOM 2361 O O . ARG A 1 318 ? 4.496 -11.664 7.543 1.00 98.25 318 ARG A O 1
ATOM 2368 N N . HIS A 1 319 ? 3.341 -9.816 6.986 1.00 98.19 319 HIS A N 1
ATOM 2369 C CA . HIS A 1 319 ? 2.076 -10.512 6.709 1.00 98.19 319 HIS A CA 1
ATOM 2370 C C . HIS A 1 319 ? 2.194 -11.501 5.539 1.00 98.19 319 HIS A C 1
ATOM 2372 O O . HIS A 1 319 ? 1.546 -12.543 5.549 1.00 98.19 319 HIS A O 1
ATOM 2378 N N . ASN A 1 320 ? 3.059 -11.213 4.565 1.00 98.56 320 ASN A N 1
ATOM 2379 C CA . ASN A 1 320 ? 3.275 -12.041 3.380 1.00 98.56 320 ASN A CA 1
ATOM 2380 C C . ASN A 1 320 ? 4.540 -12.914 3.446 1.00 98.56 320 ASN A C 1
ATOM 2382 O O . ASN A 1 320 ? 4.939 -13.473 2.428 1.00 98.56 320 ASN A O 1
ATOM 2386 N N . ASN A 1 321 ? 5.153 -13.090 4.622 1.00 97.88 321 ASN A N 1
ATOM 2387 C CA . ASN A 1 321 ? 6.329 -13.950 4.813 1.00 97.88 321 ASN A CA 1
ATOM 2388 C C . ASN A 1 321 ? 7.482 -13.634 3.829 1.00 97.88 321 ASN A C 1
ATOM 2390 O O . ASN A 1 321 ? 8.078 -14.539 3.234 1.00 97.88 321 ASN A O 1
ATOM 2394 N N . ILE A 1 322 ? 7.763 -12.346 3.636 1.00 98.38 322 ILE A N 1
ATOM 2395 C CA . ILE A 1 322 ? 8.889 -11.824 2.855 1.00 98.38 322 ILE A CA 1
ATOM 2396 C C . ILE A 1 322 ? 9.597 -10.710 3.637 1.00 98.38 322 ILE A C 1
ATOM 2398 O O . ILE A 1 322 ? 9.029 -10.122 4.555 1.00 98.38 322 ILE A O 1
ATOM 2402 N N . GLU A 1 323 ? 10.833 -10.406 3.261 1.00 98.31 323 GLU A N 1
ATOM 2403 C CA . GLU A 1 323 ? 11.609 -9.292 3.801 1.00 98.31 323 GLU A CA 1
ATOM 2404 C C . GLU A 1 323 ? 11.024 -7.944 3.345 1.00 98.31 323 GLU A C 1
ATOM 2406 O O . GLU A 1 323 ? 10.630 -7.805 2.177 1.00 98.31 323 GLU A O 1
ATOM 2411 N N . PRO A 1 324 ? 10.997 -6.922 4.218 1.00 98.75 324 PRO A N 1
ATOM 2412 C CA . PRO A 1 324 ? 10.606 -5.576 3.814 1.00 98.75 324 PRO A CA 1
ATOM 2413 C C . PRO A 1 324 ? 11.524 -4.995 2.738 1.00 98.75 324 PRO A C 1
ATOM 2415 O O . PRO A 1 324 ? 11.047 -4.281 1.857 1.00 98.75 324 PRO A O 1
ATOM 2418 N N . GLU A 1 325 ? 12.811 -5.337 2.746 1.00 98.75 325 GLU A N 1
ATOM 2419 C CA . GLU A 1 325 ? 13.779 -4.918 1.735 1.00 98.75 325 GLU A CA 1
ATOM 2420 C C . GLU A 1 325 ? 13.456 -5.507 0.369 1.00 98.75 325 GLU A C 1
ATOM 2422 O O . GLU A 1 325 ? 13.601 -4.815 -0.638 1.00 98.75 325 GLU A O 1
ATOM 2427 N N . LEU A 1 326 ? 12.979 -6.758 0.323 1.00 98.81 326 LEU A N 1
ATOM 2428 C CA . LEU A 1 326 ? 12.535 -7.384 -0.920 1.00 98.81 326 LEU A CA 1
ATOM 2429 C C . LEU A 1 326 ? 11.360 -6.603 -1.501 1.00 98.81 326 LEU A C 1
ATOM 2431 O O . LEU A 1 326 ? 11.438 -6.141 -2.635 1.00 98.81 326 LEU A O 1
ATOM 2435 N N . LEU A 1 327 ? 10.299 -6.411 -0.715 1.00 98.88 327 LEU A N 1
ATOM 2436 C CA . LEU A 1 327 ? 9.124 -5.660 -1.152 1.00 98.88 327 LEU A CA 1
ATOM 2437 C C . LEU A 1 327 ? 9.503 -4.241 -1.598 1.00 98.88 327 LEU A C 1
ATOM 2439 O O . LEU A 1 327 ? 9.149 -3.818 -2.696 1.00 98.88 327 LEU A O 1
ATOM 2443 N N . ALA A 1 328 ? 10.276 -3.523 -0.785 1.00 98.88 328 ALA A N 1
ATOM 2444 C CA . ALA A 1 328 ? 10.763 -2.190 -1.113 1.00 98.88 328 ALA A CA 1
ATOM 2445 C C . ALA A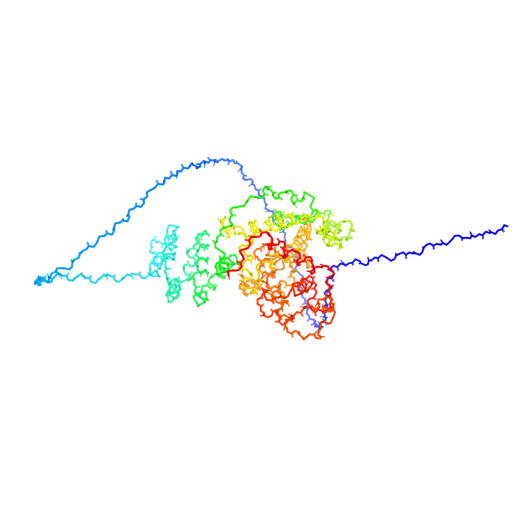 1 328 ? 11.623 -2.162 -2.383 1.00 98.88 328 ALA A C 1
ATOM 2447 O O . ALA A 1 328 ? 11.528 -1.199 -3.136 1.00 98.88 328 ALA A O 1
ATOM 2448 N N . GLY A 1 329 ? 12.431 -3.193 -2.642 1.00 98.81 329 GLY A N 1
ATOM 2449 C CA . GLY A 1 329 ? 13.237 -3.313 -3.855 1.00 98.81 329 GLY A CA 1
ATOM 2450 C C . GLY A 1 329 ? 12.381 -3.379 -5.120 1.00 98.81 329 GLY A C 1
ATOM 2451 O O . GLY A 1 329 ? 12.667 -2.670 -6.082 1.00 98.81 329 GLY A O 1
ATOM 2452 N N . PHE A 1 330 ? 11.291 -4.154 -5.102 1.00 98.88 330 PHE A N 1
ATOM 2453 C CA . PHE A 1 330 ? 10.326 -4.194 -6.211 1.00 98.88 330 PHE A CA 1
ATOM 2454 C C . PHE A 1 330 ? 9.661 -2.833 -6.417 1.00 98.88 330 PHE A C 1
ATOM 2456 O O . PHE A 1 330 ? 9.679 -2.301 -7.524 1.00 98.88 330 PHE A O 1
ATOM 2463 N N . LEU A 1 331 ? 9.136 -2.234 -5.344 1.00 98.88 331 LEU A N 1
ATOM 2464 C CA . LEU A 1 331 ? 8.481 -0.927 -5.426 1.00 98.88 331 LEU A CA 1
ATOM 2465 C C . LEU A 1 331 ? 9.449 0.161 -5.912 1.00 98.88 331 LEU A C 1
ATOM 2467 O O . LEU A 1 331 ? 9.093 0.973 -6.754 1.00 98.88 331 LEU A O 1
ATOM 2471 N N . LEU A 1 332 ? 10.690 0.180 -5.422 1.00 98.88 332 LEU A N 1
ATOM 2472 C CA . LEU A 1 332 ? 11.688 1.166 -5.831 1.00 98.88 332 LEU A CA 1
ATOM 2473 C C . LEU A 1 332 ? 12.115 0.986 -7.292 1.00 98.88 332 LEU A C 1
ATOM 2475 O O . LEU A 1 332 ? 12.358 1.985 -7.964 1.00 98.88 332 LEU A O 1
ATOM 2479 N N . ALA A 1 333 ? 12.211 -0.251 -7.787 1.00 98.62 333 ALA A N 1
ATOM 2480 C CA . ALA A 1 333 ? 12.481 -0.510 -9.199 1.00 98.62 333 ALA A CA 1
ATOM 2481 C C . ALA A 1 333 ? 11.368 0.071 -10.083 1.00 98.62 333 ALA A C 1
ATOM 2483 O O . ALA A 1 333 ? 11.665 0.881 -10.958 1.00 98.62 333 ALA A O 1
ATOM 2484 N N . GLU A 1 334 ? 10.101 -0.232 -9.783 1.00 98.56 334 GLU A N 1
ATOM 2485 C CA . GLU A 1 334 ? 8.955 0.364 -10.487 1.00 98.56 334 GLU A CA 1
ATOM 2486 C C . GLU A 1 334 ? 8.996 1.898 -10.401 1.00 98.56 334 GLU A C 1
ATOM 2488 O O . GLU A 1 334 ? 8.890 2.583 -11.408 1.00 98.56 334 GLU A O 1
ATOM 2493 N N . GLN A 1 335 ? 9.265 2.470 -9.223 1.00 98.62 335 GLN A N 1
ATOM 2494 C CA . GLN A 1 335 ? 9.300 3.927 -9.059 1.00 98.62 335 GLN A CA 1
ATOM 2495 C C . GLN A 1 335 ? 10.493 4.617 -9.732 1.00 98.62 335 GLN A C 1
ATOM 2497 O O . GLN A 1 335 ? 10.408 5.806 -10.041 1.00 98.62 335 GLN A O 1
ATOM 2502 N N . ARG A 1 336 ? 11.612 3.922 -9.961 1.00 98.56 336 ARG A N 1
ATOM 2503 C CA . ARG A 1 336 ? 12.725 4.457 -10.760 1.00 98.56 336 ARG A CA 1
ATOM 2504 C C . ARG A 1 336 ? 12.336 4.555 -12.226 1.00 98.56 336 ARG A C 1
ATOM 2506 O O . ARG A 1 336 ? 12.621 5.578 -12.839 1.00 98.56 336 ARG A O 1
ATOM 2513 N N . ASP A 1 337 ? 11.645 3.547 -12.742 1.00 98.06 337 ASP A N 1
ATOM 2514 C CA . ASP A 1 337 ? 11.087 3.541 -14.095 1.00 98.06 337 ASP A CA 1
ATOM 2515 C C . ASP A 1 337 ? 9.666 4.130 -14.153 1.00 98.06 337 ASP A C 1
ATOM 2517 O O . ASP A 1 337 ? 8.882 3.757 -15.013 1.00 98.06 337 ASP A O 1
ATOM 2521 N N . GLN A 1 338 ? 9.346 5.066 -13.249 1.00 98.12 338 GLN A N 1
ATOM 2522 C CA . GLN A 1 338 ? 8.080 5.799 -13.237 1.00 98.12 338 GLN A CA 1
ATOM 2523 C C . GLN A 1 338 ? 8.324 7.302 -13.360 1.00 98.12 338 GLN A C 1
ATOM 2525 O O . GLN A 1 338 ? 9.141 7.895 -12.634 1.00 98.12 338 GLN A O 1
ATOM 2530 N N . SER A 1 339 ? 7.546 7.946 -14.227 1.00 98.56 339 SER A N 1
ATOM 2531 C CA . SER A 1 339 ? 7.501 9.406 -14.343 1.00 98.56 339 SER A CA 1
ATOM 2532 C C . SER A 1 339 ? 6.216 10.015 -13.766 1.00 98.56 339 SER A C 1
ATOM 2534 O O . SER A 1 339 ? 5.186 9.359 -13.606 1.00 98.56 339 SER A O 1
ATOM 2536 N N . ALA A 1 340 ? 6.253 11.312 -13.459 1.00 98.50 340 ALA A N 1
ATOM 2537 C CA . ALA A 1 340 ? 5.074 12.074 -13.050 1.00 98.50 340 ALA A CA 1
ATOM 2538 C C . ALA A 1 340 ? 3.973 12.098 -14.128 1.00 98.50 340 ALA A C 1
ATOM 2540 O O . ALA A 1 340 ? 2.785 12.122 -13.792 1.00 98.50 340 ALA A O 1
ATOM 2541 N N . ASN A 1 341 ? 4.358 12.124 -15.406 1.00 98.50 341 ASN A N 1
ATOM 2542 C CA . ASN A 1 341 ? 3.426 12.027 -16.526 1.00 98.50 341 ASN A CA 1
ATOM 2543 C C . ASN A 1 341 ? 2.788 10.642 -16.589 1.00 98.50 341 ASN A C 1
ATOM 2545 O O . ASN A 1 341 ? 1.570 10.533 -16.721 1.00 98.50 341 ASN A O 1
ATOM 2549 N N . GLU A 1 342 ? 3.595 9.596 -16.466 1.00 98.25 342 GLU A N 1
ATOM 2550 C CA . GLU A 1 342 ? 3.122 8.218 -16.489 1.00 98.25 342 GLU A CA 1
ATOM 2551 C C . GLU A 1 342 ? 2.067 7.962 -15.407 1.00 98.25 342 GLU A C 1
ATOM 2553 O O . GLU A 1 342 ? 0.974 7.528 -15.759 1.00 98.25 342 GLU A O 1
ATOM 2558 N N . ASP A 1 343 ? 2.292 8.402 -14.160 1.00 98.12 343 ASP A N 1
ATOM 2559 C CA . ASP A 1 343 ? 1.283 8.338 -13.084 1.00 98.12 343 ASP A CA 1
ATOM 2560 C C . ASP A 1 343 ? -0.051 8.980 -13.493 1.00 98.12 343 ASP A C 1
ATOM 2562 O O . ASP A 1 343 ? -1.133 8.462 -13.199 1.00 98.12 343 ASP A O 1
ATOM 2566 N N . ALA A 1 344 ? 0.020 10.139 -14.157 1.00 98.19 344 ALA A N 1
ATOM 2567 C CA . ALA A 1 344 ? -1.158 10.864 -14.611 1.00 98.19 344 ALA A CA 1
ATOM 2568 C C . ALA A 1 344 ? -1.904 10.079 -15.699 1.00 98.19 344 ALA A C 1
ATOM 2570 O O . ALA A 1 344 ? -3.127 9.945 -15.625 1.00 98.19 344 ALA A O 1
ATOM 2571 N N . LYS A 1 345 ? -1.187 9.548 -16.699 1.00 98.19 345 LYS A N 1
ATOM 2572 C CA . LYS A 1 345 ? -1.770 8.726 -17.773 1.00 98.19 345 LYS A CA 1
ATOM 2573 C C . LYS A 1 345 ? -2.350 7.434 -17.213 1.00 98.19 345 LYS A C 1
ATOM 2575 O O . LYS A 1 345 ? -3.472 7.090 -17.576 1.00 98.19 345 LYS A O 1
ATOM 2580 N N . ASP A 1 346 ? -1.640 6.757 -16.324 1.00 97.56 346 ASP A N 1
ATOM 2581 C CA . ASP A 1 346 ? -2.065 5.494 -15.733 1.00 97.56 346 ASP A CA 1
ATOM 2582 C C . ASP A 1 346 ? -3.375 5.653 -14.970 1.00 97.56 346 ASP A C 1
ATOM 2584 O O . ASP A 1 346 ? -4.333 4.928 -15.240 1.00 97.56 346 ASP A O 1
ATOM 2588 N N . TYR A 1 347 ? -3.463 6.642 -14.077 1.00 98.00 347 TYR A N 1
ATOM 2589 C CA . TYR A 1 347 ? -4.671 6.871 -13.289 1.00 98.00 347 TYR A CA 1
ATOM 2590 C C . TYR A 1 347 ? -5.840 7.413 -14.132 1.00 98.00 347 TYR A C 1
ATOM 2592 O O . TYR A 1 347 ? -6.979 6.948 -14.008 1.00 98.00 347 TYR A O 1
ATOM 2600 N N . VAL A 1 348 ? -5.593 8.372 -15.033 1.00 97.31 348 VAL A N 1
ATOM 2601 C CA . VAL A 1 348 ? -6.645 8.900 -15.924 1.00 97.31 348 VAL A CA 1
ATOM 2602 C C . VAL A 1 348 ? -7.139 7.824 -16.893 1.00 97.31 348 VAL A C 1
ATOM 2604 O O . VAL A 1 348 ? -8.338 7.738 -17.148 1.00 97.31 348 VAL A O 1
ATOM 2607 N N . GLY A 1 349 ? -6.245 6.986 -17.417 1.00 96.25 349 GLY A N 1
ATOM 2608 C CA . GLY A 1 349 ? -6.597 5.837 -18.246 1.00 96.25 349 GLY A CA 1
ATOM 2609 C C . GLY A 1 349 ? -7.442 4.826 -17.473 1.00 96.25 349 GLY A C 1
ATOM 2610 O O . GLY A 1 349 ? -8.520 4.452 -17.937 1.00 96.25 349 GLY A O 1
ATOM 2611 N N . ALA A 1 350 ? -7.004 4.455 -16.268 1.00 96.50 350 ALA A N 1
ATOM 2612 C CA . ALA A 1 350 ? -7.695 3.526 -15.375 1.00 96.50 350 ALA A CA 1
ATOM 2613 C C . ALA A 1 350 ? -9.145 3.937 -15.097 1.00 96.50 350 ALA A C 1
ATOM 2615 O O . ALA A 1 350 ? -10.088 3.174 -15.297 1.00 96.50 350 ALA A O 1
ATOM 2616 N N . THR A 1 351 ? -9.335 5.194 -14.696 1.00 96.12 351 THR A N 1
ATOM 2617 C CA . THR A 1 351 ? -10.657 5.763 -14.382 1.00 96.12 351 THR A CA 1
ATOM 2618 C C . THR A 1 351 ? -11.553 5.954 -15.612 1.00 96.12 351 THR A C 1
ATOM 2620 O O . THR A 1 351 ? -12.734 6.277 -15.476 1.00 96.12 351 THR A O 1
ATOM 2623 N N . ARG A 1 352 ? -11.017 5.719 -16.815 1.00 94.25 352 ARG A N 1
ATOM 2624 C CA . ARG A 1 352 ? -11.732 5.709 -18.099 1.00 94.25 352 ARG A CA 1
ATOM 2625 C C . ARG A 1 352 ? -11.852 4.313 -18.713 1.00 94.25 352 ARG A C 1
ATOM 2627 O O . ARG A 1 352 ? -12.247 4.196 -19.871 1.00 94.25 352 ARG A O 1
ATOM 2634 N N . GLY A 1 353 ? -11.542 3.269 -17.947 1.00 92.44 353 GLY A N 1
ATOM 2635 C CA . GLY A 1 353 ? -11.724 1.873 -18.343 1.00 92.44 353 GLY A CA 1
ATOM 2636 C C . GLY A 1 353 ? -10.522 1.227 -19.032 1.00 92.44 353 GLY A C 1
ATOM 2637 O O . GLY A 1 353 ? -10.642 0.095 -19.495 1.00 92.44 353 GLY A O 1
ATOM 2638 N N . ALA A 1 354 ? -9.365 1.895 -19.107 1.00 94.69 354 ALA A N 1
ATOM 2639 C CA . ALA A 1 354 ? -8.135 1.235 -19.541 1.00 94.69 354 ALA A CA 1
ATOM 2640 C C . ALA A 1 354 ? -7.585 0.332 -18.423 1.00 94.69 354 ALA A C 1
ATOM 2642 O O . ALA A 1 354 ? -7.657 0.663 -17.244 1.00 94.69 354 ALA A O 1
ATOM 2643 N N . ASN A 1 355 ? -6.996 -0.805 -18.789 1.00 96.69 355 ASN A N 1
ATOM 2644 C CA . ASN A 1 355 ? -6.411 -1.754 -17.839 1.00 96.69 355 ASN A CA 1
ATOM 2645 C C . ASN A 1 355 ? -4.929 -1.431 -17.574 1.00 96.69 355 ASN A C 1
ATOM 2647 O O . ASN A 1 355 ? -4.047 -2.211 -17.929 1.00 96.69 355 ASN A O 1
ATOM 2651 N N . THR A 1 356 ? -4.662 -0.255 -17.008 1.00 96.06 356 THR A N 1
ATOM 2652 C CA . THR A 1 356 ? -3.307 0.232 -16.702 1.00 96.06 356 THR A CA 1
ATOM 2653 C C . THR A 1 356 ? -2.778 -0.329 -15.378 1.00 96.06 356 THR A C 1
ATOM 2655 O O . THR A 1 356 ? -3.533 -0.849 -14.548 1.00 96.06 356 THR A O 1
ATOM 2658 N N . SER A 1 357 ? -1.463 -0.238 -15.197 1.00 96.69 357 SER A N 1
ATOM 2659 C CA . SER A 1 357 ? -0.763 -0.395 -13.923 1.00 96.69 357 SER A CA 1
ATOM 2660 C C . SER A 1 357 ? -0.806 0.920 -13.145 1.00 96.69 357 SER A C 1
ATOM 2662 O O . SER A 1 357 ? -0.635 1.975 -13.733 1.00 96.69 357 SER A O 1
ATOM 2664 N N . VAL A 1 358 ? -1.097 0.892 -11.841 1.00 98.19 358 VAL A N 1
ATOM 2665 C CA . VAL A 1 358 ? -1.274 2.116 -11.036 1.00 98.19 358 VAL A CA 1
ATOM 2666 C C . VAL A 1 358 ? -0.466 2.033 -9.742 1.00 98.19 358 VAL A C 1
ATOM 2668 O O . VAL A 1 358 ? -0.381 0.971 -9.118 1.00 98.19 358 VAL A O 1
ATOM 2671 N N . GLY A 1 359 ? 0.069 3.177 -9.308 1.00 97.69 359 GLY A N 1
ATOM 2672 C CA . GLY A 1 359 ? 0.642 3.387 -7.977 1.00 97.69 359 GLY A CA 1
ATOM 2673 C C . GLY A 1 359 ? 2.049 2.817 -7.792 1.00 97.69 359 GLY A C 1
ATOM 2674 O O . GLY A 1 359 ? 2.756 2.530 -8.755 1.00 97.69 359 GLY A O 1
ATOM 2675 N N . LEU A 1 360 ? 2.470 2.680 -6.529 1.00 98.38 360 LEU A N 1
ATOM 2676 C CA . LEU A 1 360 ? 3.868 2.407 -6.167 1.00 98.38 360 LEU A CA 1
ATOM 2677 C C . LEU A 1 360 ? 4.462 1.156 -6.826 1.00 98.38 360 LEU A C 1
ATOM 2679 O O . LEU A 1 360 ? 5.590 1.188 -7.304 1.00 98.38 360 LEU A O 1
ATOM 2683 N N . GLY A 1 361 ? 3.712 0.062 -6.831 1.00 98.06 361 GLY A N 1
ATOM 2684 C CA . GLY A 1 361 ? 4.111 -1.221 -7.390 1.00 98.06 361 GLY A CA 1
ATOM 2685 C C . GLY A 1 361 ? 3.608 -1.456 -8.805 1.00 98.06 361 GLY A C 1
ATOM 2686 O O . GLY A 1 361 ? 3.685 -2.593 -9.254 1.00 98.06 361 GLY A O 1
ATOM 2687 N N . GLN A 1 362 ? 3.048 -0.446 -9.485 1.00 98.25 362 GLN A N 1
ATOM 2688 C CA . GLN A 1 362 ? 2.551 -0.598 -10.857 1.00 98.25 362 GLN A CA 1
ATOM 2689 C C . GLN A 1 362 ? 1.598 -1.804 -11.003 1.00 98.25 362 GLN A C 1
ATOM 2691 O O . GLN A 1 362 ? 1.680 -2.622 -11.919 1.00 98.25 362 GLN A O 1
ATOM 2696 N N . VAL A 1 363 ? 0.653 -1.928 -10.067 1.00 98.38 363 VAL A N 1
ATOM 2697 C CA . VAL A 1 363 ? -0.285 -3.055 -10.039 1.00 98.38 363 VAL A CA 1
ATOM 2698 C C . VAL A 1 363 ? -1.382 -2.829 -11.076 1.00 98.38 363 VAL A C 1
ATOM 2700 O O . VAL A 1 363 ? -2.047 -1.796 -11.072 1.00 98.38 363 VAL A O 1
ATOM 2703 N N . VAL A 1 364 ? -1.597 -3.806 -11.955 1.00 98.31 364 VAL A N 1
ATOM 2704 C CA . VAL A 1 364 ? -2.638 -3.748 -12.993 1.00 98.31 364 VAL A CA 1
ATOM 2705 C C . VAL A 1 364 ? -4.031 -3.959 -12.388 1.00 98.31 364 VAL A C 1
ATOM 2707 O O . VAL A 1 364 ? -4.230 -4.897 -11.613 1.00 98.31 364 VAL A O 1
ATOM 2710 N N . ILE A 1 365 ? -5.025 -3.155 -12.790 1.00 97.81 365 ILE A N 1
ATOM 2711 C CA . ILE A 1 365 ? -6.410 -3.203 -12.260 1.00 97.81 365 ILE A CA 1
ATOM 2712 C C . ILE A 1 365 ? -7.001 -4.617 -12.322 1.00 97.81 365 ILE A C 1
ATOM 2714 O O . ILE A 1 365 ? -7.451 -5.166 -11.315 1.00 97.81 365 ILE A O 1
ATOM 2718 N N . SER A 1 366 ? -6.972 -5.252 -13.497 1.00 97.44 366 SER A N 1
ATOM 2719 C CA . SER A 1 366 ? -7.490 -6.618 -13.660 1.00 97.44 366 SER A CA 1
ATOM 2720 C C . SER A 1 366 ? -6.706 -7.655 -12.854 1.00 97.44 366 SER A C 1
ATOM 2722 O O . SER A 1 366 ? -7.275 -8.667 -12.451 1.00 97.44 366 SER A O 1
ATOM 2724 N N . THR A 1 367 ? -5.416 -7.436 -12.597 1.00 98.00 367 THR A N 1
ATOM 2725 C CA . THR A 1 367 ? -4.609 -8.302 -11.726 1.00 98.00 367 THR A CA 1
ATOM 2726 C C . THR A 1 367 ? -5.026 -8.129 -10.269 1.00 98.00 367 THR A C 1
ATOM 2728 O O . THR A 1 367 ? -5.230 -9.138 -9.596 1.00 98.00 367 THR A O 1
ATOM 2731 N N . ALA A 1 368 ? -5.262 -6.893 -9.813 1.00 98.06 368 ALA A N 1
ATOM 2732 C CA . ALA A 1 368 ? -5.780 -6.612 -8.475 1.00 98.06 368 ALA A CA 1
ATOM 2733 C C . ALA A 1 368 ? -7.116 -7.309 -8.208 1.00 98.06 368 ALA A C 1
ATOM 2735 O O . ALA A 1 368 ? -7.286 -7.943 -7.166 1.00 98.06 368 ALA A O 1
ATOM 2736 N N . ARG A 1 369 ? -8.037 -7.264 -9.176 1.00 97.38 369 ARG A N 1
ATOM 2737 C CA . ARG A 1 369 ? -9.346 -7.920 -9.064 1.00 97.38 369 ARG A CA 1
ATOM 2738 C C . ARG A 1 369 ? -9.251 -9.443 -9.126 1.00 97.38 369 ARG A C 1
ATOM 2740 O O . ARG A 1 369 ? -9.804 -10.118 -8.265 1.00 97.38 369 ARG A O 1
ATOM 2747 N N . ARG A 1 370 ? -8.561 -9.995 -10.133 1.00 97.06 370 ARG A N 1
ATOM 2748 C CA . ARG A 1 370 ? -8.489 -11.454 -10.357 1.00 97.06 370 ARG A CA 1
ATOM 2749 C C . ARG A 1 370 ? -7.781 -12.197 -9.227 1.00 97.06 370 ARG A C 1
ATOM 2751 O O . ARG A 1 370 ? -8.179 -13.311 -8.911 1.00 97.06 370 ARG A O 1
ATOM 2758 N N . ASN A 1 371 ? -6.758 -11.583 -8.638 1.00 97.62 371 ASN A N 1
ATOM 2759 C CA . ASN A 1 371 ? -5.945 -12.186 -7.577 1.00 97.62 371 ASN A CA 1
ATOM 2760 C C . ASN A 1 371 ? -6.357 -11.737 -6.172 1.00 97.62 371 ASN A C 1
ATOM 2762 O O . ASN A 1 371 ? -5.694 -12.062 -5.185 1.00 97.62 371 ASN A O 1
ATOM 2766 N N . ASP A 1 372 ? -7.453 -10.984 -6.084 1.00 97.56 372 ASP A N 1
ATOM 2767 C CA . ASP A 1 372 ? -7.997 -10.498 -4.830 1.00 97.56 372 ASP A CA 1
ATOM 2768 C C . ASP A 1 372 ? -6.958 -9.752 -3.970 1.00 97.56 372 ASP A C 1
ATOM 2770 O O . ASP A 1 372 ? -6.709 -10.076 -2.806 1.00 97.56 372 ASP A O 1
ATOM 2774 N N . LEU A 1 373 ? -6.277 -8.771 -4.567 1.00 98.62 373 LEU A N 1
ATOM 2775 C CA . LEU A 1 373 ? -5.078 -8.180 -3.967 1.00 98.62 373 LEU A CA 1
ATOM 2776 C C . LEU A 1 373 ? -5.357 -7.261 -2.763 1.00 98.62 373 LEU A C 1
ATOM 2778 O O . LEU A 1 373 ? -4.433 -6.921 -2.032 1.00 98.62 373 LEU A O 1
ATOM 2782 N N . PHE A 1 374 ? -6.618 -6.901 -2.504 1.00 98.62 374 PHE A N 1
ATOM 2783 C CA . PHE A 1 374 ? -7.006 -6.073 -1.352 1.00 98.62 374 PHE A CA 1
ATOM 2784 C C . PHE A 1 374 ? -7.500 -6.868 -0.141 1.00 98.62 374 PHE A C 1
ATOM 2786 O O . PHE A 1 374 ? -7.904 -6.268 0.857 1.00 98.62 374 PHE A O 1
ATOM 2793 N N . GLN A 1 375 ? -7.508 -8.203 -0.199 1.00 98.25 375 GLN A N 1
ATOM 2794 C CA . GLN A 1 375 ? -8.136 -9.026 0.843 1.00 98.25 375 GLN A CA 1
ATOM 2795 C C . GLN A 1 375 ? -7.547 -8.866 2.245 1.00 98.25 375 GLN A C 1
ATOM 2797 O O . GLN A 1 375 ? -8.215 -9.179 3.227 1.00 98.25 375 GLN A O 1
ATOM 2802 N N . ASP A 1 376 ? -6.304 -8.400 2.346 1.00 97.94 376 ASP A N 1
ATOM 2803 C CA . ASP A 1 376 ? -5.625 -8.252 3.630 1.00 97.94 376 ASP A CA 1
ATOM 2804 C C . ASP A 1 376 ? -6.114 -7.010 4.391 1.00 97.94 376 ASP A C 1
ATOM 2806 O O . ASP A 1 376 ? -5.993 -6.950 5.618 1.00 97.94 376 ASP A O 1
ATOM 2810 N N . LEU A 1 377 ? -6.710 -6.051 3.670 1.00 98.44 377 LEU A N 1
ATOM 2811 C CA . LEU A 1 377 ? -7.223 -4.790 4.204 1.00 98.44 377 LEU A CA 1
ATOM 2812 C C . LEU A 1 377 ? -8.752 -4.692 4.159 1.00 98.44 377 LEU A C 1
ATOM 2814 O O . LEU A 1 377 ? -9.322 -4.010 5.010 1.00 98.44 377 LEU A O 1
ATOM 2818 N N . LEU A 1 378 ? -9.412 -5.373 3.216 1.00 98.44 378 LEU A N 1
ATOM 2819 C CA . LEU A 1 378 ? -10.852 -5.265 2.970 1.00 98.44 378 LEU A CA 1
ATOM 2820 C C . LEU A 1 378 ? -11.557 -6.626 2.996 1.00 98.44 378 LEU A C 1
ATOM 2822 O O . LEU A 1 378 ? -11.074 -7.624 2.451 1.00 98.44 378 LEU A O 1
ATOM 2826 N N . SER A 1 379 ? -12.757 -6.649 3.570 1.00 97.50 379 SER A N 1
ATOM 2827 C CA . SER A 1 379 ? -13.634 -7.816 3.599 1.00 97.50 379 SER A CA 1
ATOM 2828 C C . SER A 1 379 ? -14.128 -8.215 2.201 1.00 97.50 379 SER A C 1
ATOM 2830 O O . SER A 1 379 ? -14.184 -7.383 1.288 1.00 97.50 379 SER A O 1
ATOM 2832 N N . PRO A 1 380 ? -14.552 -9.482 2.017 1.00 97.25 380 PRO A N 1
ATOM 2833 C CA . PRO A 1 380 ? -15.099 -9.951 0.745 1.00 97.25 380 PRO A CA 1
ATOM 2834 C C . PRO A 1 380 ? -16.279 -9.119 0.228 1.00 97.25 380 PRO A C 1
ATOM 2836 O O . PRO A 1 380 ? -16.373 -8.881 -0.972 1.00 97.25 380 PRO A O 1
ATOM 2839 N N . GLY A 1 381 ? -17.159 -8.648 1.122 1.00 96.56 381 GLY A N 1
ATOM 2840 C CA . GLY A 1 381 ? -18.316 -7.830 0.745 1.00 96.56 381 GLY A CA 1
ATOM 2841 C C . GLY A 1 381 ? -17.902 -6.484 0.151 1.00 96.56 381 GLY A C 1
ATOM 2842 O O . GLY A 1 381 ? -18.359 -6.120 -0.929 1.00 96.56 381 GLY A O 1
ATOM 2843 N N . THR A 1 382 ? -16.978 -5.789 0.816 1.00 97.38 382 THR A N 1
ATOM 2844 C CA . THR A 1 382 ? -16.451 -4.502 0.350 1.00 97.38 382 THR A CA 1
ATOM 2845 C C . THR A 1 382 ? -15.716 -4.649 -0.976 1.00 97.38 382 THR A C 1
ATOM 2847 O O . THR A 1 382 ? -15.964 -3.883 -1.902 1.00 97.38 382 THR A O 1
ATOM 2850 N N . ARG A 1 383 ? -14.875 -5.679 -1.122 1.00 97.31 383 ARG A N 1
ATOM 2851 C CA . ARG A 1 383 ? -14.135 -5.943 -2.369 1.00 97.31 383 ARG A CA 1
ATOM 2852 C C . ARG A 1 383 ? -15.039 -6.331 -3.532 1.00 97.31 383 ARG A C 1
ATOM 2854 O O . ARG A 1 383 ? -14.820 -5.873 -4.649 1.00 97.31 383 ARG A O 1
ATOM 2861 N N . GLY A 1 384 ? -16.066 -7.142 -3.274 1.00 96.50 384 GLY A N 1
ATOM 2862 C CA . GLY A 1 384 ? -17.049 -7.544 -4.281 1.00 96.50 384 GLY A CA 1
ATOM 2863 C C . GLY A 1 384 ? -17.868 -6.377 -4.840 1.00 96.50 384 GLY A C 1
ATOM 2864 O O . GLY A 1 384 ? -18.402 -6.490 -5.940 1.00 96.50 384 GLY A O 1
ATOM 2865 N N . ALA A 1 385 ? -17.937 -5.257 -4.115 1.00 96.69 385 ALA A N 1
ATOM 2866 C CA . ALA A 1 385 ? -18.649 -4.051 -4.524 1.00 96.69 385 ALA A CA 1
ATOM 2867 C C . ALA A 1 385 ? -17.785 -3.038 -5.301 1.00 96.69 385 ALA A C 1
ATOM 2869 O O . ALA A 1 385 ? -18.330 -2.064 -5.814 1.00 96.69 385 ALA A O 1
ATOM 2870 N N . LEU A 1 386 ? -16.463 -3.236 -5.400 1.00 96.94 386 LEU A N 1
ATOM 2871 C CA . LEU A 1 386 ? -15.571 -2.268 -6.046 1.00 96.94 386 LEU A CA 1
ATOM 2872 C C . LEU A 1 386 ? -15.765 -2.241 -7.570 1.00 96.94 386 LEU A C 1
ATOM 2874 O O . LEU A 1 386 ? -15.665 -3.266 -8.262 1.00 96.94 386 LEU A O 1
ATOM 2878 N N . SER A 1 387 ? -15.963 -1.041 -8.115 1.00 97.00 387 SER A N 1
ATOM 2879 C CA . SER A 1 387 ? -15.834 -0.789 -9.552 1.00 97.00 387 SER A CA 1
ATOM 2880 C C . SER A 1 387 ? -14.359 -0.760 -9.986 1.00 97.00 387 SER A C 1
ATOM 2882 O O . SER A 1 387 ? -13.446 -0.798 -9.155 1.00 97.00 387 SER A O 1
ATOM 2884 N N . ASP A 1 388 ? -14.097 -0.706 -11.293 1.00 96.00 388 ASP A N 1
ATOM 2885 C CA . ASP A 1 388 ? -12.727 -0.529 -11.803 1.00 96.00 388 ASP A CA 1
ATOM 2886 C C . ASP A 1 388 ? -12.158 0.838 -11.409 1.00 96.00 388 ASP A C 1
ATOM 2888 O O . ASP A 1 388 ? -10.996 0.933 -11.024 1.00 96.00 388 ASP A O 1
ATOM 2892 N N . THR A 1 389 ? -13.001 1.874 -11.389 1.00 97.31 389 THR A N 1
ATOM 2893 C CA . THR A 1 389 ? -12.645 3.211 -10.901 1.00 97.31 389 THR A CA 1
ATOM 2894 C C . THR A 1 389 ? -12.300 3.196 -9.413 1.00 97.31 389 THR A C 1
ATOM 2896 O O . THR A 1 389 ? -11.299 3.791 -9.017 1.00 97.31 389 THR A O 1
ATOM 2899 N N . ASP A 1 390 ? -13.075 2.487 -8.585 1.00 97.75 390 ASP A N 1
ATOM 2900 C CA . ASP A 1 390 ? -12.756 2.349 -7.158 1.00 97.75 390 ASP A CA 1
ATOM 2901 C C . ASP A 1 390 ? -11.457 1.565 -6.964 1.00 97.75 390 ASP A C 1
ATOM 2903 O O . ASP A 1 390 ? -10.614 1.953 -6.161 1.00 97.75 390 ASP A O 1
ATOM 2907 N N . THR A 1 391 ? -11.252 0.501 -7.748 1.00 98.31 391 THR A N 1
ATOM 2908 C CA . THR A 1 391 ? -10.010 -0.284 -7.736 1.00 98.31 391 THR A CA 1
ATOM 2909 C C . THR A 1 391 ? -8.812 0.591 -8.101 1.00 98.31 391 THR A C 1
ATOM 2911 O O . THR A 1 391 ? -7.813 0.577 -7.389 1.00 98.31 391 THR A O 1
ATOM 2914 N N . ALA A 1 392 ? -8.919 1.406 -9.153 1.00 98.38 392 ALA A N 1
ATOM 2915 C CA . ALA A 1 392 ? -7.886 2.355 -9.556 1.00 98.38 392 ALA A CA 1
ATOM 2916 C C . ALA A 1 392 ? -7.595 3.398 -8.469 1.00 98.38 392 ALA A C 1
ATOM 2918 O O . ALA A 1 392 ? -6.433 3.689 -8.187 1.00 98.38 392 ALA A O 1
ATOM 2919 N N . ARG A 1 393 ? -8.640 3.931 -7.820 1.00 98.38 393 ARG A N 1
ATOM 2920 C CA . ARG A 1 393 ? -8.503 4.866 -6.694 1.00 98.38 393 ARG A CA 1
ATOM 2921 C C . ARG A 1 393 ? -7.777 4.218 -5.518 1.00 98.38 393 ARG A C 1
ATOM 2923 O O . ARG A 1 393 ? -6.873 4.836 -4.969 1.00 98.38 393 ARG A O 1
ATOM 2930 N N . LEU A 1 394 ? -8.118 2.983 -5.155 1.00 98.50 394 LEU A N 1
ATOM 2931 C CA . LEU A 1 394 ? -7.409 2.262 -4.097 1.00 98.50 394 LEU A CA 1
ATOM 2932 C C . LEU A 1 394 ? -5.960 1.958 -4.493 1.00 98.50 394 LEU A C 1
ATOM 2934 O O . LEU A 1 394 ? -5.067 2.162 -3.684 1.00 98.50 394 LEU A O 1
ATOM 2938 N N . LEU A 1 395 ? -5.686 1.561 -5.738 1.00 98.69 395 LEU A N 1
ATOM 2939 C CA . LEU A 1 395 ? -4.312 1.359 -6.215 1.00 98.69 395 LEU A CA 1
ATOM 2940 C C . LEU A 1 395 ? -3.481 2.650 -6.234 1.00 98.69 395 LEU A C 1
ATOM 2942 O O . LEU A 1 395 ? -2.263 2.574 -6.110 1.00 98.69 395 LEU A O 1
ATOM 2946 N N . ALA A 1 396 ? -4.102 3.825 -6.352 1.00 98.56 396 ALA A N 1
ATOM 2947 C CA . ALA A 1 396 ? -3.421 5.112 -6.203 1.00 98.56 396 ALA A CA 1
ATOM 2948 C C . ALA A 1 396 ? -3.127 5.484 -4.734 1.00 98.56 396 ALA A C 1
ATOM 2950 O O . ALA A 1 396 ? -2.460 6.485 -4.480 1.00 98.56 396 ALA A O 1
ATOM 2951 N N . SER A 1 397 ? -3.618 4.705 -3.769 1.00 98.75 397 SER A N 1
ATOM 2952 C CA . SER A 1 397 ? -3.330 4.859 -2.345 1.00 98.75 397 SER A CA 1
ATOM 2953 C C . SER A 1 397 ? -2.191 3.927 -1.944 1.00 98.75 397 SER A C 1
ATOM 2955 O O . SER A 1 397 ? -2.303 2.705 -2.072 1.00 98.75 397 SER A O 1
ATOM 2957 N N . ASP A 1 398 ? -1.098 4.498 -1.446 1.00 98.88 398 ASP A N 1
ATOM 2958 C CA . ASP A 1 398 ? 0.143 3.776 -1.154 1.00 98.88 398 ASP A CA 1
ATOM 2959 C C . ASP A 1 398 ? -0.086 2.541 -0.265 1.00 98.88 398 ASP A C 1
ATOM 2961 O O . ASP A 1 398 ? 0.473 1.485 -0.535 1.00 98.88 398 ASP A O 1
ATOM 2965 N N . GLU A 1 399 ? -0.927 2.620 0.765 1.00 98.69 399 GLU A N 1
ATOM 2966 C CA . GLU A 1 399 ? -1.177 1.511 1.685 1.00 98.69 399 GLU A CA 1
ATOM 2967 C C . GLU A 1 399 ? -1.862 0.312 1.027 1.00 98.69 399 GLU A C 1
ATOM 2969 O O . GLU A 1 399 ? -1.445 -0.825 1.235 1.00 98.69 399 GLU A O 1
ATOM 2974 N N . TYR A 1 400 ? -2.853 0.545 0.172 1.00 98.81 400 TYR A N 1
ATOM 2975 C CA . TYR A 1 400 ? -3.494 -0.531 -0.577 1.00 98.81 400 TYR A CA 1
ATOM 2976 C C . TYR A 1 400 ? -2.555 -1.088 -1.642 1.00 98.81 400 TYR A C 1
ATOM 2978 O O . TYR A 1 400 ? -2.507 -2.300 -1.845 1.00 98.81 400 TYR A O 1
ATOM 2986 N N . ASN A 1 401 ? -1.782 -0.218 -2.293 1.00 98.88 401 ASN A N 1
ATOM 2987 C CA . ASN A 1 401 ? -0.843 -0.614 -3.331 1.00 98.88 401 ASN A CA 1
ATOM 2988 C C . ASN A 1 401 ? 0.317 -1.461 -2.782 1.00 98.88 401 ASN A C 1
ATOM 2990 O O . ASN A 1 401 ? 0.628 -2.509 -3.341 1.00 98.88 401 ASN A O 1
ATOM 2994 N N . ILE A 1 402 ? 0.900 -1.063 -1.646 1.00 98.94 402 ILE A N 1
ATOM 2995 C CA . ILE A 1 402 ? 1.969 -1.801 -0.957 1.00 98.94 402 ILE A CA 1
ATOM 2996 C C . ILE A 1 402 ? 1.488 -3.203 -0.570 1.00 98.94 402 ILE A C 1
ATOM 2998 O O . ILE A 1 402 ? 2.181 -4.183 -0.842 1.00 98.94 402 ILE A O 1
ATOM 3002 N N . PHE A 1 403 ? 0.295 -3.318 0.026 1.00 98.88 403 PHE A N 1
ATOM 3003 C CA . PHE A 1 403 ? -0.278 -4.621 0.376 1.00 98.88 403 PHE A CA 1
ATOM 3004 C C . PHE A 1 403 ? -0.596 -5.466 -0.860 1.00 98.88 403 PHE A C 1
ATOM 3006 O O . PHE A 1 403 ? -0.298 -6.661 -0.869 1.00 98.88 403 PHE A O 1
ATOM 3013 N N . ALA A 1 404 ? -1.127 -4.851 -1.919 1.00 98.88 404 ALA A N 1
ATOM 3014 C CA . ALA A 1 404 ? -1.398 -5.535 -3.177 1.00 98.88 404 ALA A CA 1
ATOM 3015 C C . ALA A 1 404 ? -0.117 -6.090 -3.820 1.00 98.88 404 ALA A C 1
ATOM 3017 O O . ALA A 1 404 ? -0.087 -7.256 -4.215 1.00 98.88 404 ALA A O 1
ATOM 3018 N N . ALA A 1 405 ? 0.954 -5.294 -3.870 1.00 98.88 405 ALA A N 1
ATOM 3019 C CA . ALA A 1 405 ? 2.250 -5.710 -4.395 1.00 98.88 405 ALA A CA 1
ATOM 3020 C C . ALA A 1 405 ? 2.869 -6.835 -3.552 1.00 98.88 405 ALA A C 1
ATOM 3022 O O . ALA A 1 405 ? 3.271 -7.858 -4.103 1.00 98.88 405 ALA A O 1
ATOM 3023 N N . ALA A 1 406 ? 2.876 -6.704 -2.220 1.00 98.94 406 ALA A N 1
ATOM 3024 C CA . ALA A 1 406 ? 3.388 -7.732 -1.309 1.00 98.94 406 ALA A CA 1
ATOM 3025 C C . ALA A 1 406 ? 2.685 -9.078 -1.507 1.00 98.94 406 ALA A C 1
ATOM 3027 O O . ALA A 1 406 ? 3.326 -10.126 -1.624 1.00 98.94 406 ALA A O 1
ATOM 3028 N N . ARG A 1 407 ? 1.354 -9.032 -1.594 1.00 98.81 407 ARG A N 1
ATOM 3029 C CA . ARG A 1 407 ? 0.519 -10.202 -1.830 1.00 98.81 407 ARG A CA 1
ATOM 3030 C C . ARG A 1 407 ? 0.781 -10.829 -3.192 1.00 98.81 407 ARG A C 1
ATOM 3032 O O . ARG A 1 407 ? 0.893 -12.050 -3.282 1.00 98.81 407 ARG A O 1
ATOM 3039 N N . TYR A 1 408 ? 0.900 -10.019 -4.241 1.00 98.81 408 TYR A N 1
ATOM 3040 C CA . TYR A 1 408 ? 1.165 -10.528 -5.583 1.00 98.81 408 TYR A CA 1
ATOM 3041 C C . TYR A 1 408 ? 2.559 -11.162 -5.688 1.00 98.81 408 TYR A C 1
ATOM 3043 O O . TYR A 1 408 ? 2.674 -12.280 -6.181 1.00 98.81 408 TYR A O 1
ATOM 3051 N N . ILE A 1 409 ? 3.596 -10.533 -5.123 1.00 98.81 409 ILE A N 1
ATOM 3052 C CA . ILE A 1 409 ? 4.950 -11.110 -5.009 1.00 98.81 409 ILE A CA 1
ATOM 3053 C C . ILE A 1 409 ? 4.890 -12.481 -4.329 1.00 98.81 409 ILE A C 1
ATOM 3055 O O . ILE A 1 409 ? 5.457 -13.456 -4.829 1.00 98.81 409 ILE A O 1
ATOM 3059 N N . ARG A 1 410 ? 4.164 -12.580 -3.208 1.00 98.69 410 ARG A N 1
ATOM 3060 C CA . ARG A 1 410 ? 3.996 -13.840 -2.479 1.00 98.69 410 ARG A CA 1
ATOM 3061 C C . ARG A 1 410 ? 3.263 -14.893 -3.308 1.00 98.69 410 ARG A C 1
ATOM 3063 O O . ARG A 1 410 ? 3.685 -16.050 -3.321 1.00 98.69 410 ARG A O 1
ATOM 3070 N N . GLN A 1 411 ? 2.211 -14.507 -4.023 1.00 98.56 411 GLN A N 1
ATOM 3071 C CA . GLN A 1 411 ? 1.473 -15.408 -4.901 1.00 98.56 411 GLN A CA 1
ATOM 3072 C C . GLN A 1 411 ? 2.355 -15.946 -6.035 1.00 98.56 411 GLN A C 1
ATOM 3074 O O . GLN A 1 411 ? 2.412 -17.161 -6.221 1.00 98.56 411 GLN A O 1
ATOM 3079 N N . VAL A 1 412 ? 3.074 -15.078 -6.753 1.00 98.56 412 VAL A N 1
ATOM 3080 C CA . VAL A 1 412 ? 3.961 -15.489 -7.853 1.00 98.56 412 VAL A CA 1
ATOM 3081 C C . VAL A 1 412 ? 5.054 -16.424 -7.329 1.00 98.56 412 VAL A C 1
ATOM 3083 O O . VAL A 1 412 ? 5.322 -17.466 -7.926 1.00 98.56 412 VAL A O 1
ATOM 3086 N N . ALA A 1 413 ? 5.642 -16.127 -6.170 1.00 98.69 413 ALA A N 1
ATOM 3087 C CA . ALA A 1 413 ? 6.619 -17.011 -5.544 1.00 98.69 413 ALA A CA 1
ATOM 3088 C C . ALA A 1 413 ? 6.003 -18.378 -5.158 1.00 98.69 413 ALA A C 1
ATOM 3090 O O . ALA A 1 413 ? 6.605 -19.428 -5.398 1.00 98.69 413 ALA A O 1
ATOM 3091 N N . ASP A 1 414 ? 4.779 -18.403 -4.621 1.00 98.50 414 ASP A N 1
ATOM 3092 C CA . ASP A 1 414 ? 4.068 -19.649 -4.304 1.00 98.50 414 ASP A CA 1
ATOM 3093 C C . ASP A 1 414 ? 3.755 -20.485 -5.547 1.00 98.50 414 ASP A C 1
ATOM 3095 O O . ASP A 1 414 ? 3.880 -21.711 -5.497 1.00 98.50 414 ASP A O 1
ATOM 3099 N N . GLU A 1 415 ? 3.374 -19.849 -6.654 1.00 98.00 415 GLU A N 1
ATOM 3100 C CA . GLU A 1 415 ? 3.166 -20.502 -7.948 1.00 98.00 415 GLU A CA 1
ATOM 3101 C C . GLU A 1 415 ? 4.456 -21.167 -8.439 1.00 98.00 415 GLU A C 1
ATOM 3103 O O . GLU A 1 415 ? 4.453 -22.371 -8.707 1.00 98.00 415 GLU A O 1
ATOM 3108 N N . GLY A 1 416 ? 5.575 -20.437 -8.431 1.00 97.75 416 GLY A N 1
ATOM 3109 C CA . GLY A 1 416 ? 6.887 -20.964 -8.818 1.00 97.75 416 GLY A CA 1
ATOM 3110 C C . GLY A 1 416 ? 7.314 -22.155 -7.966 1.00 97.75 416 GLY A C 1
ATOM 3111 O O . GLY A 1 416 ? 7.825 -23.152 -8.473 1.00 97.75 416 GLY A O 1
ATOM 3112 N N . SER A 1 417 ? 7.005 -22.120 -6.668 1.00 97.94 417 SER A N 1
ATOM 3113 C CA . SER A 1 417 ? 7.331 -23.195 -5.724 1.00 97.94 417 SER A CA 1
ATOM 3114 C C . SER A 1 417 ? 6.619 -24.532 -5.969 1.00 97.94 417 SER A C 1
ATOM 3116 O O . SER A 1 417 ? 6.952 -25.554 -5.348 1.00 97.94 417 SER A O 1
ATOM 3118 N N . ARG A 1 418 ? 5.590 -24.530 -6.823 1.00 97.31 418 ARG A N 1
ATOM 3119 C CA . ARG A 1 418 ? 4.815 -25.715 -7.219 1.00 97.31 418 ARG A CA 1
ATOM 3120 C C . ARG A 1 418 ? 5.306 -26.308 -8.538 1.00 97.31 418 ARG A C 1
ATOM 3122 O O . ARG A 1 418 ? 4.892 -27.414 -8.877 1.00 97.31 418 ARG A O 1
ATOM 3129 N N . LEU A 1 419 ? 6.177 -25.606 -9.260 1.00 96.12 419 LEU A N 1
ATOM 3130 C CA . LEU A 1 419 ? 6.732 -26.065 -10.524 1.00 96.12 419 LEU A CA 1
ATOM 3131 C C . LEU A 1 419 ? 7.886 -27.045 -10.298 1.00 96.12 419 LEU A C 1
ATOM 3133 O O . LEU A 1 419 ? 8.661 -26.942 -9.346 1.00 96.12 419 LEU A O 1
ATOM 3137 N N . GLY A 1 420 ? 8.008 -28.011 -11.207 1.00 88.44 420 GLY A N 1
ATOM 3138 C CA . GLY A 1 420 ? 9.191 -28.860 -11.287 1.00 88.44 420 GLY A CA 1
ATOM 3139 C C . GLY A 1 420 ? 10.364 -28.106 -11.914 1.00 88.44 420 GLY A C 1
ATOM 3140 O O . GLY A 1 420 ? 10.172 -27.242 -12.764 1.00 88.44 420 GLY A O 1
ATOM 3141 N N . ALA A 1 421 ? 11.592 -28.488 -11.559 1.00 77.62 421 ALA A N 1
ATOM 3142 C CA . ALA A 1 421 ? 12.820 -27.901 -12.108 1.00 77.62 421 ALA A CA 1
ATOM 3143 C C . ALA A 1 421 ? 12.889 -27.897 -13.649 1.00 77.62 421 ALA A C 1
ATOM 3145 O O . ALA A 1 421 ? 13.562 -27.052 -14.228 1.00 77.62 421 ALA A O 1
ATOM 3146 N N . THR A 1 422 ? 12.211 -28.840 -14.304 1.00 89.44 422 THR A N 1
ATOM 3147 C CA . THR A 1 422 ? 12.169 -28.995 -15.763 1.00 89.44 422 THR A CA 1
ATOM 3148 C C . THR A 1 422 ? 11.072 -28.173 -16.441 1.00 89.44 422 THR A C 1
ATOM 3150 O O . THR A 1 422 ? 11.005 -28.178 -17.665 1.00 89.44 422 THR A O 1
ATOM 3153 N N . ALA A 1 423 ? 10.202 -27.500 -15.681 1.00 93.25 423 ALA A N 1
ATOM 3154 C CA . ALA A 1 423 ? 9.074 -26.741 -16.223 1.00 93.25 423 ALA A CA 1
ATOM 3155 C C . ALA A 1 423 ? 9.471 -25.358 -16.768 1.00 93.25 423 ALA A C 1
ATOM 3157 O O . ALA A 1 423 ? 8.721 -24.797 -17.556 1.00 93.25 423 ALA A O 1
ATOM 3158 N N . VAL A 1 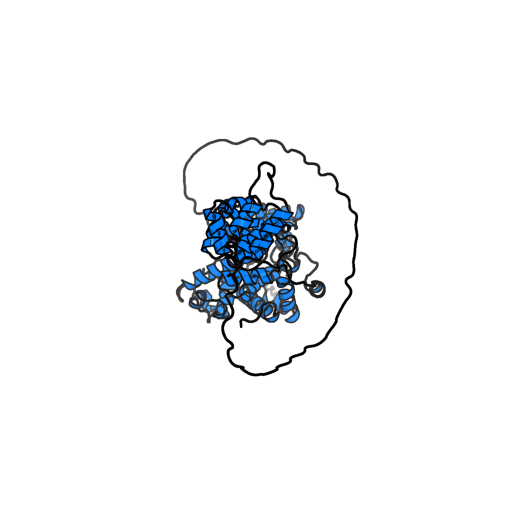424 ? 10.631 -24.832 -16.356 1.00 95.94 424 VAL A N 1
ATOM 3159 C CA . VAL A 1 424 ? 11.121 -23.484 -16.705 1.00 95.94 424 VAL A CA 1
ATOM 3160 C C . VAL A 1 424 ? 12.595 -23.509 -17.163 1.00 95.94 424 VAL A C 1
ATOM 3162 O O . VAL A 1 424 ? 13.485 -22.973 -16.491 1.00 95.94 424 VAL A O 1
ATOM 3165 N N . PRO A 1 425 ? 12.917 -24.242 -18.247 1.00 95.62 425 PRO A N 1
ATOM 3166 C CA . PRO A 1 425 ? 14.295 -24.417 -18.700 1.00 95.62 425 PRO A CA 1
ATOM 3167 C C . PRO A 1 425 ? 14.961 -23.107 -19.148 1.00 95.62 425 PRO A C 1
ATOM 3169 O O . PRO A 1 425 ? 16.151 -22.927 -18.881 1.00 95.62 425 PRO A O 1
ATOM 3172 N N . GLY A 1 426 ? 14.227 -22.194 -19.790 1.00 94.81 426 GLY A N 1
ATOM 3173 C CA . GLY A 1 426 ? 14.713 -20.869 -20.175 1.00 94.81 426 GLY A CA 1
ATOM 3174 C C . GLY A 1 426 ? 15.069 -20.025 -18.955 1.00 94.81 426 GLY A C 1
ATOM 3175 O O . GLY A 1 426 ? 16.204 -19.554 -18.848 1.00 94.81 426 GLY A O 1
ATOM 3176 N N . THR A 1 427 ? 14.163 -19.940 -17.977 1.00 95.81 427 THR A N 1
ATOM 3177 C CA . THR A 1 427 ? 14.394 -19.235 -16.709 1.00 95.81 427 THR A CA 1
ATOM 3178 C C . THR A 1 427 ? 15.634 -19.770 -15.994 1.00 95.81 427 THR A C 1
ATOM 3180 O O . THR A 1 427 ? 16.480 -18.988 -15.563 1.00 95.81 427 THR A O 1
ATOM 3183 N N . ARG A 1 428 ? 15.809 -21.096 -15.915 1.00 94.50 428 ARG A N 1
ATOM 3184 C CA . ARG A 1 428 ? 17.002 -21.704 -15.293 1.00 94.50 428 ARG A CA 1
ATOM 3185 C C . ARG A 1 428 ? 18.287 -21.475 -16.075 1.00 94.50 428 ARG A C 1
ATOM 3187 O O . ARG A 1 428 ? 19.351 -21.400 -15.469 1.00 94.50 428 ARG A O 1
ATOM 3194 N N . SER A 1 429 ? 18.216 -21.389 -17.401 1.00 95.62 429 SER A N 1
ATOM 3195 C CA . SER A 1 429 ? 19.393 -21.071 -18.209 1.00 95.62 429 SER A CA 1
ATOM 3196 C C . SER A 1 429 ? 19.909 -19.662 -17.920 1.00 95.62 429 SER A C 1
ATOM 3198 O O . SER A 1 429 ? 21.113 -19.432 -18.009 1.00 95.62 429 SER A O 1
ATOM 3200 N N . THR A 1 430 ? 19.019 -18.722 -17.601 1.00 96.44 430 THR A N 1
ATOM 3201 C CA . THR A 1 430 ? 19.384 -17.344 -17.245 1.00 96.44 430 THR A CA 1
ATOM 3202 C C . THR A 1 430 ? 19.752 -17.201 -15.769 1.00 96.44 430 THR A C 1
ATOM 3204 O O . THR A 1 430 ? 20.665 -16.443 -15.446 1.00 96.44 430 THR A O 1
ATOM 3207 N N . TYR A 1 431 ? 19.073 -17.938 -14.890 1.00 96.44 431 TYR A N 1
ATOM 3208 C CA . TYR A 1 431 ? 19.255 -17.912 -13.438 1.00 96.44 431 TYR A CA 1
ATOM 3209 C C . TYR A 1 431 ? 19.663 -19.308 -12.935 1.00 96.44 431 TYR A C 1
ATOM 3211 O O . TYR A 1 431 ? 18.815 -20.070 -12.455 1.00 96.44 431 TYR A O 1
ATOM 3219 N N . PRO A 1 432 ? 20.943 -19.695 -13.098 1.00 96.31 432 PRO A N 1
ATOM 3220 C CA . PRO A 1 432 ? 21.404 -21.052 -12.808 1.00 96.31 432 PRO A CA 1
ATOM 3221 C C . PRO A 1 432 ? 21.252 -21.445 -11.333 1.00 96.31 432 PRO A C 1
ATOM 3223 O O . PRO A 1 432 ? 21.028 -22.626 -11.050 1.00 96.31 432 PRO A O 1
ATOM 3226 N N . ASP A 1 433 ? 21.295 -20.472 -10.416 1.00 96.94 433 ASP A N 1
ATOM 3227 C CA . ASP A 1 433 ? 21.184 -20.693 -8.969 1.00 96.94 433 ASP A CA 1
ATOM 3228 C C . ASP A 1 433 ? 19.732 -20.604 -8.460 1.00 96.94 433 ASP A C 1
ATOM 3230 O O . ASP A 1 433 ? 19.491 -20.563 -7.251 1.00 96.94 433 ASP A O 1
ATOM 3234 N N . LEU A 1 434 ? 18.744 -20.579 -9.363 1.00 97.38 434 LEU A N 1
ATOM 3235 C CA . LEU A 1 434 ? 17.325 -20.571 -9.010 1.00 97.38 434 LEU A CA 1
ATOM 3236 C C . LEU A 1 434 ? 16.924 -21.843 -8.239 1.00 97.38 434 LEU A C 1
ATOM 3238 O O . LEU A 1 434 ? 16.939 -22.957 -8.777 1.00 97.38 434 LEU A O 1
ATOM 3242 N N . ASP A 1 435 ? 16.462 -21.658 -7.000 1.00 97.56 435 ASP A N 1
ATOM 3243 C CA . ASP A 1 435 ? 15.844 -22.692 -6.165 1.00 97.56 435 ASP A CA 1
ATOM 3244 C C . ASP A 1 435 ? 14.336 -22.436 -6.035 1.00 97.56 435 ASP A C 1
ATOM 3246 O O . ASP A 1 435 ? 13.879 -21.752 -5.120 1.00 97.56 435 ASP A O 1
ATOM 3250 N N . LEU A 1 436 ? 13.529 -23.023 -6.923 1.00 97.69 436 LEU A N 1
ATOM 3251 C CA . LEU A 1 436 ? 12.064 -22.911 -6.857 1.00 97.69 436 LEU A CA 1
ATOM 3252 C C . LEU A 1 436 ? 11.495 -23.372 -5.500 1.00 97.69 436 LEU A C 1
ATOM 3254 O O . LEU A 1 436 ? 10.513 -22.813 -5.012 1.00 97.69 436 LEU A O 1
ATOM 3258 N N . GLY A 1 437 ? 12.123 -24.359 -4.853 1.00 97.31 437 GLY A N 1
ATOM 3259 C CA . GLY A 1 437 ? 11.700 -24.854 -3.544 1.00 97.31 437 GLY A CA 1
ATOM 3260 C C . GLY A 1 437 ? 11.881 -23.821 -2.430 1.00 97.31 437 GLY A C 1
ATOM 3261 O O . GLY A 1 437 ? 11.095 -23.811 -1.477 1.00 97.31 437 GLY A O 1
ATOM 3262 N N . ALA A 1 438 ? 12.862 -22.919 -2.561 1.00 97.81 438 ALA A N 1
ATOM 3263 C CA . ALA A 1 438 ? 13.102 -21.846 -1.599 1.00 97.81 438 ALA A CA 1
ATOM 3264 C C . ALA A 1 438 ? 11.924 -20.888 -1.475 1.00 97.81 438 ALA A C 1
ATOM 3266 O O . ALA A 1 438 ? 11.661 -20.418 -0.368 1.00 97.81 438 ALA A O 1
ATOM 3267 N N . TYR A 1 439 ? 11.156 -20.671 -2.548 1.00 98.44 439 TYR A N 1
ATOM 3268 C CA . TYR A 1 439 ? 10.015 -19.764 -2.497 1.00 98.44 439 TYR A CA 1
ATOM 3269 C C . TYR A 1 439 ? 8.986 -20.147 -1.427 1.00 98.44 439 TYR A C 1
ATOM 3271 O O . TYR A 1 439 ? 8.357 -19.250 -0.882 1.00 98.44 439 TYR A O 1
ATOM 3279 N N . ARG A 1 440 ? 8.849 -21.422 -1.025 1.00 97.31 440 ARG A N 1
ATOM 3280 C CA . ARG A 1 440 ? 7.923 -21.823 0.065 1.00 97.31 440 ARG A CA 1
ATOM 3281 C C . ARG A 1 440 ? 8.276 -21.224 1.427 1.00 97.31 440 ARG A C 1
ATOM 3283 O O . ARG A 1 440 ? 7.448 -21.218 2.334 1.00 97.31 440 ARG A O 1
ATOM 3290 N N . ARG A 1 441 ? 9.528 -20.810 1.596 1.00 97.81 441 ARG A N 1
ATOM 3291 C CA . ARG A 1 441 ? 10.079 -20.272 2.837 1.00 97.81 441 ARG A CA 1
ATOM 3292 C C . ARG A 1 441 ? 10.081 -18.745 2.796 1.00 97.81 441 ARG A C 1
ATOM 3294 O O . ARG A 1 441 ? 9.795 -18.134 1.766 1.00 97.81 441 ARG A O 1
ATOM 3301 N N . HIS A 1 442 ? 10.430 -18.152 3.933 1.00 98.25 442 HIS A N 1
ATOM 3302 C CA . HIS A 1 442 ? 10.688 -16.720 4.039 1.00 98.25 442 HIS A CA 1
ATOM 3303 C C . HIS A 1 442 ? 11.801 -16.283 3.069 1.00 98.25 442 HIS A C 1
ATOM 3305 O O . HIS A 1 442 ? 12.743 -17.054 2.825 1.00 98.25 442 HIS A O 1
ATOM 3311 N N . SER A 1 443 ? 11.707 -15.061 2.531 1.00 98.31 443 SER A N 1
ATOM 3312 C CA . SER A 1 443 ? 12.615 -14.593 1.471 1.00 98.31 443 SER A CA 1
ATOM 3313 C C . SER A 1 443 ? 14.074 -14.471 1.880 1.00 98.31 443 SER A C 1
ATOM 3315 O O . SER A 1 443 ? 14.944 -14.618 1.032 1.00 98.31 443 SER A O 1
ATOM 3317 N N . SER A 1 444 ? 14.356 -14.350 3.177 1.00 97.00 444 SER A N 1
ATOM 3318 C CA . SER A 1 444 ? 15.730 -14.362 3.697 1.00 97.00 444 SER A CA 1
ATOM 3319 C C . SER A 1 444 ? 16.500 -15.653 3.381 1.00 97.00 444 SER A C 1
ATOM 3321 O O . SER A 1 444 ? 17.722 -15.694 3.491 1.00 97.00 444 SER A O 1
ATOM 3323 N N . SER A 1 445 ? 15.801 -16.725 2.988 1.00 97.12 445 SER A N 1
ATOM 3324 C CA . SER A 1 445 ? 16.403 -17.992 2.552 1.00 97.12 445 SER A CA 1
ATOM 3325 C C . SER A 1 445 ? 16.522 -18.139 1.033 1.00 97.12 445 SER A C 1
ATOM 3327 O O . SER A 1 445 ? 16.914 -19.204 0.550 1.00 97.12 445 SER A O 1
ATOM 3329 N N . TRP A 1 446 ? 16.124 -17.122 0.268 1.00 98.12 446 TRP A N 1
ATOM 3330 C CA . TRP A 1 446 ? 16.103 -17.177 -1.186 1.00 98.12 446 TRP A CA 1
ATOM 3331 C C . TRP A 1 446 ? 17.481 -16.835 -1.759 1.00 98.12 446 TRP A C 1
ATOM 3333 O O . TRP A 1 446 ? 18.069 -15.816 -1.394 1.00 98.12 446 TRP A O 1
ATOM 3343 N N . PRO A 1 447 ? 17.996 -17.639 -2.705 1.00 98.12 447 PRO A N 1
ATOM 3344 C CA . PRO A 1 447 ? 19.126 -17.236 -3.529 1.00 98.12 447 PRO A CA 1
ATOM 3345 C C . PRO A 1 447 ? 18.876 -15.893 -4.226 1.00 98.12 447 PRO A C 1
ATOM 3347 O O . PRO A 1 447 ? 17.744 -15.537 -4.551 1.00 98.12 447 PRO A O 1
ATOM 3350 N N . ARG A 1 448 ? 19.938 -15.154 -4.553 1.00 98.25 448 ARG A N 1
ATOM 3351 C CA . ARG A 1 448 ? 19.801 -13.886 -5.298 1.00 98.25 448 ARG A CA 1
ATOM 3352 C C . ARG A 1 448 ? 19.139 -14.086 -6.666 1.00 98.25 448 ARG A C 1
ATOM 3354 O O . ARG A 1 448 ? 18.396 -13.221 -7.120 1.00 98.25 448 ARG A O 1
ATOM 3361 N N . ASP A 1 449 ? 19.347 -15.244 -7.284 1.00 98.38 449 ASP A N 1
ATOM 3362 C CA . ASP A 1 449 ? 18.691 -15.630 -8.535 1.00 98.38 449 ASP A CA 1
ATOM 3363 C C . ASP A 1 449 ? 17.178 -15.839 -8.385 1.00 98.38 449 ASP A C 1
ATOM 3365 O O . ASP A 1 449 ? 16.438 -15.542 -9.319 1.00 98.38 449 ASP A O 1
ATOM 3369 N N . ASN A 1 450 ? 16.680 -16.218 -7.202 1.00 98.56 450 ASN A N 1
ATOM 3370 C CA . ASN A 1 450 ? 15.242 -16.202 -6.927 1.00 98.56 450 ASN A CA 1
ATOM 3371 C C . ASN A 1 450 ? 14.681 -14.776 -6.914 1.00 98.56 450 ASN A C 1
ATOM 3373 O O . ASN A 1 450 ? 13.561 -14.564 -7.370 1.00 98.56 450 ASN A O 1
ATOM 3377 N N . ILE A 1 451 ? 15.432 -13.792 -6.411 1.00 98.62 451 ILE A N 1
ATOM 3378 C CA . ILE A 1 451 ? 15.004 -12.385 -6.442 1.00 98.62 451 ILE A CA 1
ATOM 3379 C C . ILE A 1 451 ? 14.961 -11.892 -7.893 1.00 98.62 451 ILE A C 1
ATOM 3381 O O . ILE A 1 451 ? 13.971 -11.291 -8.304 1.00 98.62 451 ILE A O 1
ATOM 3385 N N . ARG A 1 452 ? 15.993 -12.197 -8.694 1.00 98.44 452 ARG A N 1
ATOM 3386 C CA . ARG A 1 452 ? 16.042 -11.814 -10.116 1.00 98.44 452 ARG A CA 1
ATOM 3387 C C . ARG A 1 452 ? 14.922 -12.455 -10.931 1.00 98.44 452 ARG A C 1
ATOM 3389 O O . ARG A 1 452 ? 14.230 -11.744 -11.655 1.00 98.44 452 ARG A O 1
ATOM 3396 N N . ALA A 1 453 ? 14.744 -13.771 -10.801 1.00 98.19 453 ALA A N 1
ATOM 3397 C CA . ALA A 1 453 ? 13.689 -14.501 -11.490 1.00 98.19 453 ALA A CA 1
ATOM 3398 C C . ALA A 1 453 ? 12.321 -13.933 -11.110 1.00 98.19 453 ALA A C 1
ATOM 3400 O O . ALA A 1 453 ? 11.578 -13.510 -11.985 1.00 98.19 453 ALA A O 1
ATOM 3401 N N . LEU A 1 454 ? 12.037 -13.793 -9.811 1.00 98.44 454 LEU A N 1
ATOM 3402 C CA . LEU A 1 454 ? 10.763 -13.244 -9.352 1.00 98.44 454 LEU A CA 1
ATOM 3403 C C . LEU A 1 454 ? 10.537 -11.804 -9.829 1.00 98.44 454 LEU A C 1
ATOM 3405 O O . LEU A 1 454 ? 9.411 -11.450 -10.158 1.00 98.44 454 LEU A O 1
ATOM 3409 N N . GLY A 1 455 ? 11.598 -10.992 -9.906 1.00 98.00 455 GLY A N 1
ATOM 3410 C CA . GLY A 1 455 ? 11.560 -9.669 -10.525 1.00 98.00 455 GLY A CA 1
ATOM 3411 C C . GLY A 1 455 ? 11.030 -9.744 -11.953 1.00 98.00 455 GLY A C 1
ATOM 3412 O O . GLY A 1 455 ? 10.043 -9.088 -12.274 1.00 98.00 455 GLY A O 1
ATOM 3413 N N . SER A 1 456 ? 11.636 -10.593 -12.787 1.00 97.25 456 SER A N 1
ATOM 3414 C CA . SER A 1 456 ? 11.167 -10.842 -14.155 1.00 97.25 456 SER A CA 1
ATOM 3415 C C . SER A 1 456 ? 9.697 -11.275 -14.188 1.00 97.25 456 SER A C 1
ATOM 3417 O O . SER A 1 456 ? 8.902 -10.647 -14.879 1.00 97.25 456 SER A O 1
ATOM 3419 N N . GLU A 1 457 ? 9.324 -12.283 -13.396 1.00 97.50 457 GLU A N 1
ATOM 3420 C CA . GLU A 1 457 ? 7.965 -12.850 -13.373 1.00 97.50 457 GLU A CA 1
ATOM 3421 C C . GLU A 1 457 ? 6.892 -11.895 -12.812 1.00 97.50 457 GLU A C 1
ATOM 3423 O O . GLU A 1 457 ? 5.701 -12.099 -13.037 1.00 97.50 457 GLU A O 1
ATOM 3428 N N . TYR A 1 458 ? 7.287 -10.860 -12.064 1.00 97.38 458 TYR A N 1
ATOM 3429 C CA . TYR A 1 458 ? 6.376 -9.838 -11.543 1.00 97.38 458 TYR A CA 1
ATOM 3430 C C . TYR A 1 458 ? 5.938 -8.849 -12.624 1.00 97.38 458 TYR A C 1
ATOM 3432 O O . TYR A 1 458 ? 4.770 -8.466 -12.672 1.00 97.38 458 TYR A O 1
ATOM 3440 N N . THR A 1 459 ? 6.873 -8.439 -13.486 1.00 92.81 459 THR A N 1
ATOM 3441 C CA . THR A 1 459 ? 6.616 -7.449 -14.546 1.00 92.81 459 THR A CA 1
ATOM 3442 C C . THR A 1 459 ? 6.097 -8.091 -15.840 1.00 92.81 459 THR A C 1
ATOM 3444 O O . THR A 1 459 ? 5.594 -7.393 -16.722 1.00 92.81 459 THR A O 1
ATOM 3447 N N . SER A 1 460 ? 6.205 -9.420 -15.962 1.00 92.19 460 SER A N 1
ATOM 3448 C CA . SER A 1 460 ? 5.712 -10.217 -17.087 1.00 92.19 460 SER A CA 1
ATOM 3449 C C . SER A 1 460 ? 4.623 -11.210 -16.654 1.00 92.19 460 SER A C 1
ATOM 3451 O O . SER A 1 460 ? 4.059 -11.143 -15.559 1.00 92.19 460 SER A O 1
ATOM 3453 N N . ARG A 1 461 ? 4.254 -12.124 -17.557 1.00 93.94 461 ARG A N 1
ATOM 3454 C CA . ARG A 1 461 ? 3.383 -13.245 -17.219 1.00 93.94 461 ARG A CA 1
ATOM 3455 C C . ARG A 1 461 ? 4.181 -14.257 -16.397 1.00 93.94 461 ARG A C 1
ATOM 3457 O O . ARG A 1 461 ? 5.083 -14.886 -16.925 1.00 93.94 461 ARG A O 1
ATOM 3464 N N . ALA A 1 462 ? 3.759 -14.470 -15.156 1.00 95.81 462 ALA A N 1
ATOM 3465 C CA . ALA A 1 462 ? 4.432 -15.373 -14.235 1.00 95.81 462 ALA A CA 1
ATOM 3466 C C . ALA A 1 462 ? 4.626 -16.800 -14.783 1.00 95.81 462 ALA A C 1
ATOM 3468 O O . ALA A 1 462 ? 3.668 -17.483 -15.164 1.00 95.81 462 ALA A O 1
ATOM 3469 N N . TRP A 1 463 ? 5.879 -17.245 -14.735 1.00 96.94 463 TRP A N 1
ATOM 3470 C CA . TRP A 1 463 ? 6.381 -18.590 -14.997 1.00 96.94 463 TRP A CA 1
ATOM 3471 C C . TRP A 1 463 ? 6.002 -19.167 -16.365 1.00 96.94 463 TRP A C 1
ATOM 3473 O O . TRP A 1 463 ? 5.809 -20.377 -16.499 1.00 96.94 463 TRP A O 1
ATOM 3483 N N . ASP A 1 464 ? 5.905 -18.323 -17.393 1.00 96.44 464 ASP A N 1
ATOM 3484 C CA . ASP A 1 464 ? 5.684 -18.758 -18.778 1.00 96.44 464 ASP A CA 1
ATOM 3485 C C . ASP A 1 464 ? 6.989 -19.055 -19.549 1.00 96.44 464 ASP A C 1
ATOM 3487 O O . ASP A 1 464 ? 6.955 -19.283 -20.761 1.00 96.44 464 ASP A O 1
ATOM 3491 N N . ASP A 1 465 ? 8.116 -19.082 -18.826 1.00 96.25 465 ASP A N 1
ATOM 3492 C CA . ASP A 1 465 ? 9.484 -19.282 -19.326 1.00 96.25 465 ASP A CA 1
ATOM 3493 C C . ASP A 1 465 ? 9.956 -18.162 -20.278 1.00 96.25 465 ASP A C 1
ATOM 3495 O O . ASP A 1 465 ? 10.925 -18.331 -21.025 1.00 96.25 465 ASP A O 1
ATOM 3499 N N . ARG A 1 466 ? 9.284 -16.997 -20.259 1.00 95.06 466 ARG A N 1
ATOM 3500 C CA . ARG A 1 466 ? 9.679 -15.782 -20.984 1.00 95.06 466 ARG A CA 1
ATOM 3501 C C . ARG A 1 466 ? 10.086 -14.694 -20.001 1.00 95.06 466 ARG A C 1
ATOM 3503 O O . ARG A 1 466 ? 9.277 -14.135 -19.265 1.00 95.06 466 ARG A O 1
ATOM 3510 N N . LEU A 1 467 ? 11.368 -14.352 -20.040 1.00 93.31 467 LEU A N 1
ATOM 3511 C CA . LEU A 1 467 ? 11.937 -13.387 -19.113 1.00 93.31 467 LEU A CA 1
ATOM 3512 C C . LEU A 1 467 ? 11.853 -11.957 -19.636 1.00 93.31 467 LEU A C 1
ATOM 3514 O O . LEU A 1 467 ? 12.136 -11.698 -20.805 1.00 93.31 467 LEU A O 1
ATOM 3518 N N . SER A 1 468 ? 11.562 -11.023 -18.734 1.00 92.06 468 SER A N 1
ATOM 3519 C CA . SER A 1 468 ? 11.776 -9.601 -18.973 1.00 92.06 468 SER A CA 1
ATOM 3520 C C . SER A 1 468 ? 13.272 -9.301 -18.910 1.00 92.06 468 SER A C 1
ATOM 3522 O O . SER A 1 468 ? 13.940 -9.509 -17.887 1.00 92.06 468 SER A O 1
ATOM 3524 N N . THR A 1 469 ? 13.822 -8.825 -20.025 1.00 88.06 469 THR A N 1
ATOM 3525 C CA . THR A 1 469 ? 15.261 -8.589 -20.146 1.00 88.06 469 THR A CA 1
ATOM 3526 C C . THR A 1 469 ? 15.693 -7.456 -19.214 1.00 88.06 469 THR A C 1
ATOM 3528 O O . THR A 1 469 ? 15.199 -6.339 -19.287 1.00 88.06 469 THR A O 1
ATOM 3531 N N . GLY A 1 470 ? 16.646 -7.733 -18.321 1.00 92.50 470 GLY A N 1
ATOM 3532 C CA . GLY A 1 470 ? 17.246 -6.729 -17.434 1.00 92.50 470 GLY A CA 1
ATOM 3533 C C . GLY A 1 470 ? 16.450 -6.403 -16.164 1.00 92.50 470 GLY A C 1
ATOM 3534 O O . GLY A 1 470 ? 17.073 -6.054 -15.158 1.00 92.50 470 GLY A O 1
ATOM 3535 N N . TRP A 1 471 ? 15.127 -6.599 -16.144 1.00 96.38 471 TRP A N 1
ATOM 3536 C CA . TRP A 1 471 ? 14.284 -6.214 -15.004 1.00 96.38 471 TRP A CA 1
ATOM 3537 C C . TRP A 1 471 ? 14.651 -6.939 -13.702 1.00 96.38 471 TRP A C 1
ATOM 3539 O O . TRP A 1 471 ? 14.799 -6.311 -12.656 1.00 96.38 471 TRP A O 1
ATOM 3549 N N . GLY A 1 472 ? 14.933 -8.244 -13.763 1.00 97.00 472 GLY A N 1
ATOM 3550 C CA . GLY A 1 472 ? 15.382 -9.003 -12.589 1.00 97.00 472 GLY A CA 1
ATOM 3551 C C . GLY A 1 472 ? 16.660 -8.447 -11.939 1.00 97.00 472 GLY A C 1
ATOM 3552 O O . GLY A 1 472 ? 16.781 -8.412 -10.715 1.00 97.00 472 GLY A O 1
ATOM 3553 N N . ASN A 1 473 ? 17.610 -7.953 -12.742 1.00 97.31 473 ASN A N 1
ATOM 3554 C CA . ASN A 1 473 ? 18.830 -7.314 -12.230 1.00 97.31 473 ASN A CA 1
ATOM 3555 C C . ASN A 1 473 ? 18.567 -5.905 -11.686 1.00 97.31 473 ASN A C 1
ATOM 3557 O O . ASN A 1 473 ? 19.215 -5.487 -10.722 1.00 97.31 473 ASN A O 1
ATOM 3561 N N . PHE A 1 474 ? 17.619 -5.188 -12.289 1.00 98.12 474 PHE A N 1
ATOM 3562 C CA . PHE A 1 474 ? 17.186 -3.869 -11.844 1.00 98.12 474 PHE A CA 1
ATOM 3563 C C . PHE A 1 474 ? 16.531 -3.933 -10.456 1.00 98.12 474 PHE A C 1
ATOM 3565 O O . PHE A 1 474 ? 16.929 -3.194 -9.554 1.00 98.12 474 PHE A O 1
ATOM 3572 N N . VAL A 1 475 ? 15.638 -4.907 -10.248 1.00 98.56 475 VAL A N 1
ATOM 3573 C CA . VAL A 1 475 ? 15.022 -5.215 -8.946 1.00 98.56 475 VAL A CA 1
ATOM 3574 C C . VAL A 1 475 ? 16.067 -5.632 -7.915 1.00 98.56 475 VAL A C 1
ATOM 3576 O O . VAL A 1 475 ? 16.065 -5.112 -6.801 1.00 98.56 475 VAL A O 1
ATOM 3579 N N . LEU A 1 476 ? 17.002 -6.522 -8.268 1.00 98.56 476 LEU A N 1
ATOM 3580 C CA . LEU A 1 476 ? 18.054 -6.936 -7.335 1.00 98.56 476 LEU A CA 1
ATOM 3581 C C . LEU A 1 476 ? 18.939 -5.757 -6.898 1.00 98.56 476 LEU A C 1
ATOM 3583 O O . LEU A 1 476 ? 19.306 -5.661 -5.731 1.00 98.56 476 LEU A O 1
ATOM 3587 N N . SER A 1 477 ? 19.255 -4.846 -7.818 1.00 98.50 477 SER A N 1
ATOM 3588 C CA . SER A 1 477 ? 20.024 -3.642 -7.489 1.00 98.50 477 SER A CA 1
ATOM 3589 C C . SER A 1 477 ? 19.243 -2.720 -6.551 1.00 98.50 477 SER A C 1
ATOM 3591 O O . SER A 1 477 ? 19.808 -2.206 -5.592 1.00 98.50 477 SER A O 1
ATOM 3593 N N . ALA A 1 478 ? 17.935 -2.552 -6.775 1.00 98.69 478 ALA A N 1
ATOM 3594 C CA . ALA A 1 478 ? 17.066 -1.803 -5.870 1.00 98.69 478 ALA A CA 1
ATOM 3595 C C . ALA A 1 478 ? 16.968 -2.454 -4.477 1.00 98.69 478 ALA A C 1
ATOM 3597 O O . ALA A 1 478 ? 17.024 -1.739 -3.481 1.00 98.69 478 ALA A O 1
ATOM 3598 N N . TYR A 1 479 ? 16.893 -3.788 -4.392 1.00 98.69 479 TYR A N 1
ATOM 3599 C CA . TYR A 1 479 ? 16.969 -4.532 -3.127 1.00 98.69 479 TYR A CA 1
ATOM 3600 C C . TYR A 1 479 ? 18.268 -4.227 -2.365 1.00 98.69 479 TYR A C 1
ATOM 3602 O O . TYR A 1 479 ? 18.227 -3.877 -1.185 1.00 98.69 479 TYR A O 1
ATOM 3610 N N . ASP A 1 480 ? 19.419 -4.281 -3.041 1.00 98.31 480 ASP A N 1
ATOM 3611 C CA . ASP A 1 480 ? 20.708 -3.963 -2.418 1.00 98.31 480 ASP A CA 1
ATOM 3612 C C . ASP A 1 480 ? 20.794 -2.488 -1.982 1.00 98.31 480 ASP A C 1
ATOM 3614 O O . ASP A 1 480 ? 21.314 -2.190 -0.907 1.00 98.31 480 ASP A O 1
ATOM 3618 N N . ASP A 1 481 ? 20.264 -1.558 -2.784 1.00 98.62 481 ASP A N 1
ATOM 3619 C CA . ASP A 1 481 ? 20.241 -0.129 -2.454 1.00 98.62 481 ASP A CA 1
ATOM 3620 C C . ASP A 1 481 ? 19.338 0.164 -1.240 1.00 98.62 481 ASP A C 1
ATOM 3622 O O . ASP A 1 481 ? 19.672 1.014 -0.409 1.00 98.62 481 ASP A O 1
ATOM 3626 N N . VAL A 1 482 ? 18.217 -0.557 -1.104 1.00 98.62 482 VAL A N 1
ATOM 3627 C CA . VAL A 1 482 ? 17.350 -0.492 0.081 1.00 98.62 482 VAL A CA 1
ATOM 3628 C C . VAL A 1 482 ? 18.099 -0.982 1.315 1.00 98.62 482 VAL A C 1
ATOM 3630 O O . VAL A 1 482 ? 18.102 -0.274 2.323 1.00 98.62 482 VAL A O 1
ATOM 3633 N N . ARG A 1 483 ? 18.796 -2.122 1.243 1.00 97.81 483 ARG A N 1
ATOM 3634 C CA . ARG A 1 483 ? 19.640 -2.594 2.356 1.00 97.81 483 ARG A CA 1
ATOM 3635 C C . ARG A 1 483 ? 20.709 -1.568 2.724 1.00 97.81 483 ARG A C 1
ATOM 3637 O O . ARG A 1 483 ? 20.870 -1.226 3.891 1.00 97.81 483 ARG A O 1
ATOM 3644 N N . ALA A 1 484 ? 21.382 -1.002 1.724 1.00 97.38 484 ALA A N 1
ATOM 3645 C CA . ALA A 1 484 ? 22.412 0.014 1.924 1.00 97.38 484 ALA A CA 1
ATOM 3646 C C . ALA A 1 484 ? 21.879 1.321 2.542 1.00 97.38 484 ALA A C 1
ATOM 3648 O O . ALA A 1 484 ? 22.654 2.069 3.137 1.00 97.38 484 ALA A O 1
ATOM 3649 N N . SER A 1 485 ? 20.579 1.609 2.419 1.00 97.56 485 SER A N 1
ATOM 3650 C CA . SER A 1 485 ? 19.955 2.777 3.054 1.00 97.56 485 SER A CA 1
ATOM 3651 C C . SER A 1 485 ? 19.826 2.649 4.579 1.00 97.56 485 SER A C 1
ATOM 3653 O O . SER A 1 485 ? 19.699 3.664 5.263 1.00 97.56 485 SER A O 1
ATOM 3655 N N . GLY A 1 486 ? 19.834 1.420 5.117 1.00 96.75 486 GLY A N 1
ATOM 3656 C CA . GLY A 1 486 ? 19.693 1.152 6.552 1.00 96.75 486 GLY A CA 1
ATOM 3657 C C . GLY A 1 486 ? 18.367 1.626 7.160 1.00 96.75 486 GLY A C 1
ATOM 3658 O O . GLY A 1 486 ? 18.307 1.912 8.355 1.00 96.75 486 GLY A O 1
ATOM 3659 N N . VAL A 1 487 ? 17.314 1.795 6.348 1.00 97.38 487 VAL A N 1
ATOM 3660 C CA . VAL A 1 487 ? 15.994 2.230 6.839 1.00 97.38 487 VAL A CA 1
ATOM 3661 C C . VAL A 1 487 ? 15.297 1.127 7.631 1.00 97.38 487 VAL A C 1
ATOM 3663 O O . VAL A 1 487 ? 14.673 1.423 8.651 1.00 97.38 487 VAL A O 1
ATOM 3666 N N . PHE A 1 488 ? 15.401 -0.120 7.172 1.00 96.62 488 PHE A N 1
ATOM 3667 C CA . PHE A 1 488 ? 14.925 -1.281 7.913 1.00 96.62 488 PHE A CA 1
ATOM 3668 C C . PHE A 1 488 ? 16.041 -1.785 8.840 1.00 96.62 488 PHE A C 1
ATOM 3670 O O . PHE A 1 488 ? 17.208 -1.778 8.438 1.00 96.62 488 PHE A O 1
ATOM 3677 N N . PRO A 1 489 ? 15.722 -2.155 10.091 1.00 82.69 489 PRO A N 1
ATOM 3678 C CA . PRO A 1 489 ? 16.702 -2.759 10.981 1.00 82.69 489 PRO A CA 1
ATOM 3679 C C . PRO A 1 489 ? 17.107 -4.134 10.441 1.00 82.69 489 PRO A C 1
ATOM 3681 O O . PRO A 1 489 ? 16.254 -4.884 9.969 1.00 82.69 489 PRO A O 1
ATOM 3684 N N . GLU A 1 490 ? 18.394 -4.476 10.541 1.00 72.44 490 GLU A N 1
ATOM 3685 C CA . GLU A 1 490 ? 18.831 -5.847 10.261 1.00 72.44 490 GLU A CA 1
ATOM 3686 C C . GLU A 1 490 ? 18.092 -6.811 11.214 1.00 72.44 490 GLU A C 1
ATOM 3688 O O . GLU A 1 490 ? 17.914 -6.473 12.391 1.00 72.44 490 GLU A O 1
ATOM 3693 N N . PRO A 1 491 ? 17.634 -7.980 10.729 1.00 62.12 491 PRO A N 1
ATOM 3694 C CA . PRO A 1 491 ? 16.982 -8.962 11.583 1.00 62.12 491 PRO A CA 1
ATOM 3695 C C . PRO A 1 491 ? 17.929 -9.375 12.720 1.00 62.12 491 PRO A C 1
ATOM 3697 O O . PRO A 1 491 ? 19.073 -9.747 12.450 1.00 62.12 491 PRO A O 1
ATOM 3700 N N . GLU A 1 492 ? 17.455 -9.284 13.968 1.00 46.19 492 GLU A N 1
ATOM 3701 C CA . GLU A 1 492 ? 18.185 -9.750 15.163 1.00 46.19 492 GLU A CA 1
ATOM 3702 C C . GLU A 1 492 ? 18.456 -11.261 15.155 1.00 46.19 492 GLU A C 1
ATOM 3704 O O . GLU A 1 492 ? 17.569 -12.036 14.714 1.00 46.19 492 GLU A O 1
#

Sequence (492 aa):
MRITSPRTPTSGAIPSRESKDITPNSTTGEVDGAQGGAPTPRPATDFSVSGFEETPSAARTWARFSGETPGLTLAAERAAGPAGPAGPAAPQPSPAAPQQSTAARVQELISYGVTDWAVTSAEQSQVLSLLRADRNLSGTVRELQSNNMLGALMDRVSDPGHRRELVQMLGARTDDSARSMVTPHVARLGAQWEMQFNLGRMGVTSAAPPFNVGPFRPLVSNNPEAPFTGAGASGVNPTQRGVPLTDQFQLWREDPATTQRYSNPIPGDLSAYLNSLSPTDRSRQAELFLRQPISTVDPASYAGRIPSRAQVIEAAARHNNIEPELLAGFLLAEQRDQSANEDAKDYVGATRGANTSVGLGQVVISTARRNDLFQDLLSPGTRGALSDTDTARLLASDEYNIFAAARYIRQVADEGSRLGATAVPGTRSTYPDLDLGAYRRHSSSWPRDNIRALGSEYTSRAWDDRLSTGWGNFVLSAYDDVRASGVFPEPE

InterPro domains:
  IPR023346 Lysozyme-like domain superfamily [SSF53955] (303-415)
  IPR054338 Peptidoglycan muramidase Tse3, catalytic domain [PF22115] (228-414)
  IPR054356 Peptidoglycan muramidase Tse3, N-terminal domain [PF22120] (100-195)

Organism: NCBI:txid394095

pLDDT: mean 84.26, std 24.89, range [24.11, 98.94]

Radius of gyration: 29.97 Å; chains: 1; bounding box: 73×63×142 Å